Protein AF-A0A3E2H7D6-F1 (afdb_monomer_lite)

Radius of gyration: 33.27 Å; chains: 1; bounding box: 89×72×109 Å

Organism: Scytalidium lignicola (NCBI:txid5539)

Foldseek 3Di:
DDDDDDDDDDDDDDDDDDPPDDDDPDPAQADPDPPPAQFRFDFDADPQPRHGFATKAKDFFPVQQADPVRHGNCPVRDTDGDDPVRVVVSVVVHVVDPDDPPCVVDVCPVVVVVVVVVVCVVDGDIDMDGDTGDPVCVVVVCVVVVPPDDDDDDDDDDDDDDDDDDDDDDDDDDDDDDDDDDDDPPPPPDDPPDPAQAEDCVFDPCVQLVLVQKKKKWFWDPDDPQIAIWIFAIWGDPDLQWIDTHRPDTPRGDPPDTGGDLPGIPIDGPLLVVLLQVLLPPDHPVRDRSSLLNVLLNVLDDPPFNHSQNFDLDPLDDPRDSDDGRHYQQVLLSGALCPLLVVVLVVLVVVVVSVLVSDDPVVLLVVLVVPPPDAPCPPPDLVVLLVVLLPDDLVVLVVVLSNHVVSVQSCQQQALVSVLVSCVRPVVLPVSVNVVSVCLVPDPDDPVVNSVNRRDNCSVSVVVLCVLLCDDGNRHDSSSSSVSSSSSSSRSNVSSVSSVVVVVVVVVVVD

Sequence (511 aa):
MTKLSLDCHEEIYYLETSDGTVTPAALYELNLNDDSGHHVPPKTLDPETGDIVGYARWILPPTHATTEDSTLAWPEAVVLAAGPDEEAEIRRIADTAIWDPNTDSDELLLPIREIKNEILTRKPYMRLDYLAVHPQNQAQYQNKRGRDDKPPQAQDQDGARQRGADSEPDADAHHEDARDESPREDDSSRSNEDEDGSFDPDVISAGTSAWMTQLHVLSHRAGVVEGIGFISGVGKYYDSAMVKVDPGDDPDFDENAEFICYDSAFPFHWCCFELLIAVFEKSGVAELDKNLLFWTMSRAKSLFASSLDKLDYGEAGPIQEQWWTEEAGKEFVVVQPTASIGKVVEVIKNKCSKLMSAFNPTLSQAYKISRVRNDPFKGLPVELLDRICSFISLGPLVALATASVIIDSYFTDQGISFWRRYIEDNMPWNFEMLRLLDSAASDPVNQTTKMESHRMNYTKILLWIDEESTPRRWMRGPFMSMANRRRIWDVCEQLEELYWKQCARRNVIRK

Secondary structure (DSSP, 8-state):
-PPPPPP----------TT----SS--S-----SS---B-PPEEE-TTT--EEEEEEEE--HHHHB-TTSSBS-TTT-PPBPPHHHHHHHHHHHTTS-----TTS-TTHHHHHHHHHHHHHHS---EEEEEEE-HHHHHHHHHHHTTT--PPPP------------------------------------------S---TTT--HHHHGGGG-BEEEEEETTSSS-EEEE--SEEEEETTEEEE--TT-TT--TT--EEBTTTEEEE-HHHHHHHHHHH-SS-TTTS-HHHHHHHHHHTS-TT-SS-TTS--GGG----SSS----TT-GGGGS-TTTTHHHHHHHHHHHHHHHHHH--HHHHHHHHHHH-S--GGGGS-HHHHHHHHHTS-HHHHHHHHHH-HHHHHHHHHHHHHHHHHHHHHH-TT-HHHHHHHHHHHH--S-HHHHHHHTT--THHHHHHHHHHTS--TT--STHHHHHHHHHHHHHHHHHHHHHHHHHHHHHHHT-

pLDDT: mean 71.09, std 22.79, range [19.95, 96.06]

Structure (mmCIF, N/CA/C/O backbone):
data_AF-A0A3E2H7D6-F1
#
_entry.id   AF-A0A3E2H7D6-F1
#
loop_
_atom_site.group_PDB
_atom_site.id
_atom_site.type_symbol
_atom_site.label_atom_id
_atom_site.label_alt_id
_atom_site.label_comp_id
_atom_site.label_asym_id
_atom_site.label_entity_id
_atom_site.label_seq_id
_atom_site.pdbx_PDB_ins_code
_atom_site.Cartn_x
_atom_site.Cartn_y
_atom_site.Cartn_z
_atom_site.occupancy
_atom_site.B_iso_or_equiv
_atom_site.auth_seq_id
_atom_site.auth_comp_id
_atom_site.auth_asym_id
_atom_site.auth_atom_id
_atom_site.pdbx_PDB_model_num
ATOM 1 N N . MET A 1 1 ? -6.802 -24.888 28.302 1.00 27.81 1 MET A N 1
ATOM 2 C CA . MET A 1 1 ? -7.865 -24.277 27.479 1.00 27.81 1 MET A CA 1
ATOM 3 C C . MET A 1 1 ? -7.582 -24.633 26.036 1.00 27.81 1 MET A C 1
ATOM 5 O O . MET A 1 1 ? -6.579 -24.195 25.490 1.00 27.81 1 MET A O 1
ATOM 9 N N . THR A 1 2 ? -8.383 -25.537 25.490 1.00 19.95 2 THR A N 1
ATOM 10 C CA . THR A 1 2 ? -8.196 -26.147 24.170 1.00 19.95 2 THR A CA 1
ATOM 11 C C . THR A 1 2 ? -8.869 -25.254 23.126 1.00 19.95 2 THR A C 1
ATOM 13 O O . THR A 1 2 ? -10.029 -24.895 23.306 1.00 19.95 2 THR A O 1
ATOM 16 N N . LYS A 1 3 ? -8.136 -24.852 22.078 1.00 20.12 3 LYS A N 1
ATOM 17 C CA . LYS A 1 3 ? -8.669 -24.096 20.931 1.00 20.12 3 LYS A CA 1
ATOM 18 C C . LYS A 1 3 ? -9.774 -24.914 20.244 1.00 20.12 3 LYS A C 1
ATOM 20 O O . LYS A 1 3 ? -9.532 -26.062 19.883 1.00 20.12 3 LYS A O 1
ATOM 25 N N . LEU A 1 4 ? -10.948 -24.314 20.059 1.00 21.45 4 LEU A N 1
ATOM 26 C CA . LEU A 1 4 ? -12.002 -24.777 19.152 1.00 21.45 4 LEU A CA 1
ATOM 27 C C . LEU A 1 4 ? -11.767 -24.101 17.795 1.00 21.45 4 LEU A C 1
ATOM 29 O O . LEU A 1 4 ? -11.684 -22.874 17.747 1.00 21.45 4 LEU A O 1
ATOM 33 N N . SER A 1 5 ? -11.608 -24.884 16.726 1.00 20.70 5 SER A N 1
ATOM 34 C CA . SER A 1 5 ? -11.699 -24.387 15.347 1.00 20.70 5 SER A CA 1
ATOM 35 C C . SER A 1 5 ? -13.116 -24.673 14.843 1.00 20.70 5 SER A C 1
ATOM 37 O O . SER A 1 5 ? -13.678 -25.725 15.152 1.00 20.70 5 SER A O 1
ATOM 39 N N . LEU A 1 6 ? -13.713 -23.695 14.164 1.00 23.75 6 LEU A N 1
ATOM 40 C CA . LEU A 1 6 ? -15.005 -23.812 13.495 1.00 23.75 6 LEU A CA 1
ATOM 41 C C . LEU A 1 6 ? -14.734 -23.950 11.997 1.00 23.75 6 LEU A C 1
ATOM 43 O O . LEU A 1 6 ? -14.184 -23.023 11.411 1.00 23.75 6 LEU A O 1
ATOM 47 N N . ASP A 1 7 ? -15.134 -25.079 11.420 1.00 22.59 7 ASP A N 1
ATOM 48 C CA . ASP A 1 7 ? -15.333 -25.236 9.978 1.00 22.59 7 ASP A CA 1
ATOM 49 C C . ASP A 1 7 ? -16.851 -25.202 9.735 1.00 22.59 7 ASP A C 1
ATOM 51 O O . ASP A 1 7 ? -17.592 -25.971 10.353 1.00 22.59 7 ASP A O 1
ATOM 55 N N . CYS A 1 8 ? -17.320 -24.288 8.883 1.00 24.34 8 CYS A N 1
ATOM 56 C CA . CYS A 1 8 ? -18.734 -24.121 8.534 1.00 24.34 8 CYS A CA 1
ATOM 57 C C . CYS A 1 8 ? -18.930 -24.366 7.029 1.00 24.34 8 CYS A C 1
ATOM 59 O O . CYS A 1 8 ? -18.223 -23.768 6.221 1.00 24.34 8 CYS A O 1
ATOM 61 N N . HIS A 1 9 ? -19.914 -25.193 6.666 1.00 26.75 9 HIS A N 1
ATOM 62 C CA . HIS A 1 9 ? -20.446 -25.339 5.305 1.00 26.75 9 HIS A CA 1
ATOM 63 C C . HIS A 1 9 ? -21.935 -24.940 5.301 1.00 26.75 9 HIS A C 1
ATOM 65 O O . HIS A 1 9 ? -22.650 -25.266 6.250 1.00 26.75 9 HIS A O 1
ATOM 71 N N . GLU A 1 10 ? -22.382 -24.223 4.263 1.00 28.94 10 GLU A N 1
ATOM 72 C CA . GLU A 1 10 ? -23.738 -23.664 4.109 1.00 28.94 10 GLU A CA 1
ATOM 73 C C . GLU A 1 10 ? -24.569 -24.438 3.061 1.00 28.94 10 GLU A C 1
ATOM 75 O O . GLU A 1 10 ? -24.055 -24.774 1.998 1.00 28.94 10 GLU A O 1
ATOM 80 N N . GLU A 1 11 ? -25.866 -24.649 3.330 1.00 28.09 11 GLU A N 1
ATOM 81 C CA . GLU A 1 11 ? -26.902 -25.052 2.357 1.00 28.09 11 GLU A CA 1
ATOM 82 C C . GLU A 1 11 ? -28.089 -24.066 2.452 1.00 28.09 11 GLU A C 1
ATOM 84 O O . GLU A 1 11 ? -28.513 -23.719 3.556 1.00 28.09 11 GLU A O 1
ATOM 89 N N . ILE A 1 12 ? -28.641 -23.614 1.315 1.00 26.61 12 ILE A N 1
ATOM 90 C CA . ILE A 1 12 ? -29.836 -22.744 1.229 1.00 26.61 12 ILE A CA 1
ATOM 91 C C . ILE A 1 12 ? -30.754 -23.271 0.107 1.00 26.61 12 ILE A C 1
ATOM 93 O O . ILE A 1 12 ? -30.294 -23.421 -1.026 1.00 26.61 12 ILE A O 1
ATOM 97 N N . TYR A 1 13 ? -32.045 -23.488 0.400 1.00 27.47 13 TYR A N 1
ATOM 98 C CA . TYR A 1 13 ? -33.076 -23.982 -0.538 1.00 27.47 13 TYR A CA 1
ATOM 99 C C . TYR A 1 13 ? -34.116 -22.892 -0.900 1.00 27.47 13 TYR A C 1
ATOM 101 O O . TYR A 1 13 ? -34.353 -21.980 -0.105 1.00 27.47 13 TYR A O 1
ATOM 109 N N . TYR A 1 14 ? -34.759 -22.993 -2.076 1.00 26.14 14 TYR A N 1
ATOM 110 C CA . TYR A 1 14 ? -35.741 -22.023 -2.611 1.00 26.14 14 TYR A CA 1
ATOM 111 C C . TYR A 1 14 ? -37.104 -22.672 -2.939 1.00 26.14 14 TYR A C 1
ATOM 113 O O . TYR A 1 14 ? -37.152 -23.833 -3.334 1.00 26.14 14 TYR A O 1
ATOM 121 N N . LEU A 1 15 ? -38.199 -21.902 -2.836 1.00 24.23 15 LEU A N 1
ATOM 122 C CA . LEU A 1 15 ? -39.552 -22.258 -3.300 1.00 24.23 15 LEU A CA 1
ATOM 123 C C . LEU A 1 15 ? -40.078 -21.175 -4.263 1.00 24.23 15 LEU A C 1
ATOM 125 O O . LEU A 1 15 ? -40.113 -20.000 -3.896 1.00 24.23 15 LEU A O 1
ATOM 129 N N . GLU A 1 16 ? -40.531 -21.567 -5.457 1.00 24.20 16 GLU A N 1
ATOM 130 C CA . GLU A 1 16 ? -41.330 -20.728 -6.368 1.00 24.20 16 GLU A CA 1
ATOM 131 C C . GLU A 1 16 ? -42.813 -21.118 -6.284 1.00 24.20 16 GLU A C 1
ATOM 133 O O . GLU A 1 16 ? -43.157 -22.296 -6.197 1.00 24.20 16 GLU A O 1
ATOM 138 N N . THR A 1 17 ? -43.708 -20.128 -6.332 1.00 31.66 17 THR A N 1
ATOM 139 C CA . THR A 1 17 ? -45.160 -20.343 -6.468 1.00 31.66 17 THR A CA 1
ATOM 140 C C . THR A 1 17 ? -45.615 -19.962 -7.874 1.00 31.66 17 THR A C 1
ATOM 142 O O . THR A 1 17 ? -45.044 -19.079 -8.514 1.00 31.66 17 THR A O 1
ATOM 145 N N . SER A 1 18 ? -46.634 -20.658 -8.375 1.00 29.03 18 SER A N 1
ATOM 146 C CA . SER A 1 18 ? -47.024 -20.701 -9.789 1.00 29.03 18 SER A CA 1
ATOM 147 C C . SER A 1 18 ? -47.775 -19.471 -10.325 1.00 29.03 18 SER A C 1
ATOM 149 O O . SER A 1 18 ? -48.205 -19.493 -11.478 1.00 29.03 18 SER A O 1
ATOM 151 N N . ASP A 1 19 ? -47.934 -18.396 -9.548 1.00 32.09 19 ASP A N 1
ATOM 152 C CA . ASP A 1 19 ? -48.743 -17.228 -9.935 1.00 32.09 19 ASP A CA 1
ATOM 153 C C . ASP A 1 19 ? -48.068 -15.851 -9.764 1.00 32.09 19 ASP A C 1
ATOM 155 O O . ASP A 1 19 ? -48.662 -14.831 -10.116 1.00 32.09 19 ASP A O 1
ATOM 159 N N . GLY A 1 20 ? -46.801 -15.786 -9.339 1.00 34.94 20 GLY A N 1
ATOM 160 C CA . GLY A 1 20 ? -45.958 -14.593 -9.520 1.00 34.94 20 GLY A CA 1
ATOM 161 C C . GLY A 1 20 ? -46.358 -13.326 -8.742 1.00 34.94 20 GLY A C 1
ATOM 162 O O . GLY A 1 20 ? -45.868 -12.242 -9.064 1.00 34.94 20 GLY A O 1
ATOM 163 N N . THR A 1 21 ? -47.202 -13.415 -7.708 1.00 27.14 21 THR A N 1
ATOM 164 C CA . THR A 1 21 ? -47.554 -12.269 -6.841 1.00 27.14 21 THR A CA 1
ATOM 165 C C . THR A 1 21 ? -46.974 -12.380 -5.429 1.00 27.14 21 THR A C 1
ATOM 167 O O . THR A 1 21 ? -47.277 -13.311 -4.693 1.00 27.14 21 THR A O 1
ATOM 170 N N . VAL A 1 22 ? -46.198 -11.372 -5.004 1.00 26.41 22 VAL A N 1
ATOM 171 C CA . VAL A 1 22 ? -45.652 -11.258 -3.637 1.00 26.41 22 VAL A CA 1
ATOM 172 C C . VAL A 1 22 ? -46.608 -10.439 -2.765 1.00 26.41 22 VAL A C 1
ATOM 174 O O . VAL A 1 22 ? -46.842 -9.262 -3.040 1.00 26.41 22 VAL A O 1
ATOM 177 N N . THR A 1 23 ? -47.133 -11.029 -1.684 1.00 24.02 23 THR A N 1
ATOM 178 C CA . THR A 1 23 ? -47.862 -10.299 -0.626 1.00 24.02 23 THR A CA 1
ATOM 179 C C . THR A 1 23 ? -47.232 -10.516 0.762 1.00 24.02 23 THR A C 1
ATOM 181 O O . THR A 1 23 ? -46.667 -11.580 1.011 1.00 24.02 23 THR A O 1
ATOM 184 N N . PRO A 1 24 ? -47.286 -9.533 1.691 1.00 26.62 24 PRO A N 1
ATOM 185 C CA . PRO A 1 24 ? -46.338 -9.454 2.814 1.00 26.62 24 PRO A CA 1
ATOM 186 C C . PRO A 1 24 ? -46.743 -10.144 4.138 1.00 26.62 24 PRO A C 1
ATOM 188 O O . PRO A 1 24 ? -46.293 -9.692 5.186 1.00 26.62 24 PRO A O 1
ATOM 191 N N . ALA A 1 25 ? -47.586 -11.187 4.167 1.00 23.41 25 ALA A N 1
ATOM 192 C CA . ALA A 1 25 ? -48.233 -11.585 5.437 1.00 23.41 25 ALA A CA 1
ATOM 193 C C . ALA A 1 25 ? -48.315 -13.083 5.817 1.00 23.41 25 ALA A C 1
ATOM 195 O O . ALA A 1 25 ? -49.069 -13.391 6.733 1.00 23.41 25 ALA A O 1
ATOM 196 N N . ALA A 1 26 ? -47.564 -14.020 5.220 1.00 24.22 26 ALA A N 1
ATOM 197 C CA . ALA A 1 26 ? -47.735 -15.449 5.573 1.00 24.22 26 ALA A CA 1
ATOM 198 C C . ALA A 1 26 ? -46.465 -16.330 5.601 1.00 24.22 26 ALA A C 1
ATOM 200 O O . ALA A 1 26 ? -46.570 -17.545 5.494 1.00 24.22 26 ALA A O 1
ATOM 201 N N . LEU A 1 27 ? -45.263 -15.762 5.751 1.00 25.70 27 LEU A N 1
ATOM 202 C CA . LEU A 1 27 ? -44.001 -16.532 5.723 1.00 25.70 27 LEU A CA 1
ATOM 203 C C . LEU A 1 27 ? -43.414 -16.833 7.111 1.00 25.70 27 LEU A C 1
ATOM 205 O O . LEU A 1 27 ? -42.211 -16.709 7.325 1.00 25.70 27 LEU A O 1
ATOM 209 N N . TYR A 1 28 ? -44.250 -17.223 8.067 1.00 34.66 28 TYR A N 1
ATOM 210 C CA . TYR A 1 28 ? -43.770 -17.684 9.367 1.00 34.66 28 TYR A CA 1
ATOM 211 C C . TYR A 1 28 ? -44.437 -19.003 9.745 1.00 34.66 28 TYR A C 1
ATOM 213 O O . TYR A 1 28 ? -45.648 -19.130 9.624 1.00 34.66 28 TYR A O 1
ATOM 221 N N . GLU A 1 29 ? -43.601 -19.927 10.228 1.00 34.47 29 GLU A N 1
ATOM 222 C CA . GLU A 1 29 ? -43.939 -21.217 10.854 1.00 34.47 29 GLU A CA 1
ATOM 223 C C . GLU A 1 29 ? -44.246 -22.395 9.929 1.00 34.47 29 GLU A C 1
ATOM 225 O O . GLU A 1 29 ? -45.281 -23.031 10.066 1.00 34.47 29 GLU A O 1
ATOM 230 N N . LEU A 1 30 ? -43.314 -22.784 9.054 1.00 29.27 30 LEU A N 1
ATOM 231 C CA . LEU A 1 30 ? -43.386 -24.109 8.431 1.00 29.27 30 LEU A CA 1
ATOM 232 C C . LEU A 1 30 ? -42.007 -24.767 8.287 1.00 29.27 30 LEU A C 1
ATOM 234 O O . LEU A 1 30 ? -41.204 -24.417 7.431 1.00 29.27 30 LEU A O 1
ATOM 238 N N . ASN A 1 31 ? -41.775 -25.715 9.198 1.00 35.28 31 ASN A N 1
ATOM 239 C CA . ASN A 1 31 ? -41.014 -26.959 9.077 1.00 35.28 31 ASN A CA 1
ATOM 240 C C . ASN A 1 31 ? -39.747 -26.999 8.210 1.00 35.28 31 ASN A C 1
ATOM 242 O O . ASN A 1 31 ? -39.755 -27.432 7.064 1.00 35.28 31 ASN A O 1
ATOM 246 N N . LEU A 1 32 ? -38.617 -26.786 8.883 1.00 34.19 32 LEU A N 1
ATOM 247 C CA . LEU A 1 32 ? -37.383 -27.523 8.614 1.00 34.19 32 LEU A CA 1
ATOM 248 C C . LEU A 1 32 ? -37.085 -28.388 9.839 1.00 34.19 32 LEU A C 1
ATOM 250 O O . LEU A 1 32 ? -36.375 -27.954 10.745 1.00 34.19 32 LEU A O 1
ATOM 254 N N . ASN A 1 33 ? -37.685 -29.578 9.913 1.00 37.72 33 ASN A N 1
ATOM 255 C CA . ASN A 1 33 ? -37.297 -30.586 10.894 1.00 37.72 33 ASN A CA 1
ATOM 256 C C . ASN A 1 33 ? -37.725 -32.000 10.485 1.00 37.72 33 ASN A C 1
ATOM 258 O O . ASN A 1 33 ? -38.895 -32.351 10.564 1.00 37.72 33 ASN A O 1
ATOM 262 N N . ASP A 1 34 ? -36.727 -32.817 10.151 1.00 37.91 34 ASP A N 1
ATOM 263 C CA . ASP A 1 34 ? -36.736 -34.268 10.396 1.00 37.91 34 ASP A CA 1
ATOM 264 C C . ASP A 1 34 ? -36.310 -34.574 11.861 1.00 37.91 34 ASP A C 1
ATOM 266 O O . ASP A 1 34 ? -36.396 -35.699 12.342 1.00 37.91 34 ASP A O 1
ATOM 270 N N . ASP A 1 35 ? -35.885 -33.551 12.620 1.00 40.94 35 ASP A N 1
ATOM 271 C CA . ASP A 1 35 ? -35.612 -33.632 14.058 1.00 40.94 35 ASP A CA 1
ATOM 272 C C . ASP A 1 35 ? -36.861 -33.158 14.830 1.00 40.94 35 ASP A C 1
ATOM 274 O O . ASP A 1 35 ? -37.131 -31.966 14.910 1.00 40.94 35 ASP A O 1
ATOM 278 N N . SER A 1 36 ? -37.621 -34.099 15.393 1.00 34.72 36 SER A N 1
ATOM 279 C CA . SER A 1 36 ? -38.924 -34.013 16.109 1.00 34.72 36 SER A CA 1
ATOM 280 C C . SER A 1 36 ? -39.214 -32.900 17.161 1.00 34.72 36 SER A C 1
ATOM 282 O O . SER A 1 36 ? -40.167 -33.025 17.930 1.00 34.72 36 SER A O 1
ATOM 284 N N . GLY A 1 37 ? -38.459 -31.803 17.232 1.00 42.06 37 GLY A N 1
ATOM 285 C CA . GLY A 1 37 ? -38.734 -30.663 18.113 1.00 42.06 37 GLY A CA 1
ATOM 286 C C . GLY A 1 37 ? -39.454 -29.515 17.397 1.00 42.06 37 GLY A C 1
ATOM 287 O O . GLY A 1 37 ? -38.842 -28.805 16.598 1.00 42.06 37 GLY A O 1
ATOM 288 N N . HIS A 1 38 ? -40.732 -29.291 17.709 1.00 48.06 38 HIS A N 1
ATOM 289 C CA . HIS A 1 38 ? -41.497 -28.117 17.270 1.00 48.06 38 HIS A CA 1
ATOM 290 C C . HIS A 1 38 ? -41.090 -26.895 18.116 1.00 48.06 38 HIS A C 1
ATOM 292 O O . HIS A 1 38 ? -41.589 -26.676 19.222 1.00 48.06 38 HIS A O 1
ATOM 298 N N . HIS A 1 39 ? -40.122 -26.130 17.615 1.00 53.34 39 HIS A N 1
ATOM 299 C CA . HIS A 1 39 ? -39.502 -24.996 18.305 1.00 53.34 39 HIS A CA 1
ATOM 300 C C . HIS A 1 39 ? -39.583 -23.735 17.433 1.00 53.34 39 HIS A C 1
ATOM 302 O O . HIS A 1 39 ? -39.198 -23.788 16.266 1.00 53.34 39 HIS A O 1
ATOM 308 N N . VAL A 1 40 ? -40.021 -22.600 17.997 1.00 49.56 40 VAL A N 1
ATOM 309 C CA . VAL A 1 40 ? -40.087 -21.292 17.309 1.00 49.56 40 VAL A CA 1
ATOM 310 C C . VAL A 1 40 ? -38.689 -20.662 17.193 1.00 49.56 40 VAL A C 1
ATOM 312 O O . VAL A 1 40 ? -38.145 -20.185 18.190 1.00 49.56 40 VAL A O 1
ATOM 315 N N . PRO A 1 41 ? -38.054 -20.628 16.012 1.00 57.53 41 PRO A N 1
ATOM 316 C CA . PRO A 1 41 ? -36.650 -20.254 15.926 1.00 57.53 41 PRO A CA 1
ATOM 317 C C . PRO A 1 41 ? -36.390 -18.783 16.307 1.00 57.53 41 PRO A C 1
ATOM 319 O O . PRO A 1 41 ? -37.196 -17.903 15.988 1.00 57.53 41 PRO A O 1
ATOM 322 N N . PRO A 1 42 ? -35.249 -18.483 16.957 1.00 62.97 42 PRO A N 1
ATOM 323 C CA . PRO A 1 42 ? -34.888 -17.120 17.297 1.00 62.97 42 PRO A CA 1
ATOM 324 C C . PRO A 1 42 ? -34.594 -16.299 16.037 1.00 62.97 42 PRO A C 1
ATOM 326 O O . PRO A 1 42 ? -34.020 -16.779 15.057 1.00 62.97 42 PRO A O 1
ATOM 329 N N . LYS A 1 43 ? -34.980 -15.023 16.087 1.00 75.25 43 LYS A N 1
ATOM 330 C CA . LYS A 1 43 ? -34.679 -14.043 15.042 1.00 75.25 43 LYS A CA 1
ATOM 331 C C . LYS A 1 43 ? -33.209 -13.658 15.129 1.00 75.25 43 LYS A C 1
ATOM 333 O O . LYS A 1 43 ? -32.745 -13.227 16.184 1.00 75.25 43 LYS A O 1
ATOM 338 N N . THR A 1 44 ? -32.493 -13.773 14.022 1.00 71.00 44 THR A N 1
ATOM 339 C CA . THR A 1 44 ? -31.145 -13.226 13.891 1.00 71.00 44 THR A CA 1
ATOM 340 C C . THR A 1 44 ? -31.273 -11.759 13.507 1.00 71.00 44 THR A C 1
ATOM 342 O O . THR A 1 44 ? -31.962 -11.432 12.540 1.00 71.00 44 THR A O 1
ATOM 345 N N . LEU A 1 45 ? -30.641 -10.879 14.282 1.00 66.94 45 LEU A N 1
ATOM 346 C CA . LEU A 1 45 ? -30.668 -9.437 14.056 1.00 66.94 45 LEU A CA 1
ATOM 347 C C . LEU A 1 45 ? -29.319 -8.963 13.517 1.00 66.94 45 LEU A C 1
ATOM 349 O O . LEU A 1 45 ? -28.273 -9.434 13.966 1.00 66.94 45 LEU A O 1
ATOM 353 N N . ASP A 1 46 ? -29.355 -8.011 12.593 1.00 60.91 46 ASP A N 1
ATOM 354 C CA . ASP A 1 46 ? -28.196 -7.220 12.211 1.00 60.91 46 ASP A CA 1
ATOM 355 C C . ASP A 1 46 ? -27.721 -6.424 13.445 1.00 60.91 46 ASP A C 1
ATOM 357 O O . ASP A 1 46 ? -28.516 -5.694 14.047 1.00 60.91 46 ASP A O 1
ATOM 361 N N . PRO A 1 47 ? -26.455 -6.554 13.874 1.00 47.16 47 PRO A N 1
ATOM 362 C CA . PRO A 1 47 ? -25.959 -5.854 15.055 1.00 47.16 47 PRO A CA 1
ATOM 363 C C . PRO A 1 47 ? -25.805 -4.335 14.854 1.00 47.16 47 PRO A C 1
ATOM 365 O O . PRO A 1 47 ? -25.712 -3.608 15.845 1.00 47.16 47 PRO A O 1
ATOM 368 N N . GLU A 1 48 ? -25.753 -3.847 13.611 1.00 52.25 48 GLU A N 1
ATOM 369 C CA . GLU A 1 48 ? -25.656 -2.427 13.264 1.00 52.25 48 GLU A CA 1
ATOM 370 C C . GLU A 1 48 ? -27.033 -1.766 13.135 1.00 52.25 48 GLU A C 1
ATOM 372 O O . GLU A 1 48 ? -27.207 -0.641 13.608 1.00 52.25 48 GLU A O 1
ATOM 377 N N . THR A 1 49 ? -28.008 -2.441 12.515 1.00 64.25 49 THR 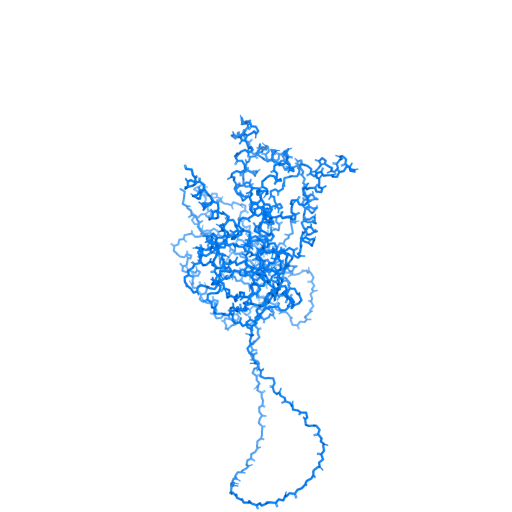A N 1
ATOM 378 C CA . THR A 1 49 ? -29.332 -1.847 12.238 1.00 64.25 49 THR A CA 1
ATOM 379 C C . THR A 1 49 ? -30.437 -2.323 13.179 1.00 64.25 49 THR A C 1
ATOM 381 O O . THR A 1 49 ? -31.427 -1.619 13.372 1.00 64.25 49 THR A O 1
ATOM 384 N N . GLY A 1 50 ? -30.269 -3.491 13.805 1.00 68.56 50 GLY A N 1
ATOM 385 C CA . GLY A 1 50 ? -31.318 -4.171 14.565 1.00 68.56 50 GLY A CA 1
ATOM 386 C C . GLY A 1 50 ? -32.373 -4.849 13.686 1.00 68.56 50 GLY A C 1
ATOM 387 O O . GLY A 1 50 ? -33.350 -5.374 14.223 1.00 68.56 50 GLY A O 1
ATOM 388 N N . ASP A 1 51 ? -32.195 -4.849 12.361 1.00 67.88 51 ASP A N 1
ATOM 389 C CA . ASP A 1 51 ? -33.130 -5.474 11.427 1.00 67.88 51 ASP A CA 1
ATOM 390 C C . ASP A 1 51 ? -33.010 -6.995 11.459 1.00 67.88 51 ASP A C 1
ATOM 392 O O . ASP A 1 51 ? -31.948 -7.557 11.716 1.00 67.88 51 ASP A O 1
ATOM 396 N N . ILE A 1 52 ? -34.107 -7.690 11.167 1.00 73.62 52 ILE A N 1
ATOM 397 C CA . ILE A 1 52 ? -34.100 -9.151 11.092 1.00 73.62 52 ILE A CA 1
ATOM 398 C C . ILE A 1 52 ? -33.375 -9.561 9.810 1.00 73.62 52 ILE A C 1
ATOM 400 O O . ILE A 1 52 ? -33.859 -9.307 8.708 1.00 73.62 52 ILE A O 1
ATOM 404 N N . VAL A 1 53 ? -32.228 -10.226 9.951 1.00 78.56 53 VAL A N 1
ATOM 405 C CA . VAL A 1 53 ? -31.442 -10.722 8.810 1.00 78.56 53 VAL A CA 1
ATOM 406 C C . VAL A 1 53 ? -31.852 -12.125 8.385 1.00 78.56 53 VAL A C 1
ATOM 408 O O . VAL A 1 53 ? -31.754 -12.468 7.206 1.00 78.56 53 VAL A O 1
ATOM 411 N N . GLY A 1 54 ? -32.385 -12.907 9.319 1.00 82.38 54 GLY A N 1
ATOM 412 C CA . GLY A 1 54 ? -32.818 -14.277 9.093 1.00 82.38 54 GLY A CA 1
ATOM 413 C C . GLY A 1 54 ? -33.221 -14.969 10.389 1.00 82.38 54 GLY A C 1
ATOM 414 O O . GLY A 1 54 ? -33.464 -14.322 11.411 1.00 82.38 54 GLY A O 1
ATOM 415 N N . TYR A 1 55 ? -33.281 -16.293 10.337 1.00 77.06 55 TYR A N 1
ATOM 416 C CA . TYR A 1 55 ? -33.586 -17.152 11.476 1.00 77.06 55 TYR A CA 1
ATOM 417 C C . TYR A 1 55 ? -32.515 -18.216 11.562 1.00 77.06 55 TYR A C 1
ATOM 419 O O . TYR A 1 55 ? -32.276 -18.945 10.598 1.00 77.06 55 TYR A O 1
ATOM 427 N N . ALA A 1 56 ? -31.895 -18.317 12.726 1.00 77.19 56 ALA A N 1
ATOM 428 C CA . ALA A 1 56 ? -30.927 -19.351 13.017 1.00 77.19 56 ALA A CA 1
ATOM 429 C C . ALA A 1 56 ? -31.131 -19.844 14.444 1.00 77.19 56 ALA A C 1
ATOM 431 O O . ALA A 1 56 ? -31.511 -19.074 15.329 1.00 77.19 56 ALA A O 1
ATOM 432 N N . ARG A 1 57 ? -30.866 -21.126 14.683 1.00 76.19 57 ARG A N 1
ATOM 433 C CA . ARG A 1 57 ? -30.962 -21.724 16.018 1.00 76.19 57 ARG A CA 1
ATOM 434 C C . ARG A 1 57 ? -29.697 -22.489 16.371 1.00 76.19 57 ARG A C 1
ATOM 436 O O . ARG A 1 57 ? -29.114 -23.170 15.530 1.00 76.19 57 ARG A O 1
ATOM 443 N N . TRP A 1 58 ? -29.320 -22.411 17.640 1.00 74.50 58 TRP A N 1
ATOM 444 C CA . TRP A 1 58 ? -28.274 -23.248 18.211 1.00 74.50 58 TRP A CA 1
ATOM 445 C C . TRP A 1 58 ? -28.890 -24.534 18.753 1.00 74.50 58 TRP A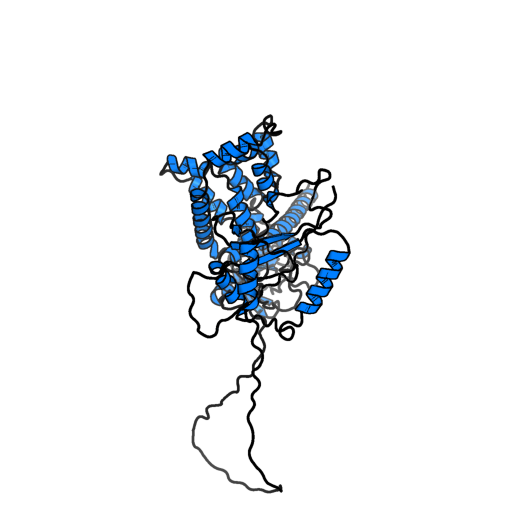 C 1
ATOM 447 O O . TRP A 1 58 ? -29.886 -24.499 19.472 1.00 74.50 58 TRP A O 1
ATOM 457 N N . ILE A 1 59 ? -28.283 -25.669 18.432 1.00 73.81 59 ILE A N 1
ATOM 458 C CA . ILE A 1 59 ? -28.642 -26.975 18.974 1.00 73.81 59 ILE A CA 1
ATOM 459 C C . ILE A 1 59 ? -27.458 -27.471 19.786 1.00 73.81 59 ILE A C 1
ATOM 461 O O . ILE A 1 59 ? -26.361 -27.712 19.274 1.00 73.81 59 ILE A O 1
ATOM 465 N N . LEU A 1 60 ? -27.695 -27.587 21.088 1.00 72.31 60 LEU A N 1
ATOM 466 C CA . LEU A 1 60 ? -26.734 -28.117 22.038 1.00 72.31 60 LEU A CA 1
ATOM 467 C C . LEU A 1 60 ? -26.809 -29.648 22.042 1.00 72.31 60 LEU A C 1
ATOM 469 O O . LEU A 1 60 ? -27.907 -30.207 21.996 1.00 72.31 60 LEU A O 1
ATOM 473 N N . PRO A 1 61 ? -25.666 -30.346 22.143 1.00 79.00 61 PRO A N 1
ATOM 474 C CA . PRO A 1 61 ? -25.685 -31.786 22.321 1.00 79.00 61 PRO A CA 1
ATOM 475 C C . PRO A 1 61 ? -26.335 -32.114 23.679 1.00 79.00 61 PRO A C 1
ATOM 477 O O . PRO A 1 61 ? -26.121 -31.368 24.640 1.00 79.00 61 PRO A O 1
ATOM 480 N N . PRO A 1 62 ? -27.075 -33.233 23.818 1.00 75.38 62 PRO A N 1
ATOM 481 C CA . PRO A 1 62 ? -27.802 -33.562 25.052 1.00 75.38 62 PRO A CA 1
ATOM 482 C C . PRO A 1 62 ? -26.927 -33.548 26.311 1.00 75.38 62 PRO A C 1
ATOM 484 O O . PRO A 1 62 ? -27.370 -33.141 27.379 1.00 75.38 62 PRO A O 1
ATOM 487 N N . THR A 1 63 ? -25.653 -33.919 26.170 1.00 74.94 63 THR A N 1
ATOM 488 C CA . THR A 1 63 ? -24.649 -33.909 27.245 1.00 74.94 63 THR A CA 1
ATOM 489 C C . THR A 1 63 ? -24.295 -32.515 27.770 1.00 74.94 63 THR A C 1
ATOM 491 O O . THR A 1 63 ? -23.690 -32.419 28.831 1.00 74.94 63 THR A O 1
ATOM 494 N N . HIS A 1 64 ? -24.639 -31.452 27.040 1.00 73.62 64 HIS A N 1
ATOM 495 C CA . HIS A 1 64 ? -24.333 -30.057 27.374 1.00 73.62 64 HIS A CA 1
ATOM 496 C C . HIS A 1 64 ? -25.591 -29.179 27.444 1.00 73.62 64 HIS A C 1
ATOM 498 O O . HIS A 1 64 ? -25.479 -27.974 27.644 1.00 73.62 64 HIS A O 1
ATOM 504 N N . ALA A 1 65 ? -26.785 -29.753 27.263 1.00 70.31 65 ALA A N 1
ATOM 505 C CA . ALA A 1 65 ? -28.042 -29.011 27.336 1.00 70.31 65 ALA A CA 1
ATOM 506 C C . ALA A 1 65 ? -28.409 -28.638 28.786 1.00 70.31 65 ALA A C 1
ATOM 508 O O . ALA A 1 65 ? -29.021 -27.596 29.029 1.00 70.31 65 ALA A O 1
ATOM 509 N N . THR A 1 66 ? -27.988 -29.455 29.754 1.00 76.19 66 THR A N 1
ATOM 510 C CA . THR A 1 66 ? -28.235 -29.261 31.188 1.00 76.19 66 THR A CA 1
ATOM 511 C C . THR A 1 66 ? -26.930 -29.255 31.980 1.00 76.19 66 THR A C 1
ATOM 513 O O . THR A 1 66 ? -26.024 -30.035 31.698 1.00 76.19 66 THR A O 1
ATOM 516 N N . THR A 1 67 ? -26.840 -28.393 32.989 1.00 73.50 67 THR A N 1
ATOM 517 C CA . THR A 1 67 ? -25.762 -28.380 33.985 1.00 73.50 67 THR A CA 1
ATOM 518 C C . THR A 1 67 ? -25.912 -29.543 34.975 1.00 73.50 67 THR A C 1
ATOM 520 O O . THR A 1 67 ? -26.942 -30.221 34.998 1.00 73.50 67 THR A O 1
ATOM 523 N N . GLU A 1 68 ? -24.904 -29.766 35.825 1.00 74.94 68 GLU A N 1
ATOM 524 C CA . GLU A 1 68 ? -24.940 -30.790 36.887 1.00 74.94 68 GLU A CA 1
ATOM 525 C C . GLU A 1 68 ? -26.140 -30.619 37.842 1.00 74.94 68 GLU A C 1
ATOM 527 O O . GLU A 1 68 ? -26.670 -31.604 38.354 1.00 74.94 68 GLU A O 1
ATOM 532 N N . ASP A 1 69 ? -26.647 -29.390 37.987 1.00 77.19 69 ASP A N 1
ATOM 533 C CA . ASP A 1 69 ? -27.817 -29.052 38.804 1.00 77.19 69 ASP A CA 1
ATOM 534 C C . ASP A 1 69 ? -29.158 -29.233 38.059 1.00 77.19 69 ASP A C 1
ATOM 536 O O . ASP A 1 69 ? -30.200 -28.766 38.520 1.00 77.19 69 ASP A O 1
ATOM 540 N N . SER A 1 70 ? -29.158 -29.889 36.890 1.00 72.44 70 SER A N 1
ATOM 541 C CA . SER A 1 70 ? -30.336 -30.082 36.020 1.00 72.44 70 SER A CA 1
ATOM 542 C C . SER A 1 70 ? -30.992 -28.781 35.530 1.00 72.44 70 SER A C 1
ATOM 544 O O . SER A 1 70 ? -32.143 -28.785 35.093 1.00 72.44 70 SER A O 1
ATOM 546 N N . THR A 1 71 ? -30.270 -27.658 35.573 1.00 74.44 71 THR A N 1
ATOM 547 C CA . THR A 1 71 ? -30.705 -26.386 34.976 1.00 74.44 71 THR A CA 1
ATOM 548 C C . THR A 1 71 ? -30.174 -26.267 33.551 1.00 74.44 71 THR A C 1
ATOM 550 O O . THR A 1 71 ? -29.152 -26.864 33.219 1.00 74.44 71 THR A O 1
ATOM 553 N N . LEU A 1 72 ? -30.860 -25.526 32.678 1.00 71.12 72 LEU A N 1
ATOM 554 C CA . LEU A 1 72 ? -30.405 -25.336 31.297 1.00 71.12 72 LEU A CA 1
ATOM 555 C C . LEU A 1 72 ? -29.035 -24.647 31.291 1.00 71.12 72 LEU A C 1
ATOM 557 O O . LEU A 1 72 ? -28.865 -23.610 31.927 1.00 71.12 72 LEU A O 1
ATOM 561 N N . ALA A 1 73 ? -28.065 -25.215 30.573 1.00 70.38 73 ALA A N 1
ATOM 562 C CA . ALA A 1 73 ? -26.708 -24.664 30.510 1.00 70.38 73 ALA A CA 1
ATOM 563 C C . ALA A 1 73 ? -26.642 -23.334 29.744 1.00 70.38 73 ALA A C 1
ATOM 565 O O . ALA A 1 73 ? -25.728 -22.542 29.964 1.00 70.38 73 ALA A O 1
ATOM 566 N N . TRP A 1 74 ? -27.616 -23.089 28.864 1.00 71.31 74 TRP A N 1
ATOM 567 C CA . TRP A 1 74 ? -27.725 -21.855 28.096 1.00 71.31 74 TRP A CA 1
ATOM 568 C C . TRP A 1 74 ? -29.195 -21.457 27.896 1.00 71.31 74 TRP A C 1
ATOM 570 O O . TRP A 1 74 ? -29.750 -21.641 26.812 1.00 71.31 74 TRP A O 1
ATOM 580 N N . PRO A 1 75 ? -29.867 -20.957 28.945 1.00 64.75 75 PRO A N 1
ATOM 581 C CA . PRO A 1 75 ? -31.304 -20.697 28.912 1.00 64.75 75 PRO A CA 1
ATOM 582 C C . PRO A 1 75 ? -31.702 -19.660 27.851 1.00 64.75 75 PRO A C 1
ATOM 584 O O . PRO A 1 75 ? -32.802 -19.740 27.321 1.00 64.75 75 PRO A O 1
ATOM 587 N N . GLU A 1 76 ? -30.808 -18.737 27.486 1.00 64.00 76 GLU A N 1
ATOM 588 C CA . GLU A 1 76 ? -31.039 -17.735 26.438 1.00 64.00 76 GLU A CA 1
ATOM 589 C C . GLU A 1 76 ? -31.012 -18.314 25.015 1.00 64.00 76 GLU A C 1
ATOM 591 O O . GLU A 1 76 ? -31.578 -17.714 24.104 1.00 64.00 76 GLU A O 1
ATOM 596 N N . ALA A 1 77 ? -30.354 -19.460 24.808 1.00 57.66 77 ALA A N 1
ATOM 597 C CA . ALA A 1 77 ? -30.280 -20.139 23.512 1.00 57.66 77 ALA A CA 1
ATOM 598 C C . ALA A 1 77 ? -31.362 -21.218 23.339 1.00 57.66 77 ALA A C 1
ATOM 600 O O . ALA A 1 77 ? -31.528 -21.753 22.241 1.00 57.66 77 ALA A O 1
ATOM 601 N N . VAL A 1 78 ? -32.096 -21.550 24.407 1.00 58.44 78 VAL A N 1
ATOM 602 C CA . VAL A 1 78 ? -33.141 -22.574 24.384 1.00 58.44 78 VAL A CA 1
ATOM 603 C C . VAL A 1 78 ? -34.451 -21.954 23.923 1.00 58.44 78 VAL A C 1
ATOM 605 O O . VAL A 1 78 ? -35.046 -21.105 24.584 1.00 58.44 78 VAL A O 1
ATOM 608 N N . VAL A 1 79 ? -34.908 -22.417 22.768 1.00 59.59 79 VAL A N 1
ATOM 609 C CA . VAL A 1 79 ? -36.198 -22.045 22.204 1.00 59.59 79 VAL A CA 1
ATOM 610 C C . VAL A 1 79 ? -37.323 -22.703 23.001 1.00 59.59 79 VAL A C 1
ATOM 612 O O . VAL A 1 79 ? -37.320 -23.921 23.197 1.00 59.59 79 VAL A O 1
ATOM 615 N N . LEU A 1 80 ? -38.306 -21.907 23.430 1.00 52.06 80 LEU A N 1
ATOM 616 C CA . LEU A 1 80 ? -39.513 -22.418 24.080 1.00 52.06 80 LEU A CA 1
ATOM 617 C C . LEU A 1 80 ? -40.229 -23.401 23.143 1.00 52.06 80 LEU A C 1
ATOM 619 O O . LEU A 1 80 ? -40.424 -23.120 21.961 1.00 52.06 80 LEU A O 1
ATOM 623 N N . ALA A 1 81 ? -40.581 -24.574 23.669 1.00 55.94 81 ALA A N 1
ATOM 624 C CA . ALA A 1 81 ? -41.429 -25.514 22.947 1.00 55.94 81 ALA A CA 1
ATOM 625 C C . ALA A 1 81 ? -42.798 -24.870 22.691 1.00 55.94 81 ALA A C 1
ATOM 627 O O . ALA A 1 81 ? -43.323 -24.185 23.576 1.00 55.94 81 ALA A O 1
ATOM 628 N N . ALA A 1 82 ? -43.351 -25.092 21.497 1.00 63.66 82 ALA A N 1
ATOM 629 C CA . ALA A 1 82 ? -44.704 -24.655 21.169 1.00 63.66 82 ALA A CA 1
ATOM 630 C C . ALA A 1 82 ? -45.713 -25.254 22.165 1.00 63.66 82 ALA A C 1
ATOM 632 O O . ALA A 1 82 ? -45.539 -26.376 22.655 1.00 63.66 82 ALA A O 1
ATOM 633 N N . GLY A 1 83 ? -46.767 -24.503 22.489 1.00 66.56 83 GLY A N 1
ATOM 634 C CA . GLY A 1 83 ? -47.862 -25.038 23.302 1.00 66.56 83 GLY A CA 1
ATOM 635 C C . GLY A 1 83 ? -48.572 -26.196 22.580 1.00 66.56 83 GLY A C 1
ATOM 636 O O . GLY A 1 83 ? -48.528 -26.258 21.359 1.00 66.56 83 GLY A O 1
ATOM 637 N N . PRO A 1 84 ? -49.277 -27.102 23.278 1.00 67.25 84 PRO A N 1
ATOM 638 C CA . PRO A 1 84 ? -49.928 -28.252 22.638 1.00 67.25 84 PRO A CA 1
ATOM 639 C C . PRO A 1 84 ? -50.965 -27.863 21.567 1.00 67.25 84 PRO A C 1
ATOM 641 O O . PRO A 1 84 ? -51.111 -28.573 20.575 1.00 67.25 84 PRO A O 1
ATOM 644 N N . ASP A 1 85 ? -51.647 -26.726 21.735 1.00 65.81 85 ASP A N 1
ATOM 645 C CA . ASP A 1 85 ? -52.597 -26.198 20.744 1.00 65.81 85 ASP A CA 1
ATOM 646 C C . ASP A 1 85 ? -51.880 -25.591 19.522 1.00 65.81 85 ASP A C 1
ATOM 648 O O . ASP A 1 85 ? -52.336 -25.732 18.389 1.00 65.81 85 ASP A O 1
ATOM 652 N N . GLU A 1 86 ? -50.731 -24.954 19.749 1.00 64.12 86 GLU A N 1
ATOM 653 C CA . GLU A 1 86 ? -49.870 -24.371 18.714 1.00 64.12 86 GLU A CA 1
ATOM 654 C C . GLU A 1 86 ? -49.160 -25.474 17.919 1.00 64.12 86 GLU A C 1
ATOM 656 O O . GLU A 1 86 ? -49.148 -25.448 16.697 1.00 64.12 86 GLU A O 1
ATOM 661 N N . GLU A 1 87 ? -48.674 -26.519 18.590 1.00 59.69 87 GLU A N 1
ATOM 662 C CA . GLU A 1 87 ? -48.100 -27.706 17.959 1.00 59.69 87 GLU A CA 1
ATOM 663 C C . GLU A 1 87 ? -49.134 -28.452 17.100 1.00 59.69 87 GLU A C 1
ATOM 665 O O . GLU A 1 87 ? -48.810 -28.918 16.006 1.00 59.69 87 GLU A O 1
ATOM 670 N N . ALA A 1 88 ? -50.387 -28.544 17.557 1.00 68.31 88 ALA A N 1
ATOM 671 C CA . ALA A 1 88 ? -51.467 -29.144 16.777 1.00 68.31 88 ALA A CA 1
ATOM 672 C C . ALA A 1 88 ? -51.789 -28.330 15.512 1.00 68.31 88 ALA A C 1
ATOM 674 O O . ALA A 1 88 ? -52.013 -28.917 14.452 1.00 68.31 88 ALA A O 1
ATOM 675 N N . GLU A 1 89 ? -51.774 -26.999 15.605 1.00 64.06 89 GLU A N 1
ATOM 676 C CA . GLU A 1 89 ? -51.989 -26.123 14.452 1.00 64.06 89 GLU A CA 1
ATOM 677 C C . GLU A 1 89 ? -50.800 -26.156 13.483 1.00 64.06 89 GLU A C 1
ATOM 679 O O . GLU A 1 89 ? -51.007 -26.320 12.282 1.00 64.06 89 GLU A O 1
ATOM 684 N N . ILE A 1 90 ? -49.561 -26.126 13.987 1.00 62.16 90 ILE A N 1
ATOM 685 C CA . ILE A 1 90 ? -48.343 -26.275 13.175 1.00 62.16 90 ILE A CA 1
ATOM 686 C C . ILE A 1 90 ? -48.377 -27.600 12.405 1.00 62.16 90 ILE A C 1
ATOM 688 O O . ILE A 1 90 ? -48.128 -27.614 11.199 1.00 62.16 90 ILE A O 1
ATOM 692 N N . ARG A 1 91 ? -48.746 -28.714 13.057 1.00 63.94 91 ARG A N 1
ATOM 693 C CA . ARG A 1 91 ? -48.902 -30.013 12.378 1.00 63.94 91 ARG A CA 1
ATOM 694 C C . ARG A 1 91 ? -49.998 -29.987 11.319 1.00 63.94 91 ARG A C 1
ATOM 696 O O . ARG A 1 91 ? -49.783 -30.481 10.219 1.00 63.94 91 ARG A O 1
ATOM 703 N N . ARG A 1 92 ? -51.147 -29.372 11.611 1.00 74.31 92 ARG A N 1
ATOM 704 C CA . ARG A 1 92 ? -52.249 -29.250 10.645 1.00 74.31 92 ARG A CA 1
ATOM 705 C C . ARG A 1 92 ? -51.814 -28.495 9.389 1.00 74.31 92 ARG A C 1
ATOM 707 O O . ARG A 1 92 ? -52.190 -28.889 8.289 1.00 74.31 92 ARG A O 1
ATOM 714 N N . ILE A 1 93 ? -51.052 -27.413 9.546 1.00 62.44 93 ILE A N 1
ATOM 715 C CA . ILE A 1 93 ? -50.537 -26.623 8.422 1.00 62.44 93 ILE A CA 1
ATOM 716 C C . ILE A 1 93 ? -49.466 -27.429 7.670 1.00 62.44 93 ILE A C 1
ATOM 718 O O . ILE A 1 93 ? -49.513 -27.494 6.440 1.00 62.44 93 ILE A O 1
ATOM 722 N N . ALA A 1 94 ? -48.559 -28.099 8.384 1.00 57.66 94 ALA A N 1
ATOM 723 C CA . ALA A 1 94 ? -47.519 -28.942 7.799 1.00 57.66 94 ALA A CA 1
ATOM 724 C C . ALA A 1 94 ? -48.080 -30.063 6.918 1.00 57.66 94 ALA A C 1
ATOM 726 O O . ALA A 1 94 ? -47.618 -30.238 5.795 1.00 57.66 94 ALA A O 1
ATOM 727 N N . ASP A 1 95 ? -49.123 -30.753 7.381 1.00 62.41 95 ASP A N 1
ATOM 728 C CA . ASP A 1 95 ? -49.782 -31.829 6.633 1.00 62.41 95 ASP A CA 1
ATOM 729 C C . ASP A 1 95 ? -50.470 -31.325 5.348 1.00 62.41 95 ASP A C 1
ATOM 731 O O . ASP A 1 95 ? -50.767 -32.111 4.447 1.00 62.41 95 ASP A O 1
ATOM 735 N N . THR A 1 96 ? -50.738 -30.016 5.246 1.00 63.31 96 THR A N 1
ATOM 736 C CA . THR A 1 96 ? -51.309 -29.387 4.041 1.00 63.31 96 THR A CA 1
ATOM 737 C C . THR A 1 96 ? -50.268 -28.796 3.094 1.00 63.31 96 THR A C 1
ATOM 739 O O . THR A 1 96 ? -50.615 -28.424 1.971 1.00 63.31 96 THR A O 1
ATOM 742 N N . ALA A 1 97 ? -49.006 -28.705 3.516 1.00 58.03 97 ALA A N 1
ATOM 743 C CA . ALA A 1 97 ? -47.934 -28.211 2.671 1.00 58.03 97 ALA A CA 1
ATOM 744 C C . ALA A 1 97 ? -47.551 -29.289 1.645 1.00 58.03 97 ALA A C 1
ATOM 746 O O . ALA A 1 97 ? -47.155 -30.397 2.003 1.00 58.03 97 ALA A O 1
ATOM 747 N N . ILE A 1 98 ? -47.651 -28.961 0.354 1.00 48.69 98 ILE A N 1
ATOM 748 C CA . ILE A 1 98 ? -47.109 -29.800 -0.721 1.00 48.69 98 ILE A CA 1
ATOM 749 C C . ILE A 1 98 ? -45.590 -29.599 -0.710 1.00 48.69 98 ILE A C 1
ATOM 751 O O . ILE A 1 98 ? -45.059 -28.728 -1.394 1.00 48.69 98 ILE A O 1
ATOM 755 N N . TRP A 1 99 ? -44.911 -30.359 0.145 1.00 47.06 99 TRP A N 1
ATOM 756 C CA . TRP A 1 99 ? -43.458 -30.435 0.207 1.00 47.06 99 TRP A CA 1
ATOM 757 C C . TRP A 1 99 ? -43.018 -31.712 -0.505 1.00 47.06 99 TRP A C 1
ATOM 759 O O . TRP A 1 99 ? -43.189 -32.810 0.022 1.00 47.06 99 TRP A O 1
ATOM 769 N N . ASP A 1 100 ? -42.485 -31.561 -1.715 1.00 46.84 100 ASP A N 1
ATOM 770 C CA . ASP A 1 100 ? -41.831 -32.636 -2.460 1.00 46.84 100 ASP A CA 1
ATOM 771 C C . ASP A 1 100 ? -40.327 -32.334 -2.485 1.00 46.84 100 ASP A C 1
ATOM 773 O O . ASP A 1 100 ? -39.863 -31.582 -3.349 1.00 46.84 100 ASP A O 1
ATOM 777 N N . PRO A 1 101 ? -39.553 -32.800 -1.485 1.00 49.09 101 PRO A N 1
ATOM 778 C CA . PRO A 1 101 ? -38.112 -32.667 -1.518 1.00 49.09 101 PRO A CA 1
ATOM 779 C C . PRO A 1 101 ? -37.627 -33.619 -2.602 1.00 49.09 101 PRO A C 1
ATOM 781 O O . PRO A 1 101 ? -37.404 -34.800 -2.344 1.00 49.09 101 PRO A O 1
ATOM 784 N N . ASN A 1 102 ? -37.514 -33.110 -3.825 1.00 47.06 102 ASN A N 1
ATOM 785 C CA . ASN A 1 102 ? -37.020 -33.888 -4.940 1.00 47.06 102 ASN A CA 1
ATOM 786 C C . ASN A 1 102 ? -35.551 -34.245 -4.672 1.00 47.06 102 ASN A C 1
ATOM 788 O O . ASN A 1 102 ? -34.641 -33.472 -4.978 1.00 47.06 102 ASN A O 1
ATOM 792 N N . THR A 1 103 ? -35.322 -35.415 -4.075 1.00 50.94 103 THR A N 1
ATOM 793 C CA . THR A 1 103 ? -33.989 -35.959 -3.796 1.00 50.94 103 THR A CA 1
ATOM 794 C C . THR A 1 103 ? -33.171 -36.167 -5.064 1.00 50.94 103 THR A C 1
ATOM 796 O O . THR A 1 103 ? -31.955 -36.284 -4.970 1.00 50.94 103 THR A O 1
ATOM 799 N N . ASP A 1 104 ? -33.814 -36.158 -6.235 1.00 53.53 104 ASP A N 1
ATOM 800 C CA . ASP A 1 104 ? -33.148 -36.288 -7.530 1.00 53.53 104 ASP A CA 1
ATOM 801 C C . ASP A 1 104 ? -32.622 -34.938 -8.054 1.00 53.53 104 ASP A C 1
ATOM 803 O O . ASP A 1 104 ? -31.857 -34.911 -9.014 1.00 53.53 104 ASP A O 1
ATOM 807 N N . SER A 1 105 ? -33.023 -33.808 -7.452 1.00 52.38 105 SER A N 1
ATOM 808 C CA . SER A 1 105 ? -32.598 -32.464 -7.883 1.00 52.38 105 SER A CA 1
ATOM 809 C C . SER A 1 105 ? -31.321 -31.956 -7.211 1.00 52.38 105 SER A C 1
ATOM 811 O O . SER A 1 105 ? -30.741 -30.982 -7.686 1.00 52.38 105 SER A O 1
ATOM 813 N N . ASP A 1 106 ? -30.867 -32.615 -6.142 1.00 61.09 106 ASP A N 1
ATOM 814 C CA . ASP A 1 106 ? -29.657 -32.237 -5.414 1.00 61.09 106 ASP A CA 1
ATOM 815 C C . ASP A 1 106 ? -28.841 -33.483 -5.042 1.00 61.09 106 ASP A C 1
ATOM 817 O O . ASP A 1 106 ? -28.976 -34.058 -3.958 1.00 61.09 106 ASP A O 1
ATOM 821 N N . GLU A 1 107 ? -27.982 -33.915 -5.972 1.00 66.50 107 GLU A N 1
ATOM 822 C CA . GLU A 1 107 ? -27.091 -35.073 -5.807 1.00 66.50 107 GLU A CA 1
ATOM 823 C C . GLU A 1 107 ? -26.138 -34.931 -4.601 1.00 66.50 107 GLU A C 1
ATOM 825 O O . GLU A 1 107 ? -25.585 -35.928 -4.129 1.00 66.50 107 GLU A O 1
ATOM 830 N N . LEU A 1 108 ? -25.955 -33.713 -4.069 1.00 66.00 108 LEU A N 1
ATOM 831 C CA . LEU A 1 108 ? -25.085 -33.431 -2.925 1.00 66.00 108 LEU A CA 1
ATOM 832 C C . LEU A 1 108 ? -25.793 -33.602 -1.575 1.00 66.00 108 LEU A C 1
ATOM 834 O O . LEU A 1 108 ? -25.126 -33.822 -0.562 1.00 66.00 108 LEU A O 1
ATOM 838 N N . LEU A 1 109 ? -27.126 -33.594 -1.548 1.00 62.44 109 LEU A N 1
ATOM 839 C CA . LEU A 1 109 ? -27.918 -33.603 -0.316 1.00 62.44 109 LEU A CA 1
ATOM 840 C C . LEU A 1 109 ? -27.724 -34.888 0.506 1.00 62.44 109 LEU A C 1
ATOM 842 O O . LEU A 1 109 ? -27.600 -34.842 1.735 1.00 62.44 109 LEU A O 1
ATOM 846 N N . LEU A 1 110 ? -27.667 -36.050 -0.150 1.00 73.06 110 LEU A N 1
ATOM 847 C CA . LEU A 1 110 ? -27.418 -37.329 0.525 1.00 73.06 110 LEU A CA 1
ATOM 848 C C . LEU A 1 110 ? -25.970 -37.432 1.052 1.00 73.06 110 LEU A C 1
ATOM 850 O O . LEU A 1 110 ? -25.816 -37.665 2.256 1.00 73.06 110 LEU A O 1
ATOM 854 N N . PRO A 1 111 ? -24.918 -37.172 0.242 1.00 76.06 111 PRO A N 1
ATOM 855 C CA . PRO A 1 111 ? -23.540 -37.108 0.731 1.00 76.06 111 PRO A CA 1
ATOM 856 C C . PRO A 1 111 ? -23.335 -36.139 1.902 1.00 76.06 111 PRO A C 1
ATOM 858 O O . PRO A 1 111 ? -22.656 -36.475 2.874 1.00 76.06 111 PRO A O 1
ATOM 861 N N . ILE A 1 112 ? -23.943 -34.948 1.858 1.00 73.81 112 ILE A N 1
ATOM 862 C CA . ILE A 1 112 ? -23.799 -33.949 2.926 1.00 73.81 112 ILE A CA 1
ATOM 863 C C . ILE A 1 112 ? -24.463 -34.435 4.217 1.00 73.81 112 ILE A C 1
ATOM 865 O O . ILE A 1 112 ? -23.879 -34.301 5.298 1.00 73.81 112 ILE A O 1
ATOM 869 N N . ARG A 1 113 ? -25.641 -35.067 4.137 1.00 73.81 113 ARG A N 1
ATOM 870 C CA . ARG A 1 113 ? -26.291 -35.684 5.307 1.00 73.81 113 ARG A CA 1
ATOM 871 C C . ARG A 1 113 ? -25.449 -36.807 5.908 1.00 73.81 113 ARG A C 1
ATOM 873 O O . ARG A 1 113 ? -25.356 -36.896 7.134 1.00 73.81 113 ARG A O 1
ATOM 880 N N . GLU A 1 114 ? -24.825 -37.638 5.081 1.00 81.12 114 GLU A N 1
ATOM 881 C CA . GLU A 1 114 ? -23.948 -38.719 5.541 1.00 81.12 114 GLU A CA 1
ATOM 882 C C . GLU A 1 114 ? -22.713 -38.173 6.268 1.00 81.12 114 GLU A C 1
ATOM 884 O O . GLU A 1 114 ? -22.456 -38.565 7.409 1.00 81.12 114 GLU A O 1
ATOM 889 N N . ILE A 1 115 ? -22.018 -37.195 5.675 1.00 79.81 115 ILE A N 1
ATOM 890 C CA . ILE A 1 115 ? -20.857 -36.530 6.288 1.00 79.81 115 ILE A CA 1
ATOM 891 C C . ILE A 1 115 ? -21.262 -35.820 7.584 1.00 79.81 115 ILE A C 1
ATOM 893 O O . ILE A 1 115 ? -20.576 -35.932 8.602 1.00 79.81 115 ILE A O 1
ATOM 897 N N . LYS A 1 116 ? -22.404 -35.123 7.591 1.00 78.88 116 LYS A N 1
ATOM 898 C CA . LYS A 1 116 ? -22.948 -34.463 8.786 1.00 78.88 116 LYS A CA 1
ATOM 899 C C . LYS A 1 116 ? -23.173 -35.467 9.915 1.00 78.88 116 LYS A C 1
ATOM 901 O O . LYS A 1 116 ? -22.741 -35.222 11.042 1.00 78.88 116 LYS A O 1
ATOM 906 N N . ASN A 1 117 ? -23.818 -36.597 9.632 1.00 79.62 117 ASN A N 1
ATOM 907 C CA . ASN A 1 117 ? -24.071 -37.640 10.626 1.00 79.62 117 ASN A CA 1
ATOM 908 C C . ASN A 1 117 ? -22.766 -38.286 11.118 1.00 79.62 117 ASN A C 1
ATOM 910 O O . ASN A 1 117 ? -22.609 -38.544 12.315 1.00 79.62 117 ASN A O 1
ATOM 914 N N . GLU A 1 118 ? -21.795 -38.490 10.228 1.00 84.81 118 GLU A N 1
ATOM 915 C CA . GLU A 1 118 ? -20.467 -38.978 10.596 1.00 84.81 118 GLU A CA 1
ATOM 916 C C . GLU A 1 118 ? -19.741 -38.000 11.536 1.00 84.81 118 GLU A C 1
ATOM 918 O O . GLU A 1 118 ? -19.183 -38.407 12.556 1.00 84.81 118 GLU A O 1
ATOM 923 N N . ILE A 1 119 ? -19.779 -36.697 11.251 1.00 81.12 119 ILE A N 1
ATOM 924 C CA . ILE A 1 119 ? -19.175 -35.677 12.116 1.00 81.12 119 ILE A CA 1
ATOM 925 C C . ILE A 1 119 ? -19.875 -35.668 13.478 1.00 81.12 119 ILE A C 1
ATOM 927 O O . ILE A 1 119 ? -19.205 -35.777 14.504 1.00 81.12 119 ILE A O 1
ATOM 931 N N . LEU A 1 120 ? -21.211 -35.615 13.507 1.00 77.19 120 LEU A N 1
ATOM 932 C CA . LEU A 1 120 ? -21.988 -35.524 14.749 1.00 77.19 120 LEU A CA 1
ATOM 933 C C . LEU A 1 120 ? -21.859 -36.763 15.653 1.00 77.19 120 LEU A C 1
ATOM 935 O O . LEU A 1 120 ? -22.026 -36.647 16.866 1.00 77.19 120 LEU A O 1
ATOM 939 N N . THR A 1 121 ? -21.522 -37.934 15.106 1.00 82.06 121 THR A N 1
ATOM 940 C CA . THR A 1 121 ? -21.303 -39.159 15.900 1.00 82.06 121 THR A CA 1
ATOM 941 C C . THR A 1 121 ? -19.917 -39.238 16.540 1.00 82.06 121 THR A C 1
ATOM 943 O O . THR A 1 121 ? -19.750 -39.923 17.550 1.00 82.06 121 THR A O 1
ATOM 946 N N . ARG A 1 122 ? -18.912 -38.521 16.016 1.00 84.19 122 ARG A N 1
ATOM 947 C CA . ARG A 1 122 ? -17.533 -38.579 16.536 1.00 84.19 122 ARG A CA 1
ATOM 948 C C . ARG A 1 122 ? -17.394 -37.942 17.919 1.00 84.19 122 ARG A C 1
ATOM 950 O O . ARG A 1 122 ? -16.643 -38.458 18.749 1.00 84.19 122 ARG A O 1
ATOM 957 N N . LYS A 1 123 ? -18.053 -36.803 18.158 1.00 82.62 123 LYS A N 1
ATOM 958 C CA . LYS A 1 123 ? -17.981 -36.019 19.407 1.00 82.62 123 LYS A CA 1
ATOM 959 C C . LYS A 1 123 ? -19.268 -35.207 19.611 1.00 82.62 123 LYS A C 1
ATOM 961 O O . LYS A 1 123 ? -19.967 -34.941 18.643 1.00 82.62 123 LYS A O 1
ATOM 966 N N . PRO A 1 124 ? -19.586 -34.772 20.842 1.00 78.62 124 PRO A N 1
ATOM 967 C CA . PRO A 1 124 ? -20.667 -33.817 21.059 1.00 78.62 124 PRO A CA 1
ATOM 968 C C . PRO A 1 124 ? -20.284 -32.454 20.464 1.00 78.62 124 PRO A C 1
ATOM 970 O O . PRO A 1 124 ? -19.400 -31.774 20.984 1.00 78.62 124 PRO A O 1
ATOM 973 N N . TYR A 1 125 ? -20.951 -32.067 19.377 1.00 78.06 125 TYR A N 1
ATOM 974 C CA . TYR A 1 125 ? -20.809 -30.755 18.745 1.00 78.06 125 TYR A CA 1
ATOM 975 C C . TYR A 1 125 ? -22.008 -29.872 19.069 1.00 78.06 125 TYR A C 1
ATOM 977 O O . TYR A 1 125 ? -23.132 -30.352 19.207 1.00 78.06 125 TYR A O 1
ATOM 985 N N . MET A 1 126 ? -21.759 -28.569 19.155 1.00 77.81 126 MET A N 1
ATOM 986 C CA . MET A 1 126 ? -22.805 -27.559 19.086 1.00 77.81 126 MET A CA 1
ATOM 987 C C . MET A 1 126 ? -23.080 -27.265 17.611 1.00 77.81 126 MET A C 1
ATOM 989 O O . MET A 1 126 ? -22.140 -27.040 16.851 1.00 77.81 126 MET A O 1
ATOM 993 N N . ARG A 1 127 ? -24.350 -27.295 17.209 1.00 77.50 127 ARG A N 1
ATOM 994 C CA . ARG A 1 127 ? -24.783 -27.119 15.817 1.00 77.50 127 ARG A CA 1
ATOM 995 C C . ARG A 1 127 ? -25.485 -25.772 15.665 1.00 77.50 127 ARG A C 1
ATOM 997 O O . ARG A 1 127 ? -26.304 -25.423 16.509 1.00 77.50 127 ARG A O 1
ATOM 1004 N N . LEU A 1 128 ? -25.168 -25.031 14.609 1.00 79.38 128 LEU A N 1
ATOM 1005 C CA . LEU A 1 128 ? -25.913 -23.843 14.196 1.00 79.38 128 LEU A CA 1
ATOM 1006 C C . LEU A 1 128 ? -26.711 -24.203 12.944 1.00 79.38 128 LEU A C 1
ATOM 1008 O O . LEU A 1 128 ? -26.115 -24.492 11.912 1.00 79.38 128 LEU A O 1
ATOM 1012 N N . ASP A 1 129 ? -28.037 -24.196 13.042 1.00 74.56 129 ASP A N 1
ATOM 1013 C CA . ASP A 1 129 ? -28.915 -24.361 11.882 1.00 74.56 129 ASP A CA 1
ATOM 1014 C C . ASP A 1 129 ? -29.318 -22.970 11.383 1.00 74.56 129 ASP A C 1
ATOM 1016 O O . ASP A 1 129 ? -29.995 -22.234 12.108 1.00 74.56 129 ASP A O 1
ATOM 1020 N N . TYR A 1 130 ? -28.926 -22.617 10.158 1.00 72.06 130 TYR A N 1
ATOM 1021 C CA . TYR A 1 130 ? -29.464 -21.459 9.441 1.00 72.06 130 TYR A CA 1
ATOM 1022 C C . TYR A 1 130 ? -30.756 -21.892 8.741 1.00 72.06 130 TYR A C 1
ATOM 1024 O O . TYR A 1 130 ? -30.734 -22.793 7.911 1.00 72.06 130 TYR A O 1
ATOM 1032 N N . LEU A 1 131 ? -31.895 -21.314 9.122 1.00 71.62 131 LEU A N 1
ATOM 1033 C CA . LEU A 1 131 ? -33.214 -21.808 8.708 1.00 71.62 131 LEU A CA 1
ATOM 1034 C C . LEU A 1 131 ? -33.777 -21.029 7.524 1.00 71.62 131 LEU A C 1
ATOM 1036 O O . LEU A 1 131 ? -34.357 -21.617 6.621 1.00 71.62 131 LEU A O 1
ATOM 1040 N N . ALA A 1 132 ? -33.622 -19.706 7.531 1.00 70.44 132 ALA A N 1
ATOM 1041 C CA . ALA A 1 132 ? -34.022 -18.866 6.411 1.00 70.44 132 ALA A CA 1
ATOM 1042 C C . ALA A 1 132 ? -33.357 -17.492 6.486 1.00 70.44 132 ALA A C 1
ATOM 1044 O O . ALA A 1 132 ? -33.107 -16.955 7.567 1.00 70.44 132 ALA A O 1
ATOM 1045 N N . VAL A 1 133 ? -33.131 -16.902 5.317 1.00 72.94 133 VAL A N 1
ATOM 1046 C CA . VAL A 1 133 ? -32.726 -15.502 5.156 1.00 72.94 133 VAL A CA 1
ATOM 1047 C C . VAL A 1 133 ? -33.984 -14.648 5.008 1.00 72.94 133 VAL A C 1
ATOM 1049 O O . VAL A 1 133 ? -34.925 -15.045 4.318 1.00 72.94 133 VAL A O 1
ATOM 1052 N N . HIS A 1 134 ? -34.018 -13.478 5.647 1.00 72.19 134 HIS A N 1
ATOM 1053 C CA . HIS A 1 134 ? -35.164 -12.571 5.571 1.00 72.19 134 HIS A CA 1
ATOM 1054 C C . HIS A 1 134 ? -35.449 -12.158 4.108 1.00 72.19 134 HIS A C 1
ATOM 1056 O O . HIS A 1 134 ? -34.494 -11.858 3.390 1.00 72.19 134 HIS A O 1
ATOM 1062 N N . PRO A 1 135 ? -36.716 -12.077 3.642 1.00 68.62 135 PRO A N 1
ATOM 1063 C CA . PRO A 1 135 ? -37.046 -11.810 2.232 1.00 68.62 135 PRO A CA 1
ATOM 1064 C C . PRO A 1 135 ? -36.388 -10.561 1.631 1.00 68.62 135 PRO A C 1
ATOM 1066 O O . PRO A 1 135 ? -35.986 -10.560 0.472 1.00 68.62 135 PRO A O 1
ATOM 1069 N N . GLN A 1 136 ? -36.195 -9.509 2.430 1.00 65.56 136 GLN A N 1
ATOM 1070 C CA . GLN A 1 136 ? -35.514 -8.280 1.990 1.00 65.56 136 GLN A CA 1
ATOM 1071 C C . GLN A 1 136 ? -34.024 -8.490 1.668 1.00 65.56 136 GLN A C 1
ATOM 1073 O O . GLN A 1 136 ? -33.445 -7.722 0.905 1.00 65.56 136 GLN A O 1
ATOM 1078 N N . ASN A 1 137 ? -33.425 -9.555 2.202 1.00 63.72 137 ASN A N 1
ATOM 1079 C CA . ASN A 1 137 ? -32.028 -9.927 1.994 1.00 63.72 137 ASN A CA 1
ATOM 1080 C C . ASN A 1 137 ? -31.869 -11.058 0.959 1.00 63.72 137 ASN A C 1
ATOM 1082 O O . ASN A 1 137 ? -30.754 -11.336 0.522 1.00 63.72 137 ASN A O 1
ATOM 1086 N N . GLN A 1 138 ? -32.965 -11.684 0.509 1.00 57.16 138 GLN A N 1
ATOM 1087 C CA . GLN A 1 138 ? -32.931 -12.780 -0.471 1.00 57.16 138 GLN A CA 1
ATOM 1088 C C . GLN A 1 138 ? -32.531 -12.306 -1.883 1.00 57.16 138 GLN A C 1
ATOM 1090 O O . GLN A 1 138 ? -31.800 -13.007 -2.583 1.00 57.16 138 GLN A O 1
ATOM 1095 N N . ALA A 1 139 ? -32.917 -11.088 -2.285 1.00 53.59 139 ALA A N 1
ATOM 1096 C CA . ALA A 1 139 ? -32.587 -10.532 -3.605 1.00 53.59 139 ALA A CA 1
ATOM 1097 C C . ALA A 1 139 ? -31.077 -10.287 -3.814 1.00 53.59 139 ALA A C 1
ATOM 1099 O O . ALA A 1 139 ? -30.586 -10.326 -4.942 1.00 53.59 139 ALA A O 1
ATOM 1100 N N . GLN A 1 140 ? -30.315 -10.076 -2.733 1.00 52.41 140 GLN A N 1
ATOM 1101 C CA . GLN A 1 140 ? -28.855 -9.926 -2.810 1.00 52.41 140 GLN A CA 1
ATOM 1102 C C . GLN A 1 140 ? -28.143 -11.253 -3.114 1.00 52.41 140 GLN A C 1
ATOM 1104 O O . GLN A 1 140 ? -27.066 -11.243 -3.708 1.00 52.41 140 GLN A O 1
ATOM 1109 N N . TYR A 1 141 ? -28.754 -12.386 -2.751 1.00 42.59 141 TYR A N 1
ATOM 1110 C CA . TYR A 1 141 ? -28.231 -13.723 -3.036 1.00 42.59 141 TYR A CA 1
ATOM 1111 C C . TYR A 1 141 ? -28.602 -14.211 -4.443 1.00 42.59 141 TYR A C 1
ATOM 1113 O O . TYR A 1 141 ? -27.760 -14.784 -5.128 1.00 42.59 141 TYR A O 1
ATOM 1121 N N . GLN A 1 142 ? -29.823 -13.944 -4.919 1.00 39.75 142 GLN A N 1
ATOM 1122 C CA . GLN A 1 142 ? -30.257 -14.391 -6.254 1.00 39.75 142 GLN A CA 1
ATOM 1123 C C . GLN A 1 142 ? -29.487 -13.709 -7.398 1.00 39.75 142 GLN A C 1
ATOM 1125 O O . GLN A 1 142 ? -29.132 -14.368 -8.374 1.00 39.75 142 GLN A O 1
ATOM 1130 N N . ASN A 1 143 ? -29.108 -12.435 -7.244 1.00 43.41 143 ASN A N 1
ATOM 1131 C CA . ASN A 1 143 ? -28.263 -11.737 -8.224 1.00 43.41 143 ASN A CA 1
ATOM 1132 C C . ASN A 1 143 ? -26.828 -12.291 -8.316 1.00 43.41 143 ASN A C 1
ATOM 1134 O O . ASN A 1 143 ? -26.141 -12.007 -9.292 1.00 43.41 143 ASN A O 1
ATOM 1138 N N . LYS A 1 144 ? -26.372 -13.077 -7.328 1.00 40.47 144 LYS A N 1
ATOM 1139 C CA . LYS A 1 144 ? -25.078 -13.777 -7.375 1.00 40.47 144 LYS A CA 1
ATOM 1140 C C . LYS A 1 144 ? -25.153 -15.158 -8.031 1.00 40.47 144 LYS A C 1
ATOM 1142 O O . LYS A 1 144 ? -24.123 -15.631 -8.482 1.00 40.47 144 LYS A O 1
ATOM 1147 N N . ARG A 1 145 ? -26.329 -15.800 -8.082 1.00 32.81 145 ARG A N 1
ATOM 1148 C CA . ARG A 1 145 ? -26.492 -17.188 -8.566 1.00 32.81 145 ARG A CA 1
ATOM 1149 C C . ARG A 1 145 ? -27.102 -17.290 -9.970 1.00 32.81 145 ARG A C 1
ATOM 1151 O O . ARG A 1 145 ? -26.910 -18.288 -10.648 1.00 32.81 145 ARG A O 1
ATOM 1158 N N . GLY A 1 146 ? -27.789 -16.248 -10.446 1.00 31.98 146 GLY A N 1
ATOM 1159 C CA . GLY A 1 146 ? -28.453 -16.233 -11.759 1.00 31.98 146 GLY A CA 1
ATOM 1160 C C . GLY A 1 146 ? -27.542 -16.226 -12.998 1.00 31.98 146 GLY A C 1
ATOM 1161 O O . GLY A 1 146 ? -28.068 -16.088 -14.101 1.00 31.98 146 GLY A O 1
ATOM 1162 N N . ARG A 1 147 ? -26.212 -16.341 -12.850 1.00 34.75 147 ARG A N 1
ATOM 1163 C CA . ARG A 1 147 ? -25.276 -16.458 -13.984 1.00 34.75 147 ARG A CA 1
ATOM 1164 C C . ARG A 1 147 ? -24.759 -17.883 -14.222 1.00 34.75 147 ARG A C 1
ATOM 1166 O O . ARG A 1 147 ? -24.378 -18.154 -15.354 1.00 34.75 147 ARG A O 1
ATOM 1173 N N . ASP A 1 148 ? -24.845 -18.783 -13.237 1.00 41.25 148 ASP A N 1
ATOM 1174 C CA . ASP A 1 148 ? -24.016 -20.001 -13.255 1.00 41.25 148 ASP A CA 1
ATOM 1175 C C . ASP A 1 148 ? -24.767 -21.321 -13.493 1.00 41.25 148 ASP A C 1
ATOM 1177 O O . ASP A 1 148 ? -24.115 -22.322 -13.756 1.00 41.25 148 ASP A O 1
ATOM 1181 N N . ASP A 1 149 ? -26.105 -21.359 -13.512 1.00 37.94 149 ASP A N 1
ATOM 1182 C CA . ASP A 1 149 ? -26.832 -22.619 -13.744 1.00 37.94 149 ASP A CA 1
ATOM 1183 C C . ASP A 1 149 ? -27.993 -22.458 -14.734 1.00 37.94 149 ASP A C 1
ATOM 1185 O O . ASP A 1 149 ? -29.100 -22.035 -14.388 1.00 37.94 149 ASP A O 1
ATOM 1189 N N . LYS A 1 150 ? -27.768 -22.861 -15.991 1.00 28.25 150 LYS A N 1
ATOM 1190 C CA 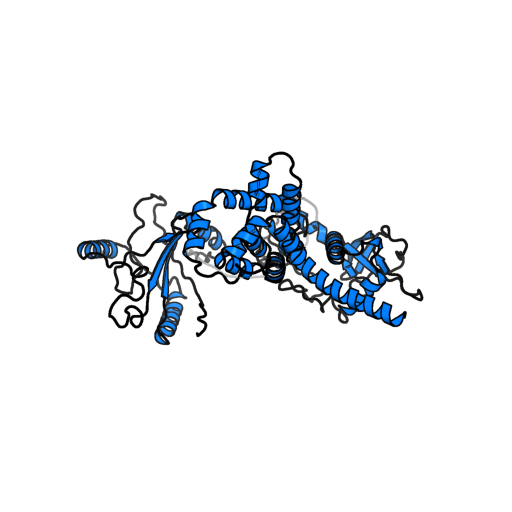. LYS A 1 150 ? -28.855 -23.206 -16.916 1.00 28.25 150 LYS A CA 1
ATOM 1191 C C . LYS A 1 150 ? -28.560 -24.556 -17.585 1.00 28.25 150 LYS A C 1
ATOM 1193 O O . LYS A 1 150 ? -27.688 -24.616 -18.450 1.00 28.25 150 LYS A O 1
ATOM 1198 N N . PRO A 1 151 ? -29.278 -25.639 -17.235 1.00 30.27 151 PRO A N 1
ATOM 1199 C CA . PRO A 1 151 ? -29.123 -26.924 -17.908 1.00 30.27 151 PRO A CA 1
ATOM 1200 C C . PRO A 1 151 ? -29.706 -26.878 -19.333 1.00 30.27 151 PRO A C 1
ATOM 1202 O O . PRO A 1 151 ? -30.655 -26.125 -19.589 1.00 30.27 151 PRO A O 1
ATOM 1205 N N . PRO A 1 152 ? -29.185 -27.691 -20.271 1.00 30.66 152 PRO A N 1
ATOM 1206 C CA . PRO A 1 152 ? -29.655 -27.714 -21.649 1.00 30.66 152 PRO A CA 1
ATOM 1207 C C . PRO A 1 152 ? -31.075 -28.287 -21.731 1.00 30.66 152 PRO A C 1
ATOM 1209 O O . PRO A 1 152 ? -31.345 -29.405 -21.295 1.00 30.66 152 PRO A O 1
ATOM 1212 N N . GLN A 1 153 ? -31.994 -27.516 -22.317 1.00 28.88 153 GLN A N 1
ATOM 1213 C CA . GLN A 1 153 ? -33.344 -27.983 -22.621 1.00 28.88 153 GLN A CA 1
ATOM 1214 C C . GLN A 1 153 ? -33.297 -29.076 -23.694 1.00 28.88 153 GLN A C 1
ATOM 1216 O O . GLN A 1 153 ? -32.872 -28.840 -24.826 1.00 28.88 153 GLN A O 1
ATOM 1221 N N . ALA A 1 154 ? -33.784 -30.260 -23.327 1.00 29.72 154 ALA A N 1
ATOM 1222 C CA . ALA A 1 154 ? -34.112 -31.342 -24.239 1.00 29.72 154 ALA A CA 1
ATOM 1223 C C . ALA A 1 154 ? -35.221 -30.900 -25.210 1.00 29.72 154 ALA A C 1
ATOM 1225 O O . ALA A 1 154 ? -36.286 -30.444 -24.790 1.00 29.72 154 ALA A O 1
ATOM 1226 N N . GLN A 1 155 ? -34.965 -31.042 -26.510 1.00 28.81 155 GLN A N 1
ATOM 1227 C CA . GLN A 1 155 ? -35.980 -30.942 -27.553 1.00 28.81 155 GLN A CA 1
ATOM 1228 C C . GLN A 1 155 ? -36.469 -32.349 -27.896 1.00 28.81 155 GLN A C 1
ATOM 1230 O O . GLN A 1 155 ? -35.739 -33.122 -28.510 1.00 28.81 155 GLN A O 1
ATOM 1235 N N . ASP A 1 156 ? -37.716 -32.642 -27.541 1.00 29.62 156 ASP A N 1
ATOM 1236 C CA . ASP A 1 156 ? -38.514 -33.670 -28.203 1.00 29.62 156 ASP A CA 1
ATOM 1237 C C . ASP A 1 156 ? -39.525 -32.978 -29.120 1.00 29.62 156 ASP A C 1
ATOM 1239 O O . ASP A 1 156 ? -40.308 -32.144 -28.657 1.00 29.62 156 ASP A O 1
ATOM 1243 N N . GLN A 1 157 ? -39.517 -33.343 -30.406 1.00 29.09 157 GLN A N 1
ATOM 1244 C CA . GLN A 1 157 ? -40.714 -33.817 -31.115 1.00 29.09 157 GLN A CA 1
ATOM 1245 C C . GLN A 1 157 ? -40.402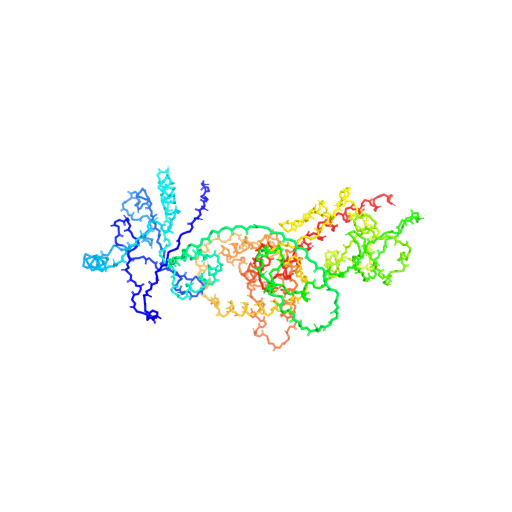 -34.262 -32.557 1.00 29.09 157 GLN A C 1
ATOM 1247 O O . GLN A 1 157 ? -40.135 -33.464 -33.451 1.00 29.09 157 GLN A O 1
ATOM 1252 N N . ASP A 1 158 ? -40.460 -35.582 -32.740 1.00 27.17 158 ASP A N 1
ATOM 1253 C CA . ASP A 1 158 ? -41.203 -36.316 -33.774 1.00 27.17 158 ASP A CA 1
ATOM 1254 C C . ASP A 1 158 ? -41.328 -35.746 -35.206 1.00 27.17 158 ASP A C 1
ATOM 1256 O O . ASP A 1 158 ? -42.189 -34.935 -35.531 1.00 27.17 158 ASP A O 1
ATOM 1260 N N . GLY A 1 159 ? -40.574 -36.370 -36.120 1.00 25.72 159 GLY A N 1
ATOM 1261 C CA . GLY A 1 159 ? -41.129 -37.366 -37.049 1.00 25.72 159 GLY A CA 1
ATOM 1262 C C . GLY A 1 159 ? -41.990 -36.911 -38.241 1.00 25.72 159 GLY A C 1
ATOM 1263 O O . GLY A 1 159 ? -43.176 -36.648 -38.090 1.00 25.72 159 GLY A O 1
ATOM 1264 N N . ALA A 1 160 ? -41.460 -37.080 -39.465 1.00 27.02 160 ALA A N 1
ATOM 1265 C CA . ALA A 1 160 ? -42.125 -37.837 -40.544 1.00 27.02 160 ALA A CA 1
ATOM 1266 C C . ALA A 1 160 ? -41.278 -37.971 -41.834 1.00 27.02 160 ALA A C 1
ATOM 1268 O O . ALA A 1 160 ? -41.059 -36.987 -42.524 1.00 27.02 160 ALA A O 1
ATOM 1269 N N . ARG A 1 161 ? -41.014 -39.242 -42.212 1.00 27.55 161 ARG A N 1
ATOM 1270 C CA . ARG A 1 161 ? -41.038 -39.844 -43.578 1.00 27.55 161 ARG A CA 1
ATOM 1271 C C . ARG A 1 161 ? -40.058 -39.317 -44.651 1.00 27.55 161 ARG A C 1
ATOM 1273 O O . ARG A 1 161 ? -39.882 -38.130 -44.808 1.00 27.55 161 ARG A O 1
ATOM 1280 N N . GLN A 1 162 ? -39.551 -40.085 -45.617 1.00 26.66 162 GLN A N 1
ATOM 1281 C CA . GLN A 1 162 ? -39.232 -41.499 -45.877 1.00 26.66 162 GLN A CA 1
ATOM 1282 C C . GLN A 1 162 ? -38.750 -41.518 -47.353 1.00 26.66 162 GLN A C 1
ATOM 1284 O O . GLN A 1 162 ? -39.433 -40.910 -48.174 1.00 26.66 162 GLN A O 1
ATOM 1289 N N . ARG A 1 163 ? -37.736 -42.343 -47.690 1.00 26.25 163 ARG A N 1
ATOM 1290 C CA . ARG A 1 163 ? -37.319 -42.787 -49.058 1.00 26.25 163 ARG A CA 1
ATOM 1291 C C . ARG A 1 163 ? -36.570 -41.732 -49.887 1.00 26.25 163 ARG A C 1
ATOM 1293 O O . ARG A 1 163 ? -36.957 -40.580 -49.891 1.00 26.25 163 ARG A O 1
ATOM 1300 N N . GLY A 1 164 ? -35.539 -42.038 -50.664 1.00 25.83 164 GLY A N 1
ATOM 1301 C CA . GLY A 1 164 ? -34.847 -43.269 -51.054 1.00 25.83 164 GLY A CA 1
ATOM 1302 C C . GLY A 1 164 ? -33.631 -42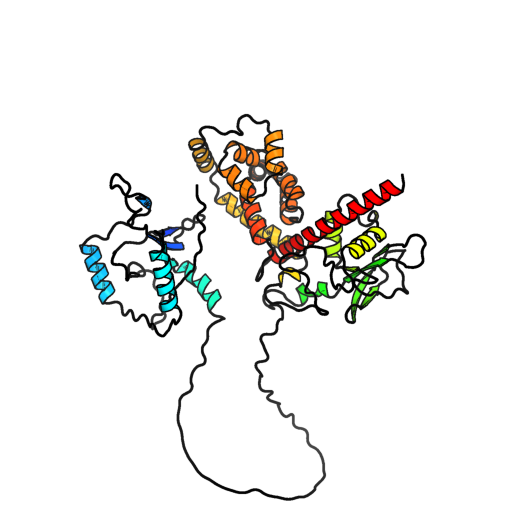.827 -51.892 1.00 25.83 164 GLY A C 1
ATOM 1303 O O . GLY A 1 164 ? -33.675 -41.762 -52.492 1.00 25.83 164 GLY A O 1
ATOM 1304 N N . ALA A 1 165 ? -32.500 -43.512 -51.752 1.00 26.73 165 ALA A N 1
ATOM 1305 C CA . ALA A 1 165 ? -31.931 -44.350 -52.811 1.00 26.73 165 ALA A CA 1
ATOM 1306 C C . ALA A 1 165 ? -31.217 -43.577 -53.950 1.00 26.73 165 ALA A C 1
ATOM 1308 O O . ALA A 1 165 ? -31.847 -42.946 -54.791 1.00 26.73 165 ALA A O 1
ATOM 1309 N N . ASP A 1 166 ? -29.896 -43.778 -53.954 1.00 27.23 166 ASP A N 1
ATOM 1310 C CA . ASP A 1 166 ? -29.042 -44.056 -55.114 1.00 27.23 166 ASP A CA 1
ATOM 1311 C C . ASP A 1 166 ? -28.306 -42.921 -55.861 1.00 27.23 166 ASP A C 1
ATOM 1313 O O . ASP A 1 166 ? -28.883 -41.980 -56.399 1.00 27.23 166 ASP A O 1
ATOM 1317 N N . SER A 1 167 ? -27.010 -43.218 -56.050 1.00 30.55 167 SER A N 1
ATOM 1318 C CA . SER A 1 167 ? -26.133 -42.950 -57.210 1.00 30.55 167 SER A CA 1
ATOM 1319 C C . SER A 1 167 ? -25.453 -41.578 -57.394 1.00 30.55 167 SER A C 1
ATOM 1321 O O . SER A 1 167 ? -26.049 -40.618 -57.867 1.00 30.55 167 SER A O 1
ATOM 1323 N N . GLU A 1 168 ? -24.130 -41.569 -57.165 1.00 28.95 168 GLU A N 1
ATOM 1324 C CA . GLU A 1 168 ? -23.124 -40.920 -58.043 1.00 28.95 168 GLU A CA 1
ATOM 1325 C C . GLU A 1 168 ? -23.161 -41.559 -59.469 1.00 28.95 168 GLU A C 1
ATOM 1327 O O . GLU A 1 168 ? -23.840 -42.585 -59.606 1.00 28.95 168 GLU A O 1
ATOM 1332 N N . PRO A 1 169 ? -22.414 -41.118 -60.520 1.00 45.00 169 PRO A N 1
ATOM 1333 C CA . PRO A 1 169 ? -21.358 -40.090 -60.586 1.00 45.00 169 PRO A CA 1
ATOM 1334 C C . PRO A 1 169 ? -21.350 -39.204 -61.875 1.00 45.00 169 PRO A C 1
ATOM 1336 O O . PRO A 1 169 ? -22.183 -39.339 -62.767 1.00 45.00 169 PRO A O 1
ATOM 1339 N N . ASP A 1 170 ? -20.308 -38.367 -61.957 1.00 28.59 170 ASP A N 1
ATOM 1340 C CA . ASP A 1 170 ? -19.524 -37.981 -63.149 1.00 28.59 170 ASP A CA 1
ATOM 1341 C C . ASP A 1 170 ? -19.920 -36.834 -64.115 1.00 28.59 170 ASP A C 1
ATOM 1343 O O . ASP A 1 170 ? -20.980 -36.798 -64.734 1.00 28.59 170 ASP A O 1
ATOM 1347 N N . ALA A 1 171 ? -18.869 -36.027 -64.347 1.00 29.62 171 ALA A N 1
ATOM 1348 C CA . ALA A 1 171 ? -18.369 -35.462 -65.609 1.00 29.62 171 ALA A CA 1
ATOM 1349 C C . ALA A 1 171 ? -18.754 -34.028 -66.045 1.00 29.62 171 ALA A C 1
ATOM 1351 O O . ALA A 1 171 ? -19.867 -33.737 -66.469 1.00 29.62 171 ALA A O 1
ATOM 1352 N N . ASP A 1 172 ? -17.706 -33.190 -66.030 1.00 28.33 172 ASP A N 1
ATOM 1353 C CA . ASP A 1 172 ? -17.200 -32.330 -67.112 1.00 28.33 172 ASP A CA 1
ATOM 1354 C C . ASP A 1 172 ? -18.150 -31.380 -67.867 1.00 28.33 172 ASP A C 1
ATOM 1356 O O . ASP A 1 172 ? -18.970 -31.797 -68.679 1.00 28.33 172 ASP A O 1
ATOM 1360 N N . ALA A 1 173 ? -17.882 -30.069 -67.768 1.00 31.14 173 ALA A N 1
ATOM 1361 C CA . ALA A 1 173 ? -17.205 -29.300 -68.830 1.00 31.14 173 ALA A CA 1
ATOM 1362 C C . ALA A 1 173 ? -17.437 -27.775 -68.713 1.00 31.14 173 ALA A C 1
ATOM 1364 O O . ALA A 1 173 ? -18.557 -27.291 -68.599 1.00 31.14 173 ALA A O 1
ATOM 1365 N N . HIS A 1 174 ? -16.320 -27.048 -68.801 1.00 31.94 174 HIS A N 1
ATOM 1366 C CA . HIS A 1 174 ? -16.085 -25.676 -69.278 1.00 31.94 174 HIS A CA 1
ATOM 1367 C C . HIS A 1 174 ? -17.272 -24.745 -69.620 1.00 31.94 174 HIS A C 1
ATOM 1369 O O . HIS A 1 174 ? -17.987 -24.990 -70.588 1.00 31.94 174 HIS A O 1
ATOM 1375 N N . HIS A 1 175 ? -17.295 -23.551 -69.005 1.00 34.22 175 HIS A N 1
ATOM 1376 C CA . HIS A 1 175 ? -17.362 -22.291 -69.764 1.00 34.22 175 HIS A CA 1
ATOM 1377 C C . HIS A 1 175 ? -16.935 -21.068 -68.927 1.00 34.22 175 HIS A C 1
ATOM 1379 O O . HIS A 1 175 ? -17.432 -20.842 -67.827 1.00 34.22 175 HIS A O 1
ATOM 1385 N N . GLU A 1 176 ? -16.016 -20.278 -69.483 1.00 32.09 176 GLU A N 1
ATOM 1386 C CA . GLU A 1 176 ? -15.692 -18.905 -69.077 1.00 32.09 176 GLU A CA 1
ATOM 1387 C C . GLU A 1 176 ? -16.856 -17.968 -69.457 1.00 32.09 176 GLU A C 1
ATOM 1389 O O . GLU A 1 176 ? -17.399 -18.111 -70.555 1.00 32.09 176 GLU A O 1
ATOM 1394 N N . ASP A 1 177 ? -17.282 -17.067 -68.559 1.00 30.36 177 ASP A N 1
ATOM 1395 C CA . ASP A 1 177 ? -17.110 -15.603 -68.680 1.00 30.36 177 ASP A CA 1
ATOM 1396 C C . ASP A 1 177 ? -18.079 -14.779 -67.797 1.00 30.36 177 ASP A C 1
ATOM 1398 O O . ASP A 1 177 ? -19.284 -14.998 -67.759 1.00 30.36 177 ASP A O 1
ATOM 1402 N N . ALA A 1 178 ? -17.488 -13.748 -67.184 1.00 29.91 178 ALA A N 1
ATOM 1403 C CA . ALA A 1 178 ? -18.027 -12.420 -66.868 1.00 29.91 178 ALA A CA 1
ATOM 1404 C C . ALA A 1 178 ? -19.232 -12.213 -65.908 1.00 29.91 178 ALA A C 1
ATOM 1406 O O . ALA A 1 178 ? -20.390 -12.358 -66.273 1.00 29.91 178 ALA A O 1
ATOM 1407 N N . ARG A 1 179 ? -18.886 -11.598 -64.760 1.00 33.06 179 ARG A N 1
ATOM 1408 C CA . ARG A 1 179 ? -19.523 -10.425 -64.110 1.00 33.06 179 ARG A CA 1
ATOM 1409 C C . ARG A 1 179 ? -21.020 -10.508 -63.763 1.00 33.06 179 ARG A C 1
ATOM 1411 O O . ARG A 1 179 ? -21.847 -10.279 -64.631 1.00 33.06 179 ARG A O 1
ATOM 1418 N N . ASP A 1 180 ? -21.334 -10.579 -62.467 1.00 29.03 180 ASP A N 1
ATOM 1419 C CA . ASP A 1 180 ? -22.102 -9.505 -61.811 1.00 29.03 180 ASP A CA 1
ATOM 1420 C C . ASP A 1 180 ? -21.990 -9.581 -60.279 1.00 29.03 180 ASP A C 1
ATOM 1422 O O . ASP A 1 180 ? -21.891 -10.661 -59.695 1.00 29.03 180 ASP A O 1
ATOM 1426 N N . GLU A 1 181 ? -21.963 -8.415 -59.645 1.00 35.06 181 GLU A N 1
ATOM 1427 C CA . GLU A 1 181 ? -21.825 -8.210 -58.206 1.00 35.06 181 GLU A CA 1
ATOM 1428 C C . GLU A 1 181 ? -23.144 -8.504 -57.475 1.00 35.06 181 GLU A C 1
ATOM 1430 O O . GLU A 1 181 ? -24.212 -8.025 -57.852 1.00 35.06 181 GLU A O 1
ATOM 1435 N N . SER A 1 182 ? -23.087 -9.254 -56.374 1.00 31.48 182 SER A N 1
ATOM 1436 C CA . SER A 1 182 ? -24.130 -9.273 -55.337 1.00 31.48 182 SER A CA 1
ATOM 1437 C C . SER A 1 182 ? -23.492 -9.709 -54.012 1.00 31.48 182 SER A C 1
ATOM 1439 O O . SER A 1 182 ? -22.850 -10.764 -53.995 1.00 31.48 182 SER A O 1
ATOM 1441 N N . PRO A 1 183 ? -23.619 -8.951 -52.906 1.00 33.28 183 PRO A N 1
ATOM 1442 C CA . PRO A 1 183 ? -22.972 -9.304 -51.648 1.00 33.28 183 PRO A CA 1
ATOM 1443 C C . PRO A 1 183 ? -23.690 -10.507 -51.039 1.00 33.28 183 PRO A C 1
ATOM 1445 O O . PRO A 1 183 ? -24.887 -10.444 -50.761 1.00 33.28 183 PRO A O 1
ATOM 1448 N N . ARG A 1 184 ? -22.965 -11.609 -50.839 1.00 31.73 184 ARG A N 1
ATOM 1449 C CA . ARG A 1 184 ? -23.431 -12.698 -49.984 1.00 31.73 184 ARG A CA 1
ATOM 1450 C C . ARG A 1 184 ? -23.163 -12.285 -48.545 1.00 31.73 184 ARG A C 1
ATOM 1452 O O . ARG A 1 184 ? -22.011 -12.122 -48.156 1.00 31.73 184 ARG A O 1
ATOM 1459 N N . GLU A 1 185 ? -24.245 -12.066 -47.812 1.00 33.50 185 GLU A N 1
ATOM 1460 C CA . GLU A 1 185 ? -24.267 -12.057 -46.355 1.00 33.50 185 GLU A CA 1
ATOM 1461 C C . GLU A 1 185 ? -23.731 -13.418 -45.892 1.00 33.50 185 GLU A C 1
ATOM 1463 O O . GLU A 1 185 ? -24.404 -14.439 -46.035 1.00 33.50 185 GLU A O 1
ATOM 1468 N N . ASP A 1 186 ? -22.469 -13.441 -45.463 1.00 30.14 186 ASP A N 1
ATOM 1469 C CA . ASP A 1 186 ? -21.862 -14.617 -44.853 1.00 30.14 186 ASP A CA 1
ATOM 1470 C C . ASP A 1 186 ? -22.300 -14.655 -43.390 1.00 30.14 186 ASP A C 1
ATOM 1472 O O . ASP A 1 186 ? -21.809 -13.919 -42.531 1.00 30.14 186 ASP A O 1
ATOM 1476 N N . ASP A 1 187 ? -23.323 -15.472 -43.174 1.00 34.59 187 ASP A N 1
ATOM 1477 C CA . ASP A 1 187 ? -23.808 -15.976 -41.902 1.00 34.59 187 ASP A CA 1
ATOM 1478 C C . ASP A 1 187 ? -22.690 -16.808 -41.255 1.00 34.59 187 ASP A C 1
ATOM 1480 O O . ASP A 1 187 ? -22.675 -18.039 -41.309 1.00 34.59 187 ASP A O 1
ATOM 1484 N N . SER A 1 188 ? -21.696 -16.122 -40.679 1.00 31.50 188 SER A N 1
ATOM 1485 C CA . SER A 1 188 ? -20.683 -16.772 -39.860 1.00 31.50 188 SER A CA 1
ATOM 1486 C C . SER A 1 188 ? -21.351 -17.185 -38.550 1.00 31.50 188 SER A C 1
ATOM 1488 O O . SER A 1 188 ? -21.467 -16.408 -37.596 1.00 31.50 188 SER A O 1
ATOM 1490 N N . SER A 1 189 ? -21.829 -18.424 -38.548 1.00 34.47 189 SER A N 1
ATOM 1491 C CA . SER A 1 189 ? -22.080 -19.256 -37.381 1.00 34.47 189 SER A CA 1
ATOM 1492 C C . SER A 1 189 ? -21.223 -18.825 -36.190 1.00 34.47 189 SER A C 1
ATOM 1494 O O . SER A 1 189 ? -20.005 -19.001 -36.204 1.00 34.47 189 SER A O 1
ATOM 1496 N N . ARG A 1 190 ? -21.878 -18.264 -35.168 1.00 36.53 190 ARG A N 1
ATOM 1497 C CA . ARG A 1 190 ? -21.318 -18.021 -33.837 1.00 36.53 190 ARG A CA 1
ATOM 1498 C C . ARG A 1 190 ? -20.832 -19.352 -33.264 1.00 36.53 190 ARG A C 1
ATOM 1500 O O . ARG A 1 190 ? -21.610 -20.088 -32.657 1.00 36.53 190 ARG A O 1
ATOM 1507 N N . SER A 1 191 ? -19.563 -19.671 -33.493 1.00 31.69 191 SER A N 1
ATOM 1508 C CA . SER A 1 191 ? -18.812 -20.563 -32.626 1.00 31.69 191 SER A CA 1
ATOM 1509 C C . SER A 1 191 ? -18.808 -19.922 -31.242 1.00 31.69 191 SER A C 1
ATOM 1511 O O . SER A 1 191 ? -18.431 -18.763 -31.079 1.00 31.69 191 SER A O 1
ATOM 1513 N N . ASN A 1 192 ? -19.300 -20.664 -30.252 1.00 38.75 192 ASN A N 1
ATOM 1514 C CA . ASN A 1 192 ? -18.994 -20.413 -28.852 1.00 38.75 192 ASN A CA 1
ATOM 1515 C C . ASN A 1 192 ? -17.487 -20.646 -28.689 1.00 38.75 192 ASN A C 1
ATOM 1517 O O . ASN A 1 192 ? -17.059 -21.764 -28.416 1.00 38.75 192 ASN A O 1
ATOM 1521 N N . GLU A 1 193 ? -16.703 -19.618 -28.981 1.00 40.00 193 GLU A N 1
ATOM 1522 C CA . GLU A 1 193 ? -15.300 -19.517 -28.606 1.00 40.00 193 GLU A CA 1
ATOM 1523 C C . GLU A 1 193 ? -15.292 -19.092 -27.141 1.00 40.00 193 GLU A C 1
ATOM 1525 O O . GLU A 1 193 ? -15.730 -17.991 -26.824 1.00 40.00 193 GLU A O 1
ATOM 1530 N N . ASP A 1 194 ? -14.958 -20.061 -26.288 1.00 39.22 194 ASP A N 1
ATOM 1531 C CA . ASP A 1 194 ? -14.202 -19.953 -25.042 1.00 39.22 194 ASP A CA 1
ATOM 1532 C C . ASP A 1 194 ? -14.454 -18.701 -24.180 1.00 39.22 194 ASP A C 1
ATOM 1534 O O . ASP A 1 194 ? -14.220 -17.576 -24.611 1.00 39.22 194 ASP A O 1
ATOM 1538 N N . GLU A 1 195 ? -14.852 -18.895 -22.912 1.00 47.22 195 GLU A N 1
ATOM 1539 C CA . GLU A 1 195 ? -14.633 -17.886 -21.864 1.00 47.22 195 GLU A CA 1
ATOM 1540 C C . GLU A 1 195 ? -13.161 -17.465 -21.923 1.00 47.22 195 GLU A C 1
ATOM 1542 O O . GLU A 1 195 ? -12.272 -18.187 -21.462 1.00 47.22 195 GLU A O 1
ATOM 1547 N N . ASP A 1 196 ? -12.892 -16.342 -22.586 1.00 53.56 196 ASP A N 1
ATOM 1548 C CA . ASP A 1 196 ? -11.540 -15.855 -22.727 1.00 53.56 196 ASP A CA 1
ATOM 1549 C C . ASP A 1 196 ? -11.030 -15.504 -21.325 1.00 53.56 196 ASP A C 1
ATOM 1551 O O . ASP A 1 196 ? -11.761 -15.057 -20.441 1.00 53.56 196 ASP A O 1
ATOM 1555 N N . GLY A 1 197 ? -9.755 -15.758 -21.066 1.00 57.34 197 GLY A N 1
ATOM 1556 C CA . GLY A 1 197 ? -9.134 -15.349 -19.811 1.00 57.34 197 GLY A CA 1
ATOM 1557 C C . GLY A 1 197 ? -9.016 -13.826 -19.670 1.00 57.34 197 GLY A C 1
ATOM 1558 O O . GLY A 1 197 ? -8.132 -13.386 -18.947 1.00 57.34 197 GLY A O 1
ATOM 1559 N N . SER A 1 198 ? -9.802 -13.009 -20.380 1.00 75.62 198 SER A N 1
ATOM 1560 C CA . SER A 1 198 ? -9.685 -11.554 -20.316 1.00 75.62 198 SER A CA 1
ATOM 1561 C C . SER A 1 198 ? -10.276 -10.989 -19.025 1.00 75.62 198 SER A C 1
ATOM 1563 O O . SER A 1 198 ? -11.006 -11.645 -18.275 1.00 75.62 198 SER A O 1
ATOM 1565 N N . PHE A 1 199 ? -9.909 -9.748 -18.718 1.00 83.38 199 PHE A N 1
ATOM 1566 C CA . PHE A 1 199 ? -10.499 -9.039 -17.586 1.00 83.38 199 PHE A CA 1
ATOM 1567 C C . PHE A 1 199 ? -11.995 -8.774 -17.789 1.00 83.38 199 PHE A C 1
ATOM 1569 O O . PHE A 1 199 ? -12.415 -8.383 -18.876 1.00 83.38 199 PHE A O 1
ATOM 1576 N N . ASP A 1 200 ? -12.787 -8.864 -16.711 1.00 85.06 200 ASP A N 1
ATOM 1577 C CA . ASP A 1 200 ? -14.218 -8.536 -16.769 1.00 85.06 200 ASP A CA 1
ATOM 1578 C C . ASP A 1 200 ? -14.414 -7.057 -17.194 1.00 85.06 200 ASP A C 1
ATOM 1580 O O . ASP A 1 200 ? -14.048 -6.145 -16.431 1.00 85.06 200 ASP A O 1
ATOM 1584 N N . PRO A 1 201 ? -15.010 -6.779 -18.375 1.00 83.56 201 PRO A N 1
ATOM 1585 C CA . PRO A 1 201 ? -15.192 -5.419 -18.879 1.00 83.56 201 PRO A CA 1
ATOM 1586 C C . PRO A 1 201 ? -16.161 -4.587 -18.024 1.00 83.56 201 PRO A C 1
ATOM 1588 O O . PRO A 1 201 ? -16.115 -3.354 -18.076 1.00 83.56 201 PRO A O 1
ATOM 1591 N N . ASP A 1 202 ? -17.003 -5.232 -17.204 1.00 84.38 202 ASP A N 1
ATOM 1592 C CA . ASP A 1 202 ? -17.870 -4.561 -16.230 1.00 84.38 202 ASP A CA 1
ATOM 1593 C C . ASP A 1 202 ? -17.084 -4.083 -14.991 1.00 84.38 202 ASP A C 1
ATOM 1595 O O . ASP A 1 202 ? -17.557 -3.228 -14.233 1.00 84.38 202 ASP A O 1
ATOM 1599 N N . VAL A 1 203 ? -15.884 -4.626 -14.760 1.00 85.31 203 VAL A N 1
ATOM 1600 C CA . VAL A 1 203 ? -15.005 -4.274 -13.633 1.00 85.31 203 VAL A CA 1
ATOM 1601 C C . VAL A 1 203 ? -13.930 -3.285 -14.063 1.00 85.31 203 VAL A C 1
ATOM 1603 O O . VAL A 1 203 ? -13.717 -2.279 -13.375 1.00 85.31 203 VAL A O 1
ATOM 1606 N N . ILE A 1 204 ? -13.265 -3.542 -15.192 1.00 83.75 204 ILE A N 1
ATOM 1607 C CA . ILE A 1 204 ? -12.230 -2.667 -15.736 1.00 83.75 204 ILE A CA 1
ATOM 1608 C C . ILE A 1 204 ? -12.438 -2.421 -17.229 1.00 83.75 204 ILE A C 1
ATOM 1610 O O . ILE A 1 204 ? -12.523 -3.325 -18.046 1.00 83.75 204 ILE A O 1
ATOM 1614 N N . SER A 1 205 ? -12.471 -1.144 -17.601 1.00 82.19 205 SER A N 1
ATOM 1615 C CA . SER A 1 205 ? -12.527 -0.743 -19.006 1.00 82.19 205 SER A CA 1
ATOM 1616 C C . SER A 1 205 ? -11.126 -0.662 -19.617 1.00 82.19 205 SER A C 1
ATOM 1618 O O . SER A 1 205 ? -10.157 -0.329 -18.926 1.00 82.19 205 SER A O 1
ATOM 1620 N N . ALA A 1 206 ? -11.031 -0.815 -20.939 1.00 74.38 206 ALA A N 1
ATOM 1621 C CA . ALA A 1 206 ? -9.785 -0.593 -21.677 1.00 74.38 206 ALA A CA 1
ATOM 1622 C C . ALA A 1 206 ? -9.177 0.805 -21.425 1.00 74.38 206 ALA A C 1
ATOM 1624 O O . ALA A 1 206 ? -7.961 0.970 -21.372 1.00 74.38 206 ALA A O 1
ATOM 1625 N N . GLY A 1 207 ? -10.012 1.829 -21.205 1.00 76.00 207 GLY A N 1
ATOM 1626 C CA . GLY A 1 207 ? -9.538 3.176 -20.873 1.00 76.00 207 GLY A CA 1
ATOM 1627 C C . GLY A 1 207 ? -8.870 3.263 -19.497 1.00 76.00 207 GLY A C 1
ATOM 1628 O O . GLY A 1 207 ? -7.912 4.009 -19.319 1.00 76.00 207 GLY A O 1
ATOM 1629 N N . THR A 1 208 ? -9.342 2.480 -18.526 1.00 78.44 208 THR A N 1
ATOM 1630 C CA . THR A 1 208 ? -8.787 2.446 -17.163 1.00 78.44 208 THR A CA 1
ATOM 1631 C C . THR A 1 208 ? -7.515 1.610 -17.040 1.00 78.44 208 THR A C 1
ATOM 1633 O O . THR A 1 208 ? -6.728 1.875 -16.135 1.00 78.44 208 THR A O 1
ATOM 1636 N N . SER A 1 209 ? -7.278 0.657 -17.947 1.00 83.19 209 SER A N 1
ATOM 1637 C CA . SER A 1 209 ? -6.033 -0.123 -18.024 1.00 83.19 209 SER A CA 1
ATOM 1638 C C . SER A 1 209 ? -5.007 0.453 -19.010 1.00 83.19 209 SER A C 1
ATOM 1640 O O . SER A 1 209 ? -3.852 0.039 -18.986 1.00 83.19 209 SER A O 1
ATOM 1642 N N . ALA A 1 210 ? -5.368 1.457 -19.821 1.00 84.62 210 ALA A N 1
ATOM 1643 C CA . ALA A 1 210 ? -4.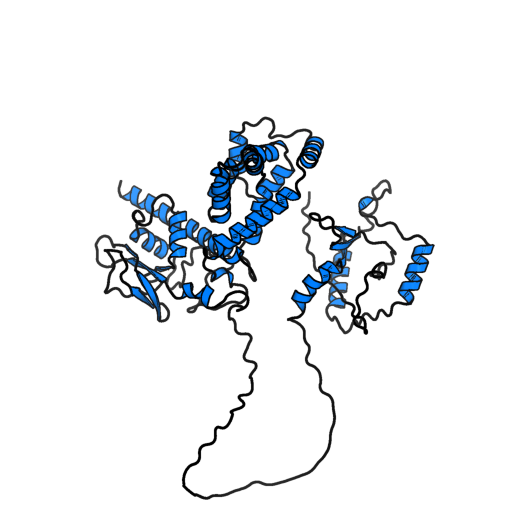501 2.034 -20.857 1.00 84.62 210 ALA A CA 1
ATOM 1644 C C . ALA A 1 210 ? -3.129 2.517 -20.348 1.00 84.62 210 ALA A C 1
ATOM 1646 O O . ALA A 1 210 ? -2.149 2.483 -21.093 1.00 84.62 210 ALA A O 1
ATOM 1647 N N . TRP A 1 211 ? -3.035 2.930 -19.080 1.00 89.81 211 TRP A N 1
ATOM 1648 C CA . TRP A 1 211 ? -1.774 3.345 -18.454 1.00 89.81 211 TRP A CA 1
ATOM 1649 C C . TRP A 1 211 ? -0.707 2.236 -18.445 1.00 89.81 211 TRP A C 1
ATOM 1651 O O . TRP A 1 211 ? 0.475 2.555 -18.495 1.00 89.81 211 TRP A O 1
ATOM 1661 N N . MET A 1 212 ? -1.112 0.960 -18.470 1.00 88.25 212 MET A N 1
ATOM 1662 C CA . MET A 1 212 ? -0.214 -0.204 -18.518 1.00 88.25 212 MET A CA 1
ATOM 1663 C C . MET A 1 212 ? 0.588 -0.299 -19.826 1.00 88.25 212 MET A C 1
ATOM 1665 O O . MET A 1 212 ? 1.561 -1.041 -19.917 1.00 88.25 212 MET A O 1
ATOM 1669 N N . THR A 1 213 ? 0.174 0.431 -20.866 1.00 87.75 213 THR A N 1
ATOM 1670 C CA . THR A 1 213 ? 0.851 0.425 -22.175 1.00 87.75 213 THR A CA 1
ATOM 1671 C C . THR A 1 213 ? 2.058 1.361 -22.234 1.00 87.75 213 THR A C 1
ATOM 1673 O O . THR A 1 213 ? 2.863 1.270 -23.164 1.00 87.75 213 THR A O 1
ATOM 1676 N N . GLN A 1 214 ? 2.183 2.265 -21.259 1.00 92.19 214 GLN A N 1
ATOM 1677 C CA . GLN A 1 214 ? 3.252 3.251 -21.173 1.00 92.19 214 GLN A CA 1
ATOM 1678 C C . GLN A 1 214 ? 4.163 2.930 -19.997 1.00 92.19 214 GLN A C 1
ATOM 1680 O O . GLN A 1 214 ? 3.693 2.694 -18.893 1.00 92.19 214 GLN A O 1
ATOM 1685 N N . LEU A 1 215 ? 5.472 2.983 -20.206 1.00 94.69 215 LEU A N 1
ATOM 1686 C CA . LEU A 1 215 ? 6.452 2.714 -19.158 1.00 94.69 215 LEU A CA 1
ATOM 1687 C C . LEU A 1 215 ? 7.642 3.656 -19.248 1.00 94.69 215 LEU A C 1
ATOM 1689 O O . LEU A 1 215 ? 7.870 4.308 -20.261 1.00 94.69 215 LEU A O 1
ATOM 1693 N N . HIS A 1 216 ? 8.427 3.669 -18.186 1.00 96.06 216 HIS A N 1
ATOM 1694 C CA . HIS A 1 216 ? 9.773 4.218 -18.138 1.00 96.06 216 HIS A CA 1
ATOM 1695 C C . HIS A 1 216 ? 10.745 3.090 -17.803 1.00 96.06 216 HIS A C 1
ATOM 1697 O O . HIS A 1 216 ? 10.336 2.031 -17.313 1.00 96.06 216 HIS A O 1
ATOM 1703 N N . VAL A 1 217 ? 12.036 3.317 -18.030 1.00 96.00 217 VAL A N 1
ATOM 1704 C CA . VAL A 1 217 ? 13.075 2.393 -17.582 1.00 96.00 217 VAL A CA 1
ATOM 1705 C C . VAL A 1 217 ? 14.087 3.050 -16.669 1.00 96.00 217 VAL A C 1
ATOM 1707 O O . VAL A 1 217 ? 14.504 4.184 -16.890 1.00 96.00 217 VAL A O 1
ATOM 1710 N N . LEU A 1 218 ? 14.521 2.289 -15.667 1.00 95.62 218 LEU A N 1
ATOM 1711 C CA . LEU A 1 218 ? 15.746 2.537 -14.920 1.00 95.62 218 LEU A CA 1
ATOM 1712 C C . LEU A 1 218 ? 16.849 1.692 -15.551 1.00 95.62 218 LEU A C 1
ATOM 1714 O O . LEU A 1 218 ? 16.743 0.466 -15.588 1.00 95.62 218 LEU A O 1
ATOM 1718 N N . SER A 1 219 ? 17.914 2.325 -16.023 1.00 94.06 219 SER A N 1
ATOM 1719 C CA . SER A 1 219 ? 19.036 1.633 -16.656 1.00 94.06 219 SER A CA 1
ATOM 1720 C C . SER A 1 219 ? 20.367 2.197 -16.166 1.00 94.06 219 SER A C 1
ATOM 1722 O O . SER A 1 219 ? 20.415 3.109 -15.336 1.00 94.06 219 SER A O 1
ATOM 1724 N N . HIS A 1 220 ? 21.458 1.611 -16.643 1.00 90.38 220 HIS A N 1
ATOM 1725 C CA . HIS A 1 220 ? 22.810 2.049 -16.350 1.00 90.38 220 HIS A CA 1
ATOM 1726 C C . HIS A 1 220 ? 23.623 2.150 -17.638 1.00 90.38 220 HIS A C 1
ATOM 1728 O O . HIS A 1 220 ? 23.542 1.292 -18.516 1.00 90.38 220 HIS A O 1
ATOM 1734 N N . ARG A 1 221 ? 24.469 3.176 -17.737 1.00 84.00 221 ARG A N 1
ATOM 1735 C CA . ARG A 1 221 ? 25.417 3.310 -18.843 1.00 84.00 221 ARG A CA 1
ATOM 1736 C C . ARG A 1 221 ? 26.630 2.413 -18.595 1.00 84.00 221 ARG A C 1
ATOM 1738 O O . ARG A 1 221 ? 27.348 2.573 -17.600 1.00 84.00 221 ARG A O 1
ATOM 1745 N N . ALA A 1 222 ? 26.872 1.467 -19.498 1.00 68.88 222 ALA A N 1
ATOM 1746 C CA . ALA A 1 222 ? 28.066 0.627 -19.481 1.00 68.88 222 ALA A CA 1
ATOM 1747 C C . ALA A 1 222 ? 29.300 1.404 -19.990 1.00 68.88 222 ALA A C 1
ATOM 1749 O O . ALA A 1 222 ? 29.192 2.266 -20.856 1.00 68.88 222 ALA A O 1
ATOM 1750 N N . GLY A 1 223 ? 30.492 1.104 -19.457 1.00 64.31 223 GLY A N 1
ATOM 1751 C CA . GLY A 1 223 ? 31.766 1.655 -19.957 1.00 64.31 223 GLY A CA 1
ATOM 1752 C C . GLY A 1 223 ? 32.334 2.874 -19.215 1.00 64.31 223 GLY A C 1
ATOM 1753 O O . GLY A 1 223 ? 33.433 3.316 -19.544 1.00 64.31 223 GLY A O 1
ATOM 1754 N N . VAL A 1 224 ? 31.655 3.382 -18.182 1.00 63.12 224 VAL A N 1
ATOM 1755 C CA . VAL A 1 224 ? 32.195 4.398 -17.256 1.00 63.12 224 VAL A CA 1
ATOM 1756 C C . VAL A 1 224 ? 32.714 3.709 -15.983 1.00 63.12 224 VAL A C 1
ATOM 1758 O O . VAL A 1 224 ? 32.108 2.749 -15.511 1.00 63.12 224 VAL A O 1
ATOM 1761 N N . VAL A 1 225 ? 33.855 4.167 -15.442 1.00 56.38 225 VAL A N 1
ATOM 1762 C CA . VAL A 1 225 ? 34.599 3.528 -14.323 1.00 56.38 225 VAL A CA 1
ATOM 1763 C C . VAL A 1 225 ? 33.741 3.341 -13.062 1.00 56.38 225 VAL A C 1
ATOM 1765 O O . VAL A 1 225 ? 33.871 2.338 -12.364 1.00 56.38 225 VAL A O 1
ATOM 1768 N N . GLU A 1 226 ? 32.817 4.264 -12.812 1.00 63.06 226 GLU A N 1
ATOM 1769 C CA . GLU A 1 226 ? 31.664 4.065 -11.939 1.00 63.06 226 GLU A CA 1
ATOM 1770 C C . GLU A 1 226 ? 30.435 4.236 -12.840 1.00 63.06 226 GLU A C 1
ATOM 1772 O O . GLU A 1 226 ? 30.165 5.345 -13.290 1.00 63.06 226 GLU A O 1
ATOM 1777 N N . GLY A 1 227 ? 29.753 3.142 -13.203 1.00 67.44 227 GLY A N 1
ATOM 1778 C CA . GLY A 1 227 ? 28.575 3.206 -14.080 1.00 67.44 227 GLY A CA 1
ATOM 1779 C C . GLY A 1 227 ? 27.566 4.249 -13.588 1.00 67.44 227 GLY A C 1
ATOM 1780 O O . GLY A 1 227 ? 27.398 4.415 -12.379 1.00 67.44 227 GLY A O 1
ATOM 1781 N N . ILE A 1 228 ? 26.926 4.966 -14.510 1.00 84.88 228 ILE A N 1
ATOM 1782 C CA . ILE A 1 228 ? 25.973 6.034 -14.182 1.00 84.88 228 ILE A CA 1
ATOM 1783 C C . ILE A 1 228 ? 24.565 5.515 -14.466 1.00 84.88 228 ILE A C 1
ATOM 1785 O O . ILE A 1 228 ? 24.299 5.022 -15.562 1.00 84.88 228 ILE A O 1
ATOM 1789 N N . GLY A 1 229 ? 23.698 5.557 -13.455 1.00 90.44 229 GLY A N 1
ATOM 1790 C CA . GLY A 1 229 ? 22.305 5.134 -13.571 1.00 90.44 229 GLY A CA 1
ATOM 1791 C C . GLY A 1 229 ? 21.432 6.290 -14.036 1.00 90.44 229 GLY A C 1
ATOM 1792 O O . GLY A 1 229 ? 21.624 7.410 -13.569 1.00 90.44 229 GLY A O 1
ATOM 1793 N N . PHE A 1 230 ? 20.466 6.012 -14.903 1.00 92.44 230 PHE A N 1
ATOM 1794 C CA . PHE A 1 230 ? 19.568 7.017 -15.470 1.00 92.44 230 PHE A CA 1
ATOM 1795 C C . PHE A 1 230 ? 18.139 6.483 -15.597 1.00 92.44 230 PHE A C 1
ATOM 1797 O O . PHE A 1 230 ? 17.907 5.270 -15.596 1.00 92.44 230 PHE A O 1
ATOM 1804 N N . ILE A 1 231 ? 17.183 7.403 -15.704 1.00 94.12 231 ILE A N 1
ATOM 1805 C CA . ILE A 1 231 ? 15.767 7.128 -15.952 1.00 94.12 231 ILE A CA 1
ATOM 1806 C C . ILE A 1 231 ? 15.385 7.674 -17.328 1.00 94.12 231 ILE A C 1
ATOM 1808 O O . ILE A 1 231 ? 15.715 8.809 -17.654 1.00 94.12 231 ILE A O 1
ATOM 1812 N N . SER A 1 232 ? 14.680 6.883 -18.133 1.00 95.19 232 SER A N 1
ATOM 1813 C CA . SER A 1 232 ? 14.202 7.322 -19.447 1.00 95.19 232 SER A CA 1
ATOM 1814 C C . SER A 1 232 ? 12.962 8.221 -19.381 1.00 95.19 232 SER A C 1
ATOM 1816 O O . SER A 1 232 ? 12.222 8.254 -18.391 1.00 95.19 232 SER A O 1
ATOM 1818 N N . GLY A 1 233 ? 12.649 8.855 -20.510 1.00 95.56 233 GLY A N 1
ATOM 1819 C CA . GLY A 1 233 ? 11.307 9.345 -20.811 1.00 95.56 233 GLY A CA 1
ATOM 1820 C C . GLY A 1 233 ? 10.297 8.210 -21.010 1.00 95.56 233 GLY A C 1
ATOM 1821 O O . GLY A 1 233 ? 10.585 7.034 -20.761 1.00 95.56 233 GLY A O 1
ATOM 1822 N N . VAL A 1 234 ? 9.093 8.581 -21.444 1.00 96.00 234 VAL A N 1
ATOM 1823 C CA . VAL A 1 234 ? 7.999 7.633 -21.691 1.00 96.00 234 VAL A CA 1
ATOM 1824 C C . VAL A 1 234 ? 8.371 6.710 -22.849 1.00 96.00 234 VAL A C 1
ATOM 1826 O O . VAL A 1 234 ? 8.986 7.118 -23.831 1.00 96.00 234 VAL A O 1
ATOM 1829 N N . GLY A 1 235 ? 7.980 5.451 -22.747 1.00 94.81 235 GLY A N 1
ATOM 1830 C CA . GLY A 1 235 ? 8.166 4.457 -23.781 1.00 94.81 235 GLY A CA 1
ATOM 1831 C C . GLY A 1 235 ? 7.106 3.377 -23.748 1.00 94.81 235 GLY A C 1
ATOM 1832 O O . GLY A 1 235 ? 6.117 3.454 -23.020 1.00 94.81 235 GLY A O 1
ATOM 1833 N N . LYS A 1 236 ? 7.325 2.366 -24.581 1.00 93.38 236 LYS A N 1
ATOM 1834 C CA . LYS A 1 236 ? 6.436 1.217 -24.736 1.00 93.38 236 LYS A CA 1
ATOM 1835 C C . LYS A 1 236 ? 7.222 -0.022 -25.134 1.00 93.38 236 LYS A C 1
ATOM 1837 O O . LYS A 1 236 ? 8.284 0.078 -25.758 1.00 93.38 236 LYS A O 1
ATOM 1842 N N . TYR A 1 237 ? 6.658 -1.182 -24.821 1.00 89.56 237 TYR A N 1
ATOM 1843 C CA . TYR A 1 237 ? 7.096 -2.437 -25.416 1.00 89.56 237 TYR A CA 1
ATOM 1844 C C . TYR A 1 237 ? 6.899 -2.387 -26.932 1.00 89.56 237 TYR A C 1
ATOM 1846 O O . TYR A 1 237 ? 5.887 -1.881 -27.426 1.00 89.56 237 TYR A O 1
ATOM 1854 N N . TYR A 1 238 ? 7.883 -2.886 -27.671 1.00 86.50 238 TYR A N 1
ATOM 1855 C CA . TYR A 1 238 ? 7.754 -3.109 -29.115 1.00 86.50 238 TYR A CA 1
ATOM 1856 C C . TYR A 1 238 ? 8.055 -4.555 -29.519 1.00 86.50 238 TYR A C 1
ATOM 1858 O O . TYR A 1 238 ? 7.701 -4.948 -30.627 1.00 86.50 238 TYR A O 1
ATOM 1866 N N . ASP A 1 239 ? 8.667 -5.330 -28.622 1.00 81.62 239 ASP A N 1
ATOM 1867 C CA . ASP A 1 239 ? 8.847 -6.780 -28.698 1.00 81.62 239 ASP A CA 1
ATOM 1868 C C . ASP A 1 239 ? 8.889 -7.339 -27.257 1.00 81.62 239 ASP A C 1
ATOM 1870 O O . ASP A 1 239 ? 9.010 -6.570 -26.302 1.00 81.62 239 ASP A O 1
ATOM 1874 N N . SER A 1 240 ? 8.803 -8.661 -27.104 1.00 77.88 240 SER A N 1
ATOM 1875 C CA . SER A 1 240 ? 8.700 -9.460 -25.869 1.00 77.88 240 SER A CA 1
ATOM 1876 C C . SER A 1 240 ? 9.239 -8.779 -24.599 1.00 77.88 240 SER A C 1
ATOM 1878 O O . SER A 1 240 ? 8.482 -8.496 -23.678 1.00 77.88 240 SER A O 1
ATOM 1880 N N . ALA A 1 241 ? 10.543 -8.486 -24.550 1.00 85.56 241 ALA A N 1
ATOM 1881 C CA . ALA A 1 241 ? 11.195 -7.807 -23.425 1.00 85.56 241 ALA A CA 1
ATOM 1882 C C . ALA A 1 241 ? 11.864 -6.489 -23.838 1.00 85.56 241 ALA A C 1
ATOM 1884 O O . ALA A 1 241 ? 12.567 -5.876 -23.038 1.00 85.56 241 ALA A O 1
ATOM 1885 N N . MET A 1 242 ? 11.692 -6.063 -25.089 1.00 90.50 242 MET A N 1
ATOM 1886 C CA . MET A 1 242 ? 12.392 -4.908 -25.635 1.00 90.50 242 MET A CA 1
ATOM 1887 C C . MET A 1 242 ? 11.498 -3.681 -25.588 1.00 90.50 242 MET A C 1
ATOM 1889 O O . MET A 1 242 ? 10.325 -3.711 -25.976 1.00 90.50 242 MET A O 1
ATOM 1893 N N . VAL A 1 243 ? 12.079 -2.576 -25.138 1.00 92.62 243 VAL A N 1
ATOM 1894 C CA . VAL A 1 243 ? 11.353 -1.320 -24.969 1.00 92.62 243 VAL A CA 1
ATOM 1895 C C . VAL A 1 243 ? 12.007 -0.202 -25.749 1.00 92.62 243 VAL A C 1
ATOM 1897 O O . VAL A 1 243 ? 13.229 -0.091 -25.837 1.00 92.62 243 VAL A O 1
ATOM 1900 N N . LYS A 1 244 ? 11.157 0.636 -26.335 1.00 93.81 244 LYS A N 1
ATOM 1901 C CA . LYS A 1 244 ? 11.570 1.867 -26.991 1.00 93.81 244 LYS A CA 1
ATOM 1902 C C . LYS A 1 244 ? 11.080 3.015 -26.135 1.00 93.81 244 LYS A C 1
ATOM 1904 O O . LYS A 1 244 ? 9.878 3.128 -25.896 1.00 93.81 244 LYS A O 1
ATOM 1909 N N . VAL A 1 245 ? 12.020 3.829 -25.681 1.00 94.94 245 VAL A N 1
ATOM 1910 C CA . VAL A 1 245 ? 11.789 4.929 -24.746 1.00 94.94 245 VAL A CA 1
ATOM 1911 C C . VAL A 1 245 ? 12.289 6.232 -25.346 1.00 94.94 245 VAL A C 1
ATOM 1913 O O . VAL A 1 245 ? 13.254 6.241 -26.113 1.00 94.94 245 VAL A O 1
ATOM 1916 N N . ASP A 1 246 ? 11.627 7.322 -24.989 1.00 94.50 246 ASP A N 1
ATOM 1917 C CA . ASP A 1 246 ? 12.117 8.663 -25.267 1.00 94.50 246 ASP A CA 1
ATOM 1918 C C . ASP A 1 246 ? 13.258 9.028 -24.291 1.00 94.50 246 ASP A C 1
ATOM 1920 O O . ASP A 1 246 ? 13.328 8.468 -23.192 1.00 94.50 246 ASP A O 1
ATOM 1924 N N . PRO A 1 247 ? 14.143 9.983 -24.635 1.00 88.75 247 PRO A N 1
ATOM 1925 C CA . PRO A 1 247 ? 15.266 10.373 -23.776 1.00 88.75 247 PRO A CA 1
ATOM 1926 C C . PRO A 1 247 ? 14.873 10.904 -22.393 1.00 88.75 247 PRO A C 1
ATOM 1928 O O . PRO A 1 247 ? 15.567 10.656 -21.410 1.00 88.75 247 PRO A O 1
ATOM 1931 N N . GLY A 1 248 ? 13.728 11.584 -22.291 1.00 89.06 248 GLY A N 1
ATOM 1932 C CA . GLY A 1 248 ? 13.309 12.245 -21.052 1.00 89.06 248 GLY A CA 1
ATOM 1933 C C . GLY A 1 248 ? 14.234 13.401 -20.657 1.00 89.06 248 GLY A C 1
ATOM 1934 O O . GLY A 1 248 ? 14.904 13.985 -21.507 1.00 89.06 248 GLY A O 1
ATOM 1935 N N . ASP A 1 249 ? 14.251 13.725 -19.361 1.00 88.75 249 ASP A N 1
ATOM 1936 C CA . ASP A 1 249 ? 14.990 14.872 -18.801 1.00 88.75 249 ASP A CA 1
ATOM 1937 C C . ASP A 1 249 ? 16.318 14.479 -18.121 1.00 88.75 249 ASP A C 1
ATOM 1939 O O . ASP A 1 249 ? 17.005 15.328 -17.548 1.00 88.75 249 ASP A O 1
ATOM 1943 N N . ASP A 1 250 ? 16.679 13.193 -18.126 1.00 87.75 250 ASP A N 1
ATOM 1944 C CA . ASP A 1 250 ? 17.880 12.703 -17.451 1.00 87.75 250 ASP A CA 1
ATOM 1945 C C . ASP A 1 250 ? 19.136 12.981 -18.300 1.00 87.75 250 ASP A C 1
ATOM 1947 O O . ASP A 1 250 ? 19.255 12.443 -19.404 1.00 87.75 250 ASP A O 1
ATOM 1951 N N . PRO A 1 251 ? 20.098 13.796 -17.822 1.00 87.44 251 PRO A N 1
ATOM 1952 C CA . PRO A 1 251 ? 21.281 14.156 -18.607 1.00 87.44 251 PRO A CA 1
ATOM 1953 C C . PRO A 1 251 ? 22.190 12.958 -18.912 1.00 87.44 251 PRO A C 1
ATOM 1955 O O . PRO A 1 251 ? 23.014 13.026 -19.827 1.00 87.44 251 PRO A O 1
ATOM 1958 N N . ASP A 1 252 ? 22.053 11.869 -18.154 1.00 88.31 252 ASP A N 1
ATOM 1959 C CA . ASP A 1 252 ? 22.860 10.665 -18.306 1.00 88.31 252 ASP A CA 1
ATOM 1960 C C . ASP A 1 252 ? 22.221 9.622 -19.237 1.00 88.31 252 ASP A C 1
ATOM 1962 O O . ASP A 1 252 ? 22.808 8.555 -19.445 1.00 88.31 252 ASP A O 1
ATOM 1966 N N . PHE A 1 253 ? 21.068 9.933 -19.846 1.00 89.88 253 PHE A N 1
ATOM 1967 C CA . PHE A 1 253 ? 20.386 9.057 -20.798 1.00 89.88 253 PHE A CA 1
ATOM 1968 C C . PHE A 1 253 ? 21.295 8.651 -21.965 1.00 89.88 253 PHE A C 1
ATOM 1970 O O . PHE A 1 253 ? 21.979 9.476 -22.576 1.00 89.88 253 PHE A O 1
ATOM 1977 N N . ASP A 1 254 ? 21.324 7.358 -22.282 1.00 88.00 254 ASP A N 1
ATOM 1978 C CA . ASP A 1 254 ? 22.080 6.812 -23.407 1.00 88.00 254 ASP A CA 1
ATOM 1979 C C . ASP A 1 254 ? 21.171 6.551 -24.612 1.00 88.00 254 ASP A C 1
ATOM 1981 O O . ASP A 1 254 ? 20.457 5.553 -24.666 1.00 88.00 254 ASP A O 1
ATOM 1985 N N . GLU A 1 255 ? 21.231 7.445 -25.601 1.00 87.06 255 GLU A N 1
ATOM 1986 C CA . GLU A 1 255 ? 20.449 7.353 -26.841 1.00 87.06 255 GLU A CA 1
ATOM 1987 C C . GLU A 1 255 ? 20.792 6.131 -27.702 1.00 87.06 255 GLU A C 1
ATOM 1989 O O . GLU A 1 255 ? 19.991 5.740 -28.550 1.00 87.06 255 GLU A O 1
ATOM 1994 N N . ASN A 1 256 ? 21.968 5.528 -27.503 1.00 86.62 256 ASN A N 1
ATOM 1995 C CA . ASN A 1 256 ? 22.406 4.361 -28.266 1.00 86.62 256 ASN A CA 1
ATOM 1996 C C . ASN A 1 256 ? 22.193 3.046 -27.506 1.00 86.62 256 ASN A C 1
ATOM 1998 O O . ASN A 1 256 ? 22.528 1.985 -28.036 1.00 86.62 256 ASN A O 1
ATOM 2002 N N . ALA A 1 257 ? 21.687 3.100 -26.271 1.00 86.44 257 ALA A N 1
ATOM 2003 C CA . ALA A 1 257 ? 21.470 1.907 -25.473 1.00 86.44 257 ALA A CA 1
ATOM 2004 C C . ALA A 1 257 ? 20.285 1.092 -25.998 1.00 86.44 257 ALA A C 1
ATOM 2006 O O . ALA A 1 257 ? 19.222 1.613 -26.338 1.00 86.44 257 ALA A O 1
ATOM 2007 N N . GLU A 1 258 ? 20.471 -0.223 -26.011 1.00 89.62 258 GLU A N 1
ATOM 2008 C CA . GLU A 1 258 ? 19.397 -1.177 -26.232 1.00 89.62 258 GLU A CA 1
ATOM 2009 C C . GLU A 1 258 ? 18.817 -1.604 -24.881 1.00 89.62 258 GLU A C 1
ATOM 2011 O O . GLU A 1 258 ? 19.522 -2.099 -23.992 1.00 89.62 258 GLU A O 1
ATOM 2016 N N . PHE A 1 259 ? 17.514 -1.385 -24.713 1.00 92.50 259 PHE A N 1
ATOM 2017 C CA . PHE A 1 259 ? 16.823 -1.635 -23.456 1.00 92.50 259 PHE A CA 1
ATOM 2018 C C . PHE A 1 259 ? 16.091 -2.972 -23.502 1.00 92.50 259 PHE A C 1
ATOM 2020 O O . PHE A 1 259 ? 15.071 -3.119 -24.181 1.00 92.50 259 PHE A O 1
ATOM 2027 N N . ILE A 1 260 ? 16.610 -3.929 -22.735 1.00 91.81 260 ILE A N 1
ATOM 2028 C CA . ILE A 1 260 ? 16.024 -5.250 -22.531 1.00 91.81 260 ILE A CA 1
ATOM 2029 C C . ILE A 1 260 ? 15.567 -5.326 -21.074 1.00 91.81 260 ILE A C 1
ATOM 2031 O O . ILE A 1 260 ? 16.375 -5.252 -20.141 1.00 91.81 260 ILE A O 1
ATOM 2035 N N . CYS A 1 261 ? 14.256 -5.442 -20.874 1.00 91.38 261 CYS A N 1
ATOM 2036 C CA . CYS A 1 261 ? 13.633 -5.464 -19.562 1.00 91.38 261 CYS A CA 1
ATOM 2037 C C . CYS A 1 261 ? 14.166 -6.607 -18.699 1.00 91.38 261 CYS A C 1
ATOM 2039 O O . CYS A 1 261 ? 14.312 -7.748 -19.130 1.00 91.38 261 CYS A O 1
ATOM 2041 N N . TYR A 1 262 ? 14.429 -6.262 -17.446 1.00 89.88 262 TYR A N 1
ATOM 2042 C CA . TYR A 1 262 ? 15.069 -7.065 -16.423 1.00 89.88 262 TYR A CA 1
ATOM 2043 C C . TYR A 1 262 ? 16.507 -7.514 -16.743 1.00 89.88 262 TYR A C 1
ATOM 2045 O O . TYR A 1 262 ? 17.100 -8.183 -15.903 1.00 89.88 262 TYR A O 1
ATOM 2053 N N . ASP A 1 263 ? 17.094 -7.180 -17.891 1.00 89.38 263 ASP A N 1
ATOM 2054 C CA . ASP A 1 263 ? 18.505 -7.458 -18.197 1.00 89.38 263 ASP A CA 1
ATOM 2055 C C . ASP A 1 263 ? 19.342 -6.173 -18.114 1.00 89.38 263 ASP A C 1
ATOM 2057 O O . ASP A 1 263 ? 19.980 -5.910 -17.094 1.00 89.38 263 ASP A O 1
ATOM 2061 N N . SER A 1 264 ? 19.254 -5.309 -19.129 1.00 90.50 264 SER A N 1
ATOM 2062 C CA . SER A 1 264 ? 19.920 -3.999 -19.148 1.00 90.50 264 SER A CA 1
ATOM 2063 C C . SER A 1 264 ? 19.070 -2.868 -18.552 1.00 90.50 264 SER A C 1
ATOM 2065 O O . SER A 1 264 ? 19.573 -1.765 -18.323 1.00 90.50 264 SER A O 1
ATOM 2067 N N . ALA A 1 265 ? 17.781 -3.109 -18.293 1.00 93.69 265 ALA A N 1
ATOM 2068 C CA . ALA A 1 265 ? 16.824 -2.079 -17.896 1.00 93.69 265 ALA A CA 1
ATOM 2069 C C . ALA A 1 265 ? 15.715 -2.634 -16.991 1.00 93.69 265 ALA A C 1
ATOM 2071 O O . ALA A 1 265 ? 15.200 -3.712 -17.249 1.00 93.69 265 ALA A O 1
ATOM 2072 N N . PHE A 1 266 ? 15.272 -1.895 -15.975 1.00 95.38 266 PHE A N 1
ATOM 2073 C CA . PHE A 1 266 ? 14.096 -2.254 -15.174 1.00 95.38 266 PHE A CA 1
ATOM 2074 C C . PHE A 1 266 ? 12.894 -1.397 -15.577 1.00 95.38 266 PHE A C 1
ATOM 2076 O O . PHE A 1 266 ? 12.966 -0.175 -15.416 1.00 95.38 266 PHE A O 1
ATOM 2083 N N . PRO A 1 267 ? 11.806 -1.999 -16.091 1.00 94.44 267 PRO A N 1
ATOM 2084 C CA . PRO A 1 267 ? 10.607 -1.259 -16.455 1.00 94.44 267 PRO A CA 1
ATOM 2085 C C . PRO A 1 267 ? 9.813 -0.853 -15.214 1.00 94.44 267 PRO A C 1
ATOM 2087 O O . PRO A 1 267 ? 9.736 -1.595 -14.231 1.00 94.44 267 PRO A O 1
ATOM 2090 N N . PHE A 1 268 ? 9.180 0.312 -15.274 1.00 94.75 268 PHE A N 1
ATOM 2091 C CA . PHE A 1 268 ? 8.232 0.759 -14.264 1.00 94.75 268 PHE A CA 1
ATOM 2092 C C . PHE A 1 268 ? 7.226 1.753 -14.845 1.00 94.75 268 PHE A C 1
ATOM 2094 O O . PHE A 1 268 ? 7.493 2.445 -15.824 1.00 94.75 268 PHE A O 1
ATOM 2101 N N . HIS A 1 269 ? 6.073 1.873 -14.197 1.00 94.56 269 HIS A N 1
ATOM 2102 C CA . HIS A 1 269 ? 5.124 2.950 -14.468 1.00 94.56 269 HIS A CA 1
ATOM 2103 C C . HIS A 1 269 ? 5.422 4.145 -13.566 1.00 94.56 269 HIS A C 1
ATOM 2105 O O . HIS A 1 269 ? 5.753 3.961 -12.391 1.00 94.56 269 HIS A O 1
ATOM 2111 N N . TRP A 1 270 ? 5.241 5.367 -14.072 1.00 93.38 270 TRP A N 1
ATOM 2112 C CA . TRP A 1 270 ? 5.590 6.578 -13.323 1.00 93.38 270 TRP A CA 1
ATOM 2113 C C . TRP A 1 270 ? 4.896 6.659 -11.957 1.00 93.38 270 TRP A C 1
ATOM 2115 O O . TRP A 1 270 ? 5.550 6.873 -10.942 1.00 93.38 270 TRP A O 1
ATOM 2125 N N . CYS A 1 271 ? 3.594 6.364 -11.891 1.00 93.00 271 CYS A N 1
ATOM 2126 C CA . CYS A 1 271 ? 2.865 6.372 -10.621 1.00 93.00 271 CYS A CA 1
ATOM 2127 C C . CYS A 1 271 ? 3.359 5.308 -9.625 1.00 93.00 271 CYS A C 1
ATOM 2129 O O . CYS A 1 271 ? 3.247 5.507 -8.423 1.00 93.00 271 CYS A O 1
ATOM 2131 N N . CYS A 1 272 ? 3.910 4.180 -10.087 1.00 94.69 272 CYS A N 1
ATOM 2132 C CA . CYS A 1 272 ? 4.532 3.188 -9.203 1.00 94.69 272 CYS A CA 1
ATOM 2133 C C . CYS A 1 272 ? 5.886 3.685 -8.680 1.00 94.69 272 CYS A C 1
ATOM 2135 O O . CYS A 1 272 ? 6.244 3.415 -7.538 1.00 94.69 272 CYS A O 1
ATOM 2137 N N . PHE A 1 273 ? 6.624 4.434 -9.501 1.00 92.94 273 PHE A N 1
ATOM 2138 C CA . PHE A 1 273 ? 7.879 5.056 -9.093 1.00 92.94 273 PHE A CA 1
ATOM 2139 C C . PHE A 1 273 ? 7.660 6.178 -8.076 1.00 92.94 273 PHE A C 1
ATOM 2141 O O . PHE A 1 273 ? 8.410 6.273 -7.114 1.00 92.94 273 PHE A O 1
ATOM 2148 N N . GLU A 1 274 ? 6.593 6.966 -8.206 1.00 91.69 274 GLU A N 1
ATOM 2149 C CA . GLU A 1 274 ? 6.206 7.948 -7.183 1.00 91.69 274 GLU A CA 1
ATOM 2150 C C . GLU A 1 274 ? 5.945 7.288 -5.822 1.00 91.69 274 GLU A C 1
ATOM 2152 O O . GLU A 1 274 ? 6.378 7.817 -4.800 1.00 91.69 274 GLU A O 1
ATOM 2157 N N . LEU A 1 275 ? 5.313 6.107 -5.802 1.00 93.69 275 LEU A N 1
ATOM 2158 C CA . LEU A 1 275 ? 5.147 5.325 -4.571 1.00 93.69 275 LEU A CA 1
ATOM 2159 C C . LEU A 1 275 ? 6.492 4.843 -4.020 1.00 93.69 275 LEU A C 1
ATOM 2161 O O . LEU A 1 275 ? 6.723 4.966 -2.824 1.00 93.69 275 LEU A O 1
ATOM 2165 N N . LEU A 1 276 ? 7.399 4.355 -4.873 1.00 93.75 276 LEU A N 1
ATOM 2166 C CA . LEU A 1 276 ? 8.748 3.963 -4.451 1.00 93.75 276 LEU A CA 1
ATOM 2167 C C . LEU A 1 276 ? 9.493 5.131 -3.790 1.00 93.75 276 LEU A C 1
ATOM 2169 O O . LEU A 1 276 ? 10.119 4.959 -2.750 1.00 93.75 276 LEU A O 1
ATOM 2173 N N . ILE A 1 277 ? 9.408 6.325 -4.374 1.00 90.69 277 ILE A N 1
ATOM 2174 C CA . ILE A 1 277 ? 10.030 7.532 -3.823 1.00 90.69 277 ILE A CA 1
ATOM 2175 C C . ILE A 1 277 ? 9.374 7.937 -2.502 1.00 90.69 277 ILE A C 1
ATOM 2177 O O . ILE A 1 277 ? 10.086 8.319 -1.575 1.00 90.69 277 ILE A O 1
ATOM 2181 N N . ALA A 1 278 ? 8.048 7.822 -2.400 1.00 89.75 278 ALA A N 1
ATOM 2182 C CA . ALA A 1 278 ? 7.327 8.060 -1.155 1.00 89.75 278 ALA A CA 1
ATOM 2183 C C . ALA A 1 278 ? 7.759 7.082 -0.052 1.00 89.75 278 ALA A C 1
ATOM 2185 O O . ALA A 1 278 ? 7.951 7.504 1.074 1.00 89.75 278 ALA A O 1
ATOM 2186 N N . VAL A 1 279 ? 8.018 5.808 -0.365 1.00 91.19 279 VAL A N 1
ATOM 2187 C CA . VAL A 1 279 ? 8.594 4.866 0.614 1.00 91.19 279 VAL A CA 1
ATOM 2188 C C . VAL A 1 279 ? 10.007 5.282 1.026 1.00 91.19 279 VAL A C 1
ATOM 2190 O O . VAL A 1 279 ? 10.386 5.182 2.187 1.00 91.19 279 VAL A O 1
ATOM 2193 N N . PHE A 1 280 ? 10.805 5.772 0.078 1.00 85.56 280 PHE A N 1
ATOM 2194 C CA . PHE A 1 280 ? 12.200 6.118 0.336 1.00 85.56 280 PHE A CA 1
ATOM 2195 C C . PHE A 1 280 ? 12.363 7.395 1.175 1.00 85.56 280 PHE A C 1
ATOM 2197 O O . PHE A 1 280 ? 13.485 7.595 1.639 1.00 85.56 280 PHE A O 1
ATOM 2204 N N . GLU A 1 281 ? 11.291 8.206 1.323 1.00 68.94 281 GLU A N 1
ATOM 2205 C CA . GLU A 1 281 ? 10.967 9.472 2.048 1.00 68.94 281 GLU A CA 1
ATOM 2206 C C . GLU A 1 281 ? 12.040 10.308 2.786 1.00 68.94 281 GLU A C 1
ATOM 2208 O O . GLU A 1 281 ? 11.744 11.295 3.457 1.00 68.94 281 GLU A O 1
ATOM 2213 N N . LYS A 1 282 ? 13.321 10.017 2.615 1.00 54.47 282 LYS A N 1
ATOM 2214 C CA . LYS A 1 282 ? 14.462 10.799 3.092 1.00 54.47 282 LYS A CA 1
ATOM 2215 C C . LYS A 1 282 ? 15.110 11.611 1.978 1.00 54.47 282 LYS A C 1
ATOM 2217 O O . LYS A 1 282 ? 15.948 12.450 2.285 1.00 54.47 282 LYS A O 1
ATOM 2222 N N . SER A 1 283 ? 14.713 11.378 0.726 1.00 48.72 283 SER A N 1
ATOM 2223 C CA . SER A 1 283 ? 15.374 11.903 -0.463 1.00 48.72 283 SER A CA 1
ATOM 2224 C C . SER A 1 283 ? 14.418 11.867 -1.655 1.00 48.72 283 SER A C 1
ATOM 2226 O O . SER A 1 283 ? 14.003 10.793 -2.079 1.00 48.72 283 SER A O 1
ATOM 2228 N N . GLY A 1 284 ? 14.047 13.027 -2.207 1.00 57.88 284 GLY A N 1
ATOM 2229 C CA . GLY A 1 284 ? 13.289 13.080 -3.465 1.00 57.88 284 GLY A CA 1
ATOM 2230 C C . GLY A 1 284 ? 14.054 12.430 -4.632 1.00 57.88 284 GLY A C 1
ATOM 2231 O O . GLY A 1 284 ? 15.221 12.067 -4.495 1.00 57.88 284 GLY A O 1
ATOM 2232 N N . VAL A 1 285 ? 13.438 12.339 -5.818 1.00 63.78 285 VAL A N 1
ATOM 2233 C CA . VAL A 1 285 ? 14.031 11.689 -7.017 1.00 63.78 285 VAL A CA 1
ATOM 2234 C C . VAL A 1 285 ? 15.458 12.168 -7.329 1.00 63.78 285 VAL A C 1
ATOM 2236 O O . VAL A 1 285 ? 16.287 11.384 -7.780 1.00 63.78 285 VAL A O 1
ATOM 2239 N N . ALA A 1 286 ? 15.757 13.446 -7.075 1.00 65.56 286 ALA A N 1
ATOM 2240 C CA . ALA A 1 286 ? 17.069 14.046 -7.329 1.00 65.56 286 ALA A CA 1
ATOM 2241 C C . ALA A 1 286 ? 18.188 13.536 -6.399 1.00 65.56 286 ALA A C 1
ATOM 2243 O O . ALA A 1 286 ? 19.359 13.607 -6.759 1.00 65.56 286 ALA A O 1
ATOM 2244 N N . GLU A 1 287 ? 17.843 13.041 -5.213 1.00 72.25 287 GLU A N 1
ATOM 2245 C CA . GLU A 1 287 ? 18.793 12.549 -4.209 1.00 72.25 287 GLU A CA 1
ATOM 2246 C C . GLU A 1 287 ? 18.945 11.017 -4.235 1.00 72.25 287 GLU A C 1
ATOM 2248 O O . GLU A 1 287 ? 19.830 10.459 -3.583 1.00 72.25 287 GLU A O 1
ATOM 2253 N N . LEU A 1 288 ? 18.104 10.327 -5.007 1.00 84.50 288 LEU A N 1
ATOM 2254 C CA . LEU A 1 288 ? 18.174 8.887 -5.202 1.00 84.50 288 LEU A CA 1
ATOM 2255 C C . LEU A 1 288 ? 19.412 8.512 -6.038 1.00 84.50 288 LEU A C 1
ATOM 2257 O O . LEU A 1 288 ? 19.558 8.944 -7.183 1.00 84.50 288 LEU A O 1
ATOM 2261 N N . ASP A 1 289 ? 20.276 7.637 -5.512 1.00 88.56 289 ASP A N 1
ATOM 2262 C CA . ASP A 1 289 ? 21.369 7.038 -6.289 1.00 88.56 289 ASP A CA 1
ATOM 2263 C C . ASP A 1 289 ? 20.774 5.994 -7.249 1.00 88.56 289 ASP A C 1
ATOM 2265 O O . ASP A 1 289 ? 20.619 4.814 -6.922 1.00 88.56 289 ASP A O 1
ATOM 2269 N N . LYS A 1 290 ? 20.421 6.452 -8.456 1.00 90.81 290 LYS A N 1
ATOM 2270 C CA . LYS A 1 290 ? 19.832 5.638 -9.533 1.00 90.81 290 LYS A CA 1
ATOM 2271 C C . LYS A 1 290 ? 20.694 4.426 -9.878 1.00 90.81 290 LYS A C 1
ATOM 2273 O O . LYS A 1 290 ? 20.168 3.342 -10.116 1.00 90.81 290 LYS A O 1
ATOM 2278 N N . ASN A 1 291 ? 22.019 4.584 -9.869 1.00 91.12 291 ASN A N 1
ATOM 2279 C CA . ASN A 1 291 ? 22.944 3.487 -10.141 1.00 91.12 291 ASN A CA 1
ATOM 2280 C C . ASN A 1 291 ? 22.859 2.430 -9.034 1.00 91.12 291 ASN A C 1
ATOM 2282 O O . ASN A 1 291 ? 22.758 1.235 -9.307 1.00 91.12 291 ASN A O 1
ATOM 2286 N N . LEU A 1 292 ? 22.855 2.853 -7.769 1.00 91.38 292 LEU A N 1
ATOM 2287 C CA . LEU A 1 292 ? 22.674 1.934 -6.652 1.00 91.38 292 LEU A CA 1
ATOM 2288 C C . LEU A 1 292 ? 21.307 1.247 -6.682 1.00 91.38 292 LEU A C 1
ATOM 2290 O O . LEU A 1 292 ? 21.240 0.047 -6.404 1.00 91.38 292 LEU A O 1
ATOM 2294 N N . LEU A 1 293 ? 20.240 1.963 -7.044 1.00 93.31 293 LEU A N 1
ATOM 2295 C CA . LEU A 1 293 ? 18.915 1.370 -7.202 1.00 93.31 293 LEU A CA 1
ATOM 2296 C C . LEU A 1 293 ? 18.923 0.303 -8.305 1.00 93.31 293 LEU A C 1
ATOM 2298 O O . LEU A 1 293 ? 18.486 -0.818 -8.052 1.00 93.31 293 LEU A O 1
ATOM 2302 N N . PHE A 1 294 ? 19.512 0.596 -9.469 1.00 93.94 294 PHE A N 1
ATOM 2303 C CA . PHE A 1 294 ? 19.644 -0.358 -10.575 1.00 93.94 294 PHE A CA 1
ATOM 2304 C C . PHE A 1 294 ? 20.342 -1.648 -10.125 1.00 93.94 294 PHE A C 1
ATOM 2306 O O . PHE A 1 294 ? 19.841 -2.757 -10.331 1.00 93.94 294 PHE A O 1
ATOM 2313 N N . TRP A 1 295 ? 21.478 -1.527 -9.433 1.00 92.50 295 TRP A N 1
ATOM 2314 C CA . TRP A 1 295 ? 22.204 -2.693 -8.923 1.00 92.50 295 TRP A CA 1
ATOM 2315 C C . TRP A 1 295 ? 21.486 -3.399 -7.771 1.00 92.50 295 TRP A C 1
ATOM 2317 O O . TRP A 1 295 ? 21.686 -4.597 -7.561 1.00 92.50 295 TRP A O 1
ATOM 2327 N N . THR A 1 296 ? 20.654 -2.684 -7.016 1.00 94.06 296 THR A N 1
ATOM 2328 C CA . THR A 1 296 ? 19.799 -3.280 -5.986 1.00 94.06 296 THR A CA 1
ATOM 2329 C C . THR A 1 296 ? 18.718 -4.141 -6.622 1.00 94.06 296 THR A C 1
ATOM 2331 O O . THR A 1 296 ? 18.603 -5.310 -6.258 1.00 94.06 296 THR A O 1
ATOM 2334 N N . MET A 1 297 ? 18.018 -3.621 -7.631 1.00 95.00 297 MET A N 1
ATOM 2335 C CA . MET A 1 297 ? 17.032 -4.375 -8.409 1.00 95.00 297 MET A CA 1
ATOM 2336 C C . MET A 1 297 ? 17.683 -5.567 -9.127 1.00 95.00 297 MET A C 1
ATOM 2338 O O . MET A 1 297 ? 17.180 -6.683 -9.043 1.00 95.00 297 MET A O 1
ATOM 2342 N N . SER A 1 298 ? 18.880 -5.388 -9.694 1.00 92.62 298 SER A N 1
ATOM 2343 C CA . SER A 1 298 ? 19.662 -6.481 -10.303 1.00 92.62 298 SER A CA 1
ATOM 2344 C C . SER A 1 298 ? 19.961 -7.618 -9.326 1.00 92.62 298 SER A C 1
ATOM 2346 O O . SER A 1 298 ? 19.941 -8.788 -9.696 1.00 92.62 298 SER A O 1
ATOM 2348 N N . ARG A 1 299 ? 20.218 -7.300 -8.051 1.00 92.81 299 ARG A N 1
ATOM 2349 C CA . ARG A 1 299 ? 20.434 -8.310 -7.003 1.00 92.81 299 ARG A CA 1
ATOM 2350 C C . ARG A 1 299 ? 19.140 -8.951 -6.518 1.00 92.81 299 ARG A C 1
ATOM 2352 O O . ARG A 1 299 ? 19.195 -10.096 -6.068 1.00 92.81 299 ARG A O 1
ATOM 2359 N N . ALA A 1 300 ? 18.016 -8.246 -6.609 1.00 92.81 300 ALA A N 1
ATOM 2360 C CA . ALA A 1 300 ? 16.681 -8.746 -6.284 1.00 92.81 300 ALA A CA 1
ATOM 2361 C C . ALA A 1 300 ? 16.082 -9.645 -7.385 1.00 92.81 300 ALA A C 1
ATOM 2363 O O . ALA A 1 300 ? 15.003 -10.196 -7.197 1.00 92.81 300 ALA A O 1
ATOM 2364 N N . LYS A 1 301 ? 16.799 -9.825 -8.499 1.00 91.75 301 LYS A N 1
ATOM 2365 C CA . LYS A 1 301 ? 16.440 -10.698 -9.616 1.00 91.75 301 LYS A CA 1
ATOM 2366 C C . LYS A 1 301 ? 17.364 -11.934 -9.708 1.00 91.75 301 LYS A C 1
ATOM 2368 O O . LYS A 1 301 ? 18.554 -11.871 -9.371 1.00 91.75 301 LYS A O 1
ATOM 2373 N N . SER A 1 302 ? 16.831 -13.069 -10.156 1.00 88.50 302 SER A N 1
ATOM 2374 C CA . SER A 1 302 ? 17.571 -14.254 -10.623 1.00 88.50 302 SER A CA 1
ATOM 2375 C C . SER A 1 302 ? 17.878 -14.205 -12.127 1.00 88.50 302 SER A C 1
ATOM 2377 O O . SER A 1 302 ? 17.323 -13.404 -12.877 1.00 88.50 302 SER A O 1
ATOM 2379 N N . LEU A 1 303 ? 18.775 -15.070 -12.609 1.00 82.06 303 LEU A N 1
ATOM 2380 C CA . LEU A 1 303 ? 19.070 -15.164 -14.045 1.00 82.06 303 LEU A CA 1
ATOM 2381 C C . LEU A 1 303 ? 17.784 -15.453 -14.839 1.00 82.06 303 LEU A C 1
ATOM 2383 O O . LEU A 1 303 ? 17.015 -16.325 -14.453 1.00 82.06 303 LEU A O 1
ATOM 2387 N N . PHE A 1 304 ? 17.572 -14.719 -15.935 1.00 79.19 304 PHE A N 1
ATOM 2388 C CA . PHE A 1 304 ? 16.408 -14.846 -16.828 1.00 79.19 304 PHE A CA 1
ATOM 2389 C C . PHE A 1 304 ? 15.024 -14.541 -16.219 1.00 79.19 304 PHE A C 1
ATOM 2391 O O . PHE A 1 304 ? 14.020 -14.813 -16.865 1.00 79.19 304 PHE A O 1
ATOM 2398 N N . ALA A 1 305 ? 14.934 -13.929 -15.032 1.00 83.75 305 ALA A N 1
ATOM 2399 C CA . ALA A 1 305 ? 13.629 -13.568 -14.464 1.00 83.75 305 ALA A CA 1
ATOM 2400 C C . ALA A 1 305 ? 12.925 -12.431 -15.237 1.00 83.75 305 ALA A C 1
ATOM 2402 O O . ALA A 1 305 ? 13.578 -11.484 -15.688 1.00 83.75 305 ALA A O 1
ATOM 2403 N N . SER A 1 306 ? 11.596 -12.489 -15.311 1.00 84.19 306 SER A N 1
ATOM 2404 C CA . SER A 1 306 ? 10.701 -11.437 -15.829 1.00 84.19 306 SER A CA 1
ATOM 2405 C C . SER A 1 306 ? 10.151 -10.517 -14.725 1.00 84.19 306 SER A C 1
ATOM 2407 O O . SER A 1 306 ? 9.276 -9.692 -14.969 1.00 84.19 306 SER A O 1
ATOM 2409 N N . SER A 1 307 ? 10.660 -10.653 -13.499 1.00 88.06 307 SER A N 1
ATOM 2410 C CA . SER A 1 307 ? 10.295 -9.854 -12.328 1.00 88.06 307 SER A CA 1
ATOM 2411 C C . SER A 1 307 ? 11.470 -9.761 -11.344 1.00 88.06 307 SER A C 1
ATOM 2413 O O . SER A 1 307 ? 12.526 -10.371 -11.547 1.00 88.06 307 SER A O 1
ATOM 2415 N N . LEU A 1 308 ? 11.297 -9.008 -10.253 1.00 91.56 308 LEU A N 1
ATOM 2416 C CA . LEU A 1 308 ? 12.202 -9.071 -9.100 1.00 91.56 308 LEU A CA 1
ATOM 2417 C C . LEU A 1 308 ? 11.799 -10.252 -8.209 1.00 91.56 308 LEU A C 1
ATOM 2419 O O . LEU A 1 308 ? 11.223 -10.074 -7.144 1.00 91.56 308 LEU A O 1
ATOM 2423 N N . ASP A 1 309 ? 12.061 -11.466 -8.680 1.00 88.38 309 ASP A N 1
ATOM 2424 C CA . ASP A 1 309 ? 11.599 -12.743 -8.113 1.00 88.38 309 ASP A CA 1
ATOM 2425 C C . ASP A 1 309 ? 12.049 -13.045 -6.670 1.00 88.38 309 ASP A C 1
ATOM 2427 O O . ASP A 1 309 ? 11.579 -14.010 -6.073 1.00 88.38 309 ASP A O 1
ATOM 2431 N N . LYS A 1 310 ? 12.936 -12.230 -6.087 1.00 91.31 310 LYS A N 1
ATOM 2432 C CA . LYS A 1 310 ? 13.309 -12.304 -4.661 1.00 91.31 310 LYS A CA 1
ATOM 2433 C C . LYS A 1 310 ? 12.480 -11.385 -3.763 1.00 91.31 310 LYS A C 1
ATOM 2435 O O . LYS A 1 310 ? 12.721 -11.371 -2.558 1.00 91.31 310 LYS A O 1
ATOM 2440 N N . LEU A 1 311 ? 11.573 -10.597 -4.336 1.00 92.00 311 LEU A N 1
ATOM 2441 C CA . LEU A 1 311 ? 10.594 -9.798 -3.607 1.00 92.00 311 LEU A CA 1
ATOM 2442 C C . LEU A 1 311 ? 9.263 -10.548 -3.549 1.00 92.00 311 LEU A C 1
ATOM 2444 O O . LEU A 1 311 ? 8.882 -11.237 -4.497 1.00 92.00 311 LEU A O 1
ATOM 2448 N N . ASP A 1 312 ? 8.550 -10.388 -2.442 1.00 90.81 312 ASP A N 1
ATOM 2449 C CA . ASP A 1 312 ? 7.213 -10.933 -2.267 1.00 90.81 312 ASP A CA 1
ATOM 2450 C C . ASP A 1 312 ? 6.167 -9.954 -2.815 1.00 90.81 312 ASP A C 1
ATOM 2452 O O . ASP A 1 312 ? 6.012 -8.845 -2.302 1.00 90.81 312 ASP A O 1
ATOM 2456 N N . TYR A 1 313 ? 5.460 -10.369 -3.867 1.00 86.44 313 TYR A N 1
ATOM 2457 C CA . TYR A 1 313 ? 4.368 -9.614 -4.493 1.00 86.44 313 TYR A CA 1
ATOM 2458 C C . TYR A 1 313 ? 2.975 -10.025 -3.965 1.00 86.44 313 TYR A C 1
ATOM 2460 O O . TYR A 1 313 ? 1.963 -9.516 -4.460 1.00 86.44 313 TYR A O 1
ATOM 2468 N N . GLY A 1 314 ? 2.908 -10.938 -2.988 1.00 83.62 314 GLY A N 1
ATOM 2469 C CA . GLY A 1 314 ? 1.676 -11.478 -2.415 1.00 83.62 314 GLY A CA 1
ATOM 2470 C C . GLY A 1 314 ? 0.959 -12.492 -3.316 1.00 83.62 314 GLY A C 1
ATOM 2471 O O . GLY A 1 314 ? 1.546 -13.088 -4.216 1.00 83.62 314 GLY A O 1
ATOM 2472 N N . GLU A 1 315 ? -0.348 -12.683 -3.093 1.00 72.12 315 GLU A N 1
ATOM 2473 C CA . GLU A 1 315 ? -1.194 -13.632 -3.852 1.00 72.12 315 GLU A CA 1
ATOM 2474 C C . GLU A 1 315 ? -1.287 -13.287 -5.353 1.00 72.12 315 GLU A C 1
ATOM 2476 O O . GLU A 1 315 ? -1.453 -14.155 -6.209 1.00 72.12 315 GLU A O 1
ATOM 2481 N N . ALA A 1 316 ? -1.103 -12.010 -5.691 1.00 66.00 316 ALA A N 1
ATOM 2482 C CA . ALA A 1 316 ? -0.965 -11.526 -7.061 1.00 66.00 316 ALA A CA 1
ATOM 2483 C C . ALA A 1 316 ? 0.445 -11.764 -7.639 1.00 66.00 316 ALA A C 1
ATOM 2485 O O . ALA A 1 316 ? 0.868 -11.006 -8.509 1.00 66.00 316 ALA A O 1
ATOM 2486 N N . GLY A 1 317 ? 1.172 -12.758 -7.109 1.00 62.22 317 GLY A N 1
ATOM 2487 C CA . GLY A 1 317 ? 2.574 -13.064 -7.383 1.00 62.22 317 GLY A CA 1
ATOM 2488 C C . GLY A 1 317 ? 2.954 -12.998 -8.864 1.00 62.22 317 GLY A C 1
ATOM 2489 O O . GLY A 1 317 ? 2.092 -13.144 -9.733 1.00 62.22 317 GLY A O 1
ATOM 2490 N N . PRO A 1 318 ? 4.243 -12.767 -9.176 1.00 60.66 318 PRO A N 1
ATOM 2491 C CA . PRO A 1 318 ? 4.670 -12.578 -10.552 1.00 60.66 318 PRO A CA 1
ATOM 2492 C C . PRO A 1 318 ? 4.298 -13.812 -11.373 1.00 60.66 318 PRO A C 1
ATOM 2494 O O . PRO A 1 318 ? 4.705 -14.927 -11.045 1.00 60.66 318 PRO A O 1
ATOM 2497 N N . ILE A 1 319 ? 3.533 -13.603 -12.442 1.00 59.25 319 ILE A N 1
ATOM 2498 C CA . ILE A 1 319 ? 3.311 -14.629 -13.455 1.00 59.25 319 ILE A CA 1
ATOM 2499 C C . ILE A 1 319 ? 4.680 -14.857 -14.102 1.00 59.25 319 ILE A C 1
ATOM 2501 O O . ILE A 1 319 ? 5.194 -13.986 -14.802 1.00 59.25 319 ILE A O 1
ATOM 2505 N N . GLN A 1 320 ? 5.323 -15.987 -13.798 1.00 56.81 320 GLN A N 1
ATOM 2506 C CA . GLN A 1 320 ? 6.658 -16.323 -14.306 1.00 56.81 320 GLN A CA 1
ATOM 2507 C C . GLN A 1 320 ? 6.603 -16.878 -15.734 1.00 56.81 320 GLN A C 1
ATOM 2509 O O . GLN A 1 320 ? 7.262 -17.862 -16.053 1.00 56.81 320 GLN A O 1
ATOM 2514 N N . GLU A 1 321 ? 5.815 -16.241 -16.591 1.00 63.19 321 GLU A N 1
ATOM 2515 C CA . GLU A 1 321 ? 5.732 -16.577 -18.005 1.00 63.19 321 GLU A CA 1
ATOM 2516 C C . GLU A 1 321 ? 6.323 -15.453 -18.854 1.00 63.19 321 GLU A C 1
ATOM 2518 O O . GLU A 1 321 ? 6.577 -14.339 -18.385 1.00 63.19 321 GLU A O 1
ATOM 2523 N N . GLN A 1 322 ? 6.572 -15.760 -20.125 1.00 63.66 322 GLN A N 1
ATOM 2524 C CA . GLN A 1 322 ? 7.097 -14.790 -21.087 1.00 63.66 322 GLN A CA 1
ATOM 2525 C C . GLN A 1 322 ? 6.105 -13.646 -21.368 1.00 63.66 322 GLN A C 1
ATOM 2527 O O . GLN A 1 322 ? 6.525 -12.559 -21.764 1.00 63.66 322 GLN A O 1
ATOM 2532 N N . TRP A 1 323 ? 4.807 -13.880 -21.160 1.00 68.94 323 TRP A N 1
ATOM 2533 C CA . TRP A 1 323 ? 3.732 -12.958 -21.515 1.00 68.94 323 TRP A CA 1
ATOM 2534 C C . TRP A 1 323 ? 2.854 -12.644 -20.310 1.00 68.94 323 TRP A C 1
ATOM 2536 O O . TRP A 1 323 ? 2.568 -13.515 -19.485 1.00 68.94 323 TRP A O 1
ATOM 2546 N N . TRP A 1 324 ? 2.387 -11.395 -20.238 1.00 78.06 324 TRP A N 1
ATOM 2547 C CA . TRP A 1 324 ? 1.314 -11.045 -19.317 1.00 78.06 324 TRP A CA 1
ATOM 2548 C C . TRP A 1 324 ? 0.056 -11.817 -19.712 1.00 78.06 324 TRP A C 1
ATOM 2550 O O . TRP A 1 324 ? -0.376 -11.746 -20.860 1.00 78.06 324 TRP A O 1
ATOM 2560 N N . THR A 1 325 ? -0.511 -12.548 -18.758 1.00 76.88 325 THR A N 1
ATOM 2561 C CA . THR A 1 325 ? -1.783 -13.249 -18.934 1.00 76.88 325 THR A CA 1
ATOM 2562 C C . THR A 1 325 ? -2.825 -12.510 -18.116 1.00 76.88 325 THR A C 1
ATOM 2564 O O . THR A 1 325 ? -2.627 -12.261 -16.925 1.00 76.88 325 THR A O 1
ATOM 2567 N N . GLU A 1 326 ? -3.903 -12.102 -18.773 1.00 83.25 326 GLU A N 1
ATOM 2568 C CA . GLU A 1 326 ? -5.065 -11.571 -18.075 1.00 83.25 326 GLU A CA 1
ATOM 2569 C C . GLU A 1 326 ? -5.691 -12.710 -17.260 1.00 83.25 326 GLU A C 1
ATOM 2571 O O . GLU A 1 326 ? -5.704 -13.867 -17.676 1.00 83.25 326 GLU A O 1
ATOM 2576 N N . GLU A 1 327 ? -6.100 -12.410 -16.033 1.00 83.31 327 GLU A N 1
ATOM 2577 C CA . GLU A 1 327 ? -6.725 -13.388 -15.149 1.00 83.31 327 GLU A CA 1
ATOM 2578 C C . GLU A 1 327 ? -7.975 -12.748 -14.558 1.00 83.31 327 GLU A C 1
ATOM 2580 O O . GLU A 1 327 ? -7.885 -11.764 -13.810 1.00 83.31 327 GLU A O 1
ATOM 2585 N N . ALA A 1 328 ? -9.131 -13.335 -14.860 1.00 85.31 328 ALA A N 1
ATOM 2586 C CA . ALA A 1 328 ? -10.399 -12.927 -14.279 1.00 85.31 328 ALA A CA 1
ATOM 2587 C C . ALA A 1 328 ? -10.327 -12.935 -12.740 1.00 85.31 328 ALA A C 1
ATOM 2589 O O . ALA A 1 328 ? -9.771 -13.841 -12.103 1.00 85.31 328 ALA A O 1
ATOM 2590 N N . GLY A 1 329 ? -10.854 -11.878 -12.129 1.00 87.19 329 GLY A N 1
ATOM 2591 C CA . GLY A 1 329 ? -10.804 -11.663 -10.687 1.00 87.19 329 GLY A CA 1
ATOM 2592 C C . GLY A 1 329 ? -9.514 -11.010 -10.186 1.00 87.19 329 GLY A C 1
ATOM 2593 O O . GLY A 1 329 ? -9.433 -10.688 -8.999 1.00 87.19 329 GLY A O 1
ATOM 2594 N N . LYS A 1 330 ? -8.498 -10.787 -11.029 1.00 89.12 330 LYS A N 1
ATOM 2595 C CA . LYS A 1 330 ? -7.284 -10.033 -10.662 1.00 89.12 330 LYS A CA 1
ATOM 2596 C C . LYS A 1 330 ? -7.287 -8.599 -11.192 1.00 89.12 330 LYS A C 1
ATOM 2598 O O . LYS A 1 330 ? -6.251 -7.945 -11.170 1.00 89.12 330 LYS A O 1
ATOM 2603 N N . GLU A 1 331 ? -8.432 -8.055 -11.591 1.00 91.25 331 GLU A N 1
ATOM 2604 C CA . GLU A 1 331 ? -8.546 -6.724 -12.205 1.00 91.25 331 GLU A CA 1
ATOM 2605 C C . GLU A 1 331 ? -7.935 -5.620 -11.332 1.00 91.25 331 GLU A C 1
ATOM 2607 O O . GLU A 1 331 ? -7.365 -4.657 -11.843 1.00 91.25 331 GLU A O 1
ATOM 2612 N N . PHE A 1 332 ? -7.970 -5.762 -10.003 1.00 91.19 332 PHE A N 1
ATOM 2613 C CA . PHE A 1 332 ? -7.370 -4.780 -9.100 1.00 91.19 332 PHE A CA 1
ATOM 2614 C C . PHE A 1 332 ? -5.871 -4.543 -9.374 1.00 91.19 332 PHE A C 1
ATOM 2616 O O . PHE A 1 332 ? -5.403 -3.430 -9.149 1.00 91.19 332 PHE A O 1
ATOM 2623 N N . VAL A 1 333 ? -5.116 -5.521 -9.901 1.00 90.44 333 VAL A N 1
ATOM 2624 C CA . VAL A 1 333 ? -3.665 -5.378 -10.157 1.00 90.44 333 VAL A CA 1
ATOM 2625 C C . VAL A 1 333 ? -3.355 -4.435 -11.323 1.00 90.44 333 VAL A C 1
ATOM 2627 O O . VAL A 1 333 ? -2.277 -3.838 -11.357 1.00 90.44 333 VAL A O 1
ATOM 2630 N N . VAL A 1 334 ? -4.307 -4.267 -12.245 1.00 90.19 334 VAL A N 1
ATOM 2631 C CA . VAL A 1 334 ? -4.197 -3.412 -13.439 1.00 90.19 334 VAL A CA 1
ATOM 2632 C C . VAL A 1 334 ? -4.928 -2.073 -13.283 1.00 90.19 334 VAL A C 1
ATOM 2634 O O . VAL A 1 334 ? -4.865 -1.215 -14.166 1.00 90.19 334 VAL A O 1
ATOM 2637 N N . VAL A 1 335 ? -5.569 -1.829 -12.134 1.00 92.38 335 VAL A N 1
ATOM 2638 C CA . VAL A 1 335 ? -6.111 -0.509 -11.784 1.00 92.38 335 VAL A CA 1
ATOM 2639 C C . VAL A 1 335 ? -4.976 0.411 -11.345 1.00 92.38 335 VAL A C 1
ATOM 2641 O O . VAL A 1 335 ? -4.226 0.090 -10.423 1.00 92.38 335 VAL A O 1
ATOM 2644 N N . GLN A 1 336 ? -4.877 1.597 -11.948 1.00 93.25 336 GLN A N 1
ATOM 2645 C CA . GLN A 1 336 ? -3.872 2.586 -11.559 1.00 93.25 336 GLN A CA 1
ATOM 2646 C C . GLN A 1 336 ? -3.984 2.918 -10.050 1.00 93.25 336 GLN A C 1
ATOM 2648 O O . GLN A 1 336 ? -5.062 3.305 -9.581 1.00 93.25 336 GLN A O 1
ATOM 2653 N N . PRO A 1 337 ? -2.887 2.825 -9.271 1.00 93.94 337 PRO A N 1
ATOM 2654 C CA . PRO A 1 337 ? -2.933 2.842 -7.804 1.00 93.94 337 PRO A CA 1
ATOM 2655 C C . PRO A 1 337 ? -3.449 4.155 -7.191 1.00 93.94 337 PRO A C 1
ATOM 2657 O O . PRO A 1 337 ? -3.898 4.183 -6.044 1.00 93.94 337 PRO A O 1
ATOM 2660 N N . THR A 1 338 ? -3.421 5.259 -7.936 1.00 91.94 338 THR A N 1
ATOM 2661 C CA . THR A 1 338 ? -3.832 6.595 -7.470 1.00 91.94 338 THR A CA 1
ATOM 2662 C C . THR A 1 338 ? -5.111 7.117 -8.135 1.00 91.94 338 THR A C 1
ATOM 2664 O O . THR A 1 338 ? -5.589 8.190 -7.771 1.00 91.94 338 THR A O 1
ATOM 2667 N N . ALA A 1 339 ? -5.727 6.361 -9.053 1.00 90.44 339 ALA A N 1
ATOM 2668 C CA . ALA A 1 339 ? -6.844 6.854 -9.867 1.00 90.44 339 ALA A CA 1
ATOM 2669 C C . ALA A 1 339 ? -8.122 7.178 -9.072 1.00 90.44 339 ALA A C 1
ATOM 2671 O O . ALA A 1 339 ? -8.836 8.120 -9.417 1.00 90.44 339 ALA A O 1
ATOM 2672 N N . SER A 1 340 ? -8.422 6.433 -8.000 1.00 91.31 340 SER A N 1
ATOM 2673 C CA . SER A 1 340 ? -9.693 6.582 -7.268 1.00 91.31 340 SER A CA 1
ATOM 2674 C C . SER A 1 340 ? -9.588 7.347 -5.948 1.00 91.31 340 SER A C 1
ATOM 2676 O O . SER A 1 340 ? -10.570 7.352 -5.210 1.00 91.31 340 SER A O 1
ATOM 2678 N N . ILE A 1 341 ? -8.476 8.044 -5.657 1.00 92.62 341 ILE A N 1
ATOM 2679 C CA . ILE A 1 341 ? -8.271 8.760 -4.375 1.00 92.62 341 ILE A CA 1
ATOM 2680 C C . ILE A 1 341 ? -9.480 9.636 -4.019 1.00 92.62 341 ILE A C 1
ATOM 2682 O O . ILE A 1 341 ? -10.019 9.540 -2.920 1.00 92.62 341 ILE A O 1
ATOM 2686 N N . GLY A 1 342 ? -9.953 10.467 -4.955 1.00 92.56 342 GLY A N 1
ATOM 2687 C CA . GLY A 1 342 ? -11.098 11.354 -4.715 1.00 92.56 342 GLY A CA 1
ATOM 2688 C C . GLY A 1 342 ? -12.389 10.597 -4.386 1.00 92.56 342 GLY A C 1
ATOM 2689 O O . GLY A 1 342 ? -13.053 10.912 -3.400 1.00 92.56 342 GLY A O 1
ATOM 2690 N N . LYS A 1 343 ? -12.704 9.552 -5.163 1.00 93.44 343 LYS A N 1
ATOM 2691 C CA . LYS A 1 343 ? -13.902 8.720 -4.962 1.00 93.44 343 LYS A CA 1
ATOM 2692 C C . LYS A 1 343 ? -13.842 7.970 -3.630 1.00 93.44 343 LYS A C 1
ATOM 2694 O O . LYS A 1 343 ? -14.821 7.952 -2.893 1.00 93.44 343 LYS A O 1
ATOM 2699 N N . VAL A 1 344 ? -12.696 7.380 -3.292 1.00 94.62 344 VAL A N 1
ATOM 2700 C CA . VAL A 1 344 ? -12.512 6.647 -2.031 1.00 94.62 344 VAL A CA 1
ATOM 2701 C C . VAL A 1 344 ? -12.617 7.594 -0.830 1.00 94.62 344 VAL A C 1
ATOM 2703 O O . VAL A 1 344 ? -13.300 7.264 0.137 1.00 94.62 344 VAL A O 1
ATOM 2706 N N . VAL A 1 345 ? -12.050 8.806 -0.911 1.00 94.94 345 VAL A N 1
ATOM 2707 C CA . VAL A 1 345 ? -12.222 9.853 0.115 1.00 94.94 345 VAL A CA 1
ATOM 2708 C C . VAL A 1 345 ? -13.704 10.145 0.375 1.00 94.94 345 VAL A C 1
ATOM 2710 O O . VAL A 1 345 ? -14.109 10.247 1.532 1.00 94.94 345 VAL A O 1
ATOM 2713 N N . GLU A 1 346 ? -14.531 10.265 -0.665 1.00 93.44 346 GLU A N 1
ATOM 2714 C CA . GLU A 1 346 ? -15.977 10.490 -0.513 1.00 93.44 346 GLU A CA 1
ATOM 2715 C C . GLU A 1 346 ? -16.688 9.307 0.155 1.00 93.44 346 GLU A C 1
ATOM 2717 O O . GLU A 1 346 ? -17.501 9.508 1.062 1.00 93.44 346 GLU A O 1
ATOM 2722 N N . VAL A 1 347 ? -16.353 8.072 -0.230 1.00 94.69 347 VAL A N 1
ATOM 2723 C CA . VAL A 1 347 ? -16.920 6.865 0.393 1.00 94.69 347 VAL A CA 1
ATOM 2724 C C . VAL A 1 347 ? -16.552 6.797 1.879 1.00 94.69 347 VAL A C 1
ATOM 2726 O O . VAL A 1 347 ? -17.435 6.580 2.714 1.00 94.69 347 VAL A O 1
ATOM 2729 N N . ILE A 1 348 ? -15.287 7.057 2.231 1.00 93.00 348 ILE A N 1
ATOM 2730 C CA . ILE A 1 348 ? -14.829 7.083 3.627 1.00 93.00 348 ILE A CA 1
ATOM 2731 C C . ILE A 1 348 ? -15.564 8.181 4.410 1.00 93.00 348 ILE A C 1
ATOM 2733 O O . ILE A 1 348 ? -16.094 7.902 5.484 1.00 93.00 348 ILE A O 1
ATOM 2737 N N . LYS A 1 349 ? -15.689 9.405 3.870 1.00 89.94 349 LYS A N 1
ATOM 2738 C CA . LYS A 1 349 ? -16.454 10.496 4.516 1.00 89.94 349 LYS A CA 1
ATOM 2739 C C . LYS A 1 349 ? -17.896 10.095 4.814 1.00 89.94 349 LYS A C 1
ATOM 2741 O O . LYS A 1 349 ? -18.401 10.361 5.909 1.00 89.94 349 LYS A O 1
ATOM 2746 N N . ASN A 1 350 ? -18.554 9.446 3.857 1.00 90.12 350 ASN A N 1
ATOM 2747 C CA . ASN A 1 350 ? -19.931 8.991 4.014 1.00 90.12 350 ASN A CA 1
ATOM 2748 C C . ASN A 1 350 ? -20.044 7.909 5.097 1.00 90.12 350 ASN A C 1
ATOM 2750 O O . ASN A 1 350 ? -20.944 7.979 5.937 1.00 90.12 350 ASN A O 1
ATOM 2754 N N . LYS A 1 351 ? -19.118 6.941 5.133 1.00 89.50 351 LYS A N 1
ATOM 2755 C CA . LYS A 1 351 ? -19.081 5.907 6.181 1.00 89.50 351 LYS A CA 1
ATOM 2756 C C . LYS A 1 351 ? -18.794 6.517 7.559 1.00 89.50 351 LYS A C 1
ATOM 2758 O O . LYS A 1 351 ? -19.511 6.194 8.503 1.00 89.50 351 LYS A O 1
ATOM 2763 N N . CYS A 1 352 ? -17.848 7.454 7.673 1.00 85.06 352 CYS A N 1
ATOM 2764 C CA . CYS A 1 352 ? -17.591 8.202 8.910 1.00 85.06 352 CYS A CA 1
ATOM 2765 C C . CYS A 1 352 ? -18.849 8.921 9.406 1.00 85.06 352 CYS A C 1
ATOM 2767 O O . CYS A 1 352 ? -19.206 8.796 10.572 1.00 85.06 352 CYS A O 1
ATOM 2769 N N . SER A 1 353 ? -19.559 9.618 8.516 1.00 84.00 353 SER A N 1
ATOM 2770 C CA . SER A 1 353 ? -20.790 10.342 8.864 1.00 84.00 353 SER A CA 1
ATOM 2771 C C . SER A 1 353 ? -21.879 9.408 9.397 1.00 84.00 353 SER A C 1
ATOM 2773 O O . SER A 1 353 ? -22.502 9.704 10.416 1.00 84.00 353 SER A O 1
ATOM 2775 N N . LYS A 1 354 ? -22.060 8.239 8.766 1.00 84.31 354 LYS A N 1
ATOM 2776 C CA . LYS A 1 354 ? -22.995 7.205 9.237 1.00 84.31 354 LYS A CA 1
ATOM 2777 C C . LYS A 1 354 ? -22.602 6.668 10.615 1.00 84.31 354 LYS A C 1
ATOM 2779 O O . LYS A 1 354 ? -23.444 6.623 11.509 1.00 84.31 354 LYS A O 1
ATOM 2784 N N . LEU A 1 355 ? -21.325 6.335 10.811 1.00 78.88 355 LEU A N 1
ATOM 2785 C CA . LEU A 1 355 ? -20.810 5.856 12.097 1.00 78.88 355 LEU A CA 1
ATOM 2786 C C . LEU A 1 355 ? -20.995 6.891 13.214 1.00 78.88 355 LEU A C 1
ATOM 2788 O O . LEU A 1 355 ? -21.360 6.518 14.325 1.00 78.88 355 LEU A O 1
ATOM 2792 N N . MET A 1 356 ? -20.798 8.178 12.917 1.00 71.88 356 MET A N 1
ATOM 2793 C CA . MET A 1 356 ? -21.051 9.260 13.872 1.00 71.88 356 MET A CA 1
ATOM 2794 C C . MET A 1 356 ? -22.535 9.361 14.232 1.00 71.88 356 MET A C 1
ATOM 2796 O O . MET A 1 356 ? -22.867 9.464 15.407 1.00 71.88 356 MET A O 1
ATOM 2800 N N . SER A 1 357 ? -23.434 9.275 13.246 1.00 73.88 357 SER A N 1
ATOM 2801 C CA . SER A 1 357 ? -24.880 9.368 13.492 1.00 73.88 357 SER A CA 1
ATOM 2802 C C . SER A 1 357 ? -25.449 8.205 14.316 1.00 73.88 357 SER A C 1
ATOM 2804 O O . SER A 1 357 ? -26.415 8.393 15.049 1.00 73.88 357 SER A O 1
ATOM 2806 N N . ALA A 1 358 ? -24.838 7.020 14.230 1.00 69.81 358 ALA A N 1
ATOM 2807 C CA . ALA A 1 358 ? -25.249 5.835 14.981 1.00 69.81 358 ALA A CA 1
ATOM 2808 C C . ALA A 1 358 ? -24.659 5.777 16.405 1.00 69.81 358 ALA A C 1
ATOM 2810 O O . ALA A 1 358 ? -25.082 4.963 17.228 1.00 69.81 358 ALA A O 1
ATOM 2811 N N . PHE A 1 359 ? -23.660 6.607 16.718 1.00 65.06 359 PHE A N 1
ATOM 2812 C CA . PHE A 1 359 ? -22.948 6.533 17.988 1.00 65.06 359 PHE A CA 1
ATOM 2813 C C . PHE A 1 359 ? -23.660 7.335 19.086 1.00 65.06 359 PHE A C 1
ATOM 2815 O O . PHE A 1 359 ? -23.810 8.549 18.984 1.00 65.06 359 PHE A O 1
ATOM 2822 N N . ASN A 1 360 ? -24.044 6.666 20.181 1.00 60.22 360 ASN A N 1
ATOM 2823 C CA . ASN A 1 360 ? -24.498 7.318 21.414 1.00 60.22 360 ASN A CA 1
ATOM 2824 C C . ASN A 1 360 ? -23.375 7.276 22.478 1.00 60.22 360 ASN A C 1
ATOM 2826 O O . ASN A 1 360 ? -23.194 6.240 23.133 1.00 60.22 360 ASN A O 1
ATOM 2830 N N . PRO A 1 361 ? -22.621 8.378 22.679 1.00 60.59 361 PRO A N 1
ATOM 2831 C CA . PRO A 1 361 ? -21.434 8.394 23.539 1.00 60.59 361 PRO A CA 1
ATOM 2832 C C . PRO A 1 361 ? -21.751 8.051 24.998 1.00 60.59 361 PRO A C 1
ATOM 2834 O O . PRO A 1 361 ? -20.991 7.353 25.670 1.00 60.59 361 PRO A O 1
ATOM 2837 N N . THR A 1 362 ? -22.900 8.521 25.484 1.00 57.16 362 THR A N 1
ATOM 2838 C CA . THR A 1 362 ? -23.279 8.470 26.899 1.00 57.16 362 THR A CA 1
ATOM 2839 C C . THR A 1 362 ? -23.602 7.048 27.354 1.00 57.16 362 THR A C 1
ATOM 2841 O O . THR A 1 362 ? -23.192 6.637 28.439 1.00 57.16 362 THR A O 1
ATOM 2844 N N . LEU A 1 363 ? -24.293 6.269 26.514 1.00 56.25 363 LEU A N 1
ATOM 2845 C CA . LEU A 1 363 ? -24.640 4.876 26.817 1.00 56.25 363 LEU A CA 1
ATOM 2846 C C . LEU A 1 363 ? -23.425 3.946 26.700 1.00 56.25 363 LEU A C 1
ATOM 2848 O O . LEU A 1 363 ? -23.225 3.091 27.563 1.00 56.25 363 LEU A O 1
ATOM 2852 N N . SER A 1 364 ? -22.580 4.152 25.683 1.00 62.12 364 SER A N 1
ATOM 2853 C CA . SER A 1 364 ? -21.356 3.364 25.475 1.00 62.12 364 SER A CA 1
ATOM 2854 C C . SER A 1 364 ? -20.376 3.524 26.643 1.00 62.12 364 SER A C 1
ATOM 2856 O O . SER A 1 364 ? -19.900 2.534 27.203 1.00 62.12 364 SER A O 1
ATOM 2858 N N . GLN A 1 365 ? -20.131 4.764 27.079 1.00 63.22 365 GLN A N 1
ATOM 2859 C CA . GLN A 1 365 ? -19.177 5.037 28.152 1.00 63.22 365 GLN A CA 1
ATOM 2860 C C . GLN A 1 365 ? -19.669 4.525 29.514 1.00 63.22 365 GLN A C 1
ATOM 2862 O O . GLN A 1 365 ? -18.909 3.891 30.247 1.00 63.22 365 GLN A O 1
ATOM 2867 N N . ALA A 1 366 ? -20.948 4.737 29.845 1.00 61.78 366 ALA A N 1
ATOM 2868 C CA . ALA A 1 366 ? -21.532 4.247 31.095 1.00 61.78 366 ALA A CA 1
ATOM 2869 C C . ALA A 1 366 ? -21.511 2.710 31.178 1.00 61.78 366 ALA A C 1
ATOM 2871 O O . ALA A 1 366 ? -21.161 2.144 32.218 1.00 61.78 366 ALA A O 1
ATOM 2872 N N . TYR A 1 367 ? -21.812 2.029 30.066 1.00 63.88 367 TYR A N 1
ATOM 2873 C CA . TYR A 1 367 ? -21.751 0.573 29.983 1.00 63.88 367 TYR A CA 1
ATOM 2874 C C . TYR A 1 367 ? -20.326 0.048 30.195 1.00 63.88 367 TYR A C 1
ATOM 2876 O O . TYR A 1 367 ? -20.120 -0.835 31.032 1.00 63.88 367 TYR A O 1
ATOM 2884 N N . LYS A 1 368 ? -19.320 0.616 29.515 1.00 66.69 368 LYS A N 1
ATOM 2885 C CA . LYS A 1 368 ? -17.925 0.170 29.666 1.00 66.69 368 LYS A CA 1
ATOM 2886 C C . LYS A 1 368 ? -17.381 0.416 31.079 1.00 66.69 368 LYS A C 1
ATOM 2888 O O . LYS A 1 368 ? -16.780 -0.488 31.659 1.00 66.69 368 LYS A O 1
ATOM 2893 N N . ILE A 1 369 ? -17.660 1.582 31.676 1.00 68.31 369 ILE A N 1
ATOM 2894 C CA . ILE A 1 369 ? -17.253 1.900 33.059 1.00 68.31 369 ILE A CA 1
ATOM 2895 C C . ILE A 1 369 ? -17.836 0.888 34.057 1.00 68.31 369 ILE A C 1
ATOM 2897 O O . ILE A 1 369 ? -17.152 0.491 34.996 1.00 68.31 369 ILE A O 1
ATOM 2901 N N . SER A 1 370 ? -19.071 0.420 33.848 1.00 67.12 370 SER A N 1
ATOM 2902 C CA . SER A 1 370 ? -19.708 -0.546 34.756 1.00 67.12 370 SER A CA 1
ATOM 2903 C C . SER A 1 370 ? -19.066 -1.945 34.741 1.00 67.12 370 SER A C 1
ATOM 2905 O O . SER A 1 370 ? -19.120 -2.660 35.745 1.00 67.12 370 SER A O 1
ATOM 2907 N N . ARG A 1 371 ? -18.435 -2.343 33.624 1.00 69.62 371 ARG A N 1
ATOM 2908 C CA . ARG A 1 371 ? -17.815 -3.672 33.460 1.00 69.62 371 ARG A CA 1
ATOM 2909 C C . ARG A 1 371 ? -16.352 -3.701 33.896 1.00 69.62 371 ARG A C 1
ATOM 2911 O O . ARG A 1 371 ? -15.885 -4.731 34.381 1.00 69.62 371 ARG A O 1
ATOM 2918 N N . VAL A 1 372 ? -15.632 -2.589 33.754 1.00 73.12 372 VAL A N 1
ATOM 2919 C CA . VAL A 1 372 ? -14.195 -2.525 34.051 1.00 73.12 372 VAL A CA 1
ATOM 2920 C C . VAL A 1 372 ? -13.970 -2.146 35.516 1.00 73.12 372 VAL A C 1
ATOM 2922 O O . VAL A 1 372 ? -13.975 -0.978 35.891 1.00 73.12 372 VAL A O 1
ATOM 2925 N N . ARG A 1 373 ? -13.760 -3.159 36.366 1.00 71.50 373 ARG A N 1
ATOM 2926 C CA . ARG A 1 373 ? -13.521 -2.963 37.810 1.00 71.50 373 ARG A CA 1
ATOM 2927 C C . ARG A 1 373 ? -12.083 -2.555 38.141 1.00 71.50 373 ARG A C 1
ATOM 2929 O O . ARG A 1 373 ? -11.887 -1.748 39.039 1.00 71.50 373 ARG A O 1
ATOM 2936 N N . ASN A 1 374 ? -11.100 -3.101 37.421 1.00 83.62 374 ASN A N 1
ATOM 2937 C CA . ASN A 1 374 ? -9.673 -2.810 37.582 1.00 83.62 374 ASN A CA 1
ATOM 2938 C C . ASN A 1 374 ? -9.007 -2.779 36.202 1.00 83.62 374 ASN A C 1
ATOM 2940 O O . ASN A 1 374 ? -8.825 -3.827 35.588 1.00 83.62 374 ASN A O 1
ATOM 2944 N N . ASP A 1 375 ? -8.656 -1.586 35.727 1.00 86.25 375 ASP A N 1
ATOM 2945 C CA . ASP A 1 375 ? -7.965 -1.400 34.450 1.00 86.25 375 ASP A CA 1
ATOM 2946 C C . ASP A 1 375 ? -6.443 -1.299 34.685 1.00 86.25 375 ASP A C 1
ATOM 2948 O O . ASP A 1 375 ? -6.012 -0.385 35.400 1.00 86.25 375 ASP A O 1
ATOM 2952 N N . PRO A 1 376 ? -5.616 -2.205 34.124 1.00 89.38 376 PRO A N 1
ATOM 2953 C CA . PRO A 1 376 ? -4.167 -2.185 34.330 1.00 89.38 376 PRO A CA 1
ATOM 2954 C C . PRO A 1 376 ? -3.490 -0.948 33.722 1.00 89.38 376 PRO A C 1
ATOM 2956 O O . PRO A 1 376 ? -2.411 -0.564 34.169 1.00 89.38 376 PRO A O 1
ATOM 2959 N N . PHE A 1 377 ? -4.125 -0.287 32.749 1.00 91.88 377 PHE A N 1
ATOM 2960 C CA . PHE A 1 377 ? -3.585 0.898 32.083 1.00 91.88 377 PHE A CA 1
ATOM 2961 C C . PHE A 1 377 ? -3.818 2.185 32.884 1.00 91.88 377 PHE A C 1
ATOM 2963 O O . PHE A 1 377 ? -3.179 3.198 32.614 1.00 91.88 377 PHE A O 1
ATOM 2970 N N . LYS A 1 378 ? -4.672 2.158 33.920 1.00 88.44 378 LYS A N 1
ATOM 2971 C CA . LYS A 1 378 ? -5.043 3.343 34.718 1.00 88.44 378 LYS A CA 1
ATOM 2972 C C . LYS A 1 378 ? -3.855 4.045 35.389 1.00 88.44 378 LYS A C 1
ATOM 2974 O O . LYS A 1 378 ? -3.935 5.238 35.661 1.00 88.44 378 LYS A O 1
ATOM 2979 N N . GLY A 1 379 ? -2.789 3.310 35.704 1.00 88.38 379 GLY A N 1
ATOM 2980 C CA . GLY A 1 379 ? -1.592 3.846 36.360 1.00 88.38 379 GLY A CA 1
ATOM 2981 C C . GLY A 1 379 ? -0.465 4.250 35.408 1.00 88.38 379 GLY A C 1
ATOM 2982 O O . GLY A 1 379 ? 0.580 4.688 35.884 1.00 88.38 379 GLY A O 1
ATOM 2983 N N . LEU A 1 380 ? -0.632 4.064 34.095 1.00 93.19 380 LEU A N 1
ATOM 2984 C CA . LEU A 1 380 ? 0.432 4.320 33.130 1.00 93.19 380 LEU A CA 1
ATOM 2985 C C . LEU A 1 380 ? 0.413 5.781 32.649 1.00 93.19 380 LEU A C 1
ATOM 2987 O O . LEU A 1 380 ? -0.659 6.310 32.353 1.00 93.19 380 LEU A O 1
ATOM 2991 N N . PRO A 1 381 ? 1.586 6.430 32.527 1.00 93.62 381 PRO A N 1
ATOM 2992 C CA . PRO A 1 381 ? 1.720 7.702 31.825 1.00 93.62 381 PRO A CA 1
ATOM 2993 C C . PRO A 1 381 ? 1.272 7.604 30.362 1.00 93.62 381 PRO A C 1
ATOM 2995 O O . PRO A 1 381 ? 1.415 6.553 29.728 1.00 93.62 381 PRO A O 1
ATOM 2998 N N . VAL A 1 382 ? 0.772 8.716 29.818 1.00 90.25 382 VAL A N 1
ATOM 2999 C CA . VAL A 1 382 ? 0.237 8.791 28.449 1.00 90.25 382 VAL A CA 1
ATOM 3000 C C . VAL A 1 382 ? 1.276 8.393 27.404 1.00 90.25 382 VAL A C 1
ATOM 3002 O O . VAL A 1 382 ? 0.938 7.737 26.430 1.00 90.25 382 VAL A O 1
ATOM 3005 N N . GLU A 1 383 ? 2.550 8.690 27.644 1.00 92.12 383 GLU A N 1
ATOM 3006 C CA . GLU A 1 383 ? 3.667 8.363 26.760 1.00 92.12 383 GLU A CA 1
ATOM 3007 C C . GLU A 1 383 ? 3.903 6.850 26.663 1.00 92.12 383 GLU A C 1
ATOM 3009 O O . GLU A 1 383 ? 4.346 6.347 25.630 1.00 92.12 383 GLU A O 1
ATOM 3014 N N . LEU A 1 384 ? 3.603 6.102 27.732 1.00 93.69 384 LEU A N 1
ATOM 3015 C CA . LEU A 1 384 ? 3.665 4.642 27.695 1.00 93.69 384 LEU A CA 1
ATOM 3016 C C . LEU A 1 384 ? 2.453 4.061 26.974 1.00 93.69 384 LEU A C 1
ATOM 3018 O O . LEU A 1 384 ? 2.623 3.105 26.224 1.00 93.69 384 LEU A O 1
ATOM 3022 N N . LEU A 1 385 ? 1.259 4.636 27.163 1.00 92.69 385 LEU A N 1
ATOM 3023 C CA . LEU A 1 385 ? 0.066 4.233 26.407 1.00 92.69 385 LEU A CA 1
ATOM 3024 C C . LEU A 1 385 ? 0.280 4.443 24.909 1.00 92.69 385 LEU A C 1
ATOM 3026 O O . LEU A 1 385 ? 0.036 3.531 24.126 1.00 92.69 385 LEU A O 1
ATOM 3030 N N . ASP A 1 386 ? 0.811 5.607 24.549 1.00 90.81 386 ASP A N 1
ATOM 3031 C CA . ASP A 1 386 ? 1.187 5.999 23.196 1.00 90.81 386 ASP A CA 1
ATOM 3032 C C . ASP A 1 386 ? 2.115 4.976 22.556 1.00 90.81 386 ASP A C 1
ATOM 3034 O O . ASP A 1 386 ? 1.781 4.354 21.550 1.00 90.81 386 ASP A O 1
ATOM 3038 N N . ARG A 1 387 ? 3.236 4.705 23.227 1.00 91.00 387 ARG A N 1
ATOM 3039 C CA . ARG A 1 387 ? 4.231 3.756 22.747 1.00 91.00 387 ARG A CA 1
ATOM 3040 C C . ARG A 1 387 ? 3.681 2.336 22.646 1.00 91.00 387 ARG A C 1
ATOM 3042 O O . ARG A 1 387 ? 3.978 1.658 21.674 1.00 91.00 387 ARG A O 1
ATOM 3049 N N . ILE A 1 388 ? 2.904 1.876 23.630 1.00 92.00 388 ILE A N 1
ATOM 3050 C CA . ILE A 1 388 ? 2.283 0.544 23.597 1.00 92.00 388 ILE A CA 1
ATOM 3051 C C . ILE A 1 388 ? 1.341 0.443 22.398 1.00 92.00 388 ILE A C 1
ATOM 3053 O O . ILE A 1 388 ? 1.449 -0.507 21.631 1.00 92.00 388 ILE A O 1
ATOM 3057 N N . CYS A 1 389 ? 0.448 1.417 22.220 1.00 91.94 389 CYS A N 1
ATOM 3058 C CA . CYS A 1 389 ? -0.562 1.371 21.167 1.00 91.94 389 CYS A CA 1
ATOM 3059 C C . CYS A 1 389 ? 0.048 1.488 19.766 1.00 91.94 389 CYS A C 1
ATOM 3061 O O . CYS A 1 389 ? -0.428 0.814 18.858 1.00 91.94 389 CYS A O 1
ATOM 3063 N N . SER A 1 390 ? 1.125 2.260 19.588 1.00 89.62 390 SER A N 1
ATOM 3064 C CA . SER A 1 390 ? 1.818 2.373 18.297 1.00 89.62 390 SER A CA 1
ATOM 3065 C C . SER A 1 390 ? 2.483 1.075 17.821 1.00 89.62 390 SER A C 1
ATOM 3067 O O . SER A 1 390 ? 2.752 0.951 16.633 1.00 89.62 390 SER A O 1
ATOM 3069 N N . PHE A 1 391 ? 2.743 0.101 18.704 1.00 89.56 391 PHE A N 1
ATOM 3070 C CA . PHE A 1 391 ? 3.329 -1.199 18.329 1.00 89.56 391 PHE A CA 1
ATOM 3071 C C . PHE A 1 391 ? 2.295 -2.302 18.073 1.00 89.56 391 PHE A C 1
ATOM 3073 O O . PHE A 1 391 ? 2.671 -3.442 17.790 1.00 89.56 391 PHE A O 1
ATOM 3080 N N . ILE A 1 392 ? 1.004 -2.012 18.231 1.00 91.44 392 ILE A N 1
ATOM 3081 C CA . ILE A 1 392 ? -0.055 -3.015 18.131 1.00 91.44 392 ILE A CA 1
ATOM 3082 C C . ILE A 1 392 ? -0.774 -2.853 16.789 1.00 91.44 392 ILE A C 1
ATOM 3084 O O . ILE A 1 392 ? -1.144 -1.751 16.384 1.00 91.44 392 ILE A O 1
ATOM 3088 N N . SER A 1 393 ? -1.012 -3.972 16.105 1.00 89.81 393 SER A N 1
ATOM 3089 C CA . SER A 1 393 ? -1.797 -3.986 14.873 1.00 89.81 393 SER A CA 1
ATOM 3090 C C . SER A 1 393 ? -3.271 -3.652 15.125 1.00 89.81 393 SER A C 1
ATOM 3092 O O . SER A 1 393 ? -3.797 -3.766 16.236 1.00 89.81 393 SER A O 1
ATOM 3094 N N . LEU A 1 394 ? -3.963 -3.238 14.070 1.00 89.19 394 LEU A N 1
ATOM 3095 C CA . LEU A 1 394 ? -5.268 -2.602 14.185 1.00 89.19 394 LEU A CA 1
ATOM 3096 C C . LEU A 1 394 ? -6.351 -3.495 14.815 1.00 89.19 394 LEU A C 1
ATOM 3098 O O . LEU A 1 394 ? -7.077 -3.046 15.699 1.00 89.19 394 LEU A O 1
ATOM 3102 N N . GLY A 1 395 ? -6.433 -4.773 14.432 1.00 88.25 395 GLY A N 1
ATOM 3103 C CA . GLY A 1 395 ? -7.397 -5.723 15.006 1.00 88.25 395 GLY A CA 1
ATOM 3104 C C . GLY A 1 395 ? -7.279 -5.854 16.537 1.00 88.25 395 GLY A C 1
ATOM 3105 O O . GLY A 1 395 ? -8.247 -5.592 17.259 1.00 88.25 395 GLY A O 1
ATOM 3106 N N . PRO A 1 396 ? -6.095 -6.203 17.071 1.00 90.94 396 PRO A N 1
ATOM 3107 C CA . PRO A 1 396 ? -5.849 -6.213 18.510 1.00 90.94 396 PRO A CA 1
ATOM 3108 C C . PRO A 1 396 ? -6.046 -4.854 19.200 1.00 90.94 396 PRO A C 1
ATOM 3110 O O . PRO A 1 396 ? -6.489 -4.841 20.349 1.00 90.94 396 PRO A O 1
ATOM 3113 N N . LEU A 1 397 ? -5.796 -3.720 18.530 1.00 89.94 397 LEU A N 1
ATOM 3114 C CA . LEU A 1 397 ? -6.130 -2.394 19.074 1.00 89.94 397 LEU A CA 1
ATOM 3115 C C . LEU A 1 397 ? -7.636 -2.221 19.306 1.00 89.94 397 LEU A C 1
ATOM 3117 O O . LEU A 1 397 ? -8.034 -1.687 20.343 1.00 89.94 397 LEU A O 1
ATOM 3121 N N . VAL A 1 398 ? -8.479 -2.727 18.398 1.00 87.31 398 VAL A N 1
ATOM 3122 C CA . VAL A 1 398 ? -9.945 -2.733 18.569 1.00 87.31 398 VAL A CA 1
ATOM 3123 C C . VAL A 1 398 ? -10.340 -3.530 19.805 1.00 87.31 398 VAL A C 1
ATOM 3125 O O . VAL A 1 398 ? -11.128 -3.061 20.633 1.00 87.31 398 VAL A O 1
ATOM 3128 N N . ALA A 1 399 ? -9.776 -4.730 19.953 1.00 88.25 399 ALA A N 1
ATOM 3129 C CA . ALA A 1 399 ? -10.033 -5.583 21.105 1.00 88.25 399 ALA A CA 1
ATOM 3130 C C . ALA A 1 399 ? -9.577 -4.906 22.407 1.00 88.25 399 ALA A C 1
ATOM 3132 O O . ALA A 1 399 ? -10.303 -4.922 23.403 1.00 88.25 399 ALA A O 1
ATOM 3133 N N . LEU A 1 400 ? -8.418 -4.243 22.383 1.00 88.50 400 LEU A N 1
ATOM 3134 C CA . LEU A 1 400 ? -7.865 -3.528 23.527 1.00 88.50 400 LEU A CA 1
ATOM 3135 C C . LEU A 1 400 ? -8.735 -2.330 23.938 1.00 88.50 400 LEU A C 1
ATOM 3137 O O . LEU A 1 400 ? -9.072 -2.212 25.114 1.00 88.50 400 LEU A O 1
ATOM 3141 N N . ALA A 1 401 ? -9.174 -1.495 22.991 1.00 86.31 401 ALA A N 1
ATOM 3142 C CA . ALA A 1 401 ? -10.106 -0.388 23.250 1.00 86.31 401 ALA A CA 1
ATOM 3143 C C . ALA A 1 401 ? -11.498 -0.869 23.700 1.00 86.31 401 ALA A C 1
ATOM 3145 O O . ALA A 1 401 ? -12.238 -0.171 24.395 1.00 86.31 401 ALA A O 1
ATOM 3146 N N . THR A 1 402 ? -11.884 -2.084 23.316 1.00 83.12 402 THR A N 1
ATOM 3147 C CA . THR A 1 402 ? -13.130 -2.693 23.793 1.00 83.12 402 THR A CA 1
ATOM 3148 C C . THR A 1 402 ? -12.989 -3.193 25.234 1.00 83.12 402 THR A C 1
ATOM 3150 O O . THR A 1 402 ? -13.935 -3.085 26.015 1.00 83.12 402 THR A O 1
ATOM 3153 N N . ALA A 1 403 ? -11.813 -3.708 25.602 1.00 85.44 403 ALA A N 1
ATOM 3154 C CA . ALA A 1 403 ? -11.533 -4.273 26.921 1.00 85.44 403 ALA A CA 1
ATOM 3155 C C . ALA A 1 403 ? -11.098 -3.236 27.977 1.00 85.44 403 ALA A C 1
ATOM 3157 O O . ALA A 1 403 ? -11.311 -3.464 29.168 1.00 85.44 403 ALA A O 1
ATOM 3158 N N . SER A 1 404 ? -10.502 -2.113 27.565 1.00 88.12 404 SER A N 1
ATOM 3159 C CA . SER A 1 404 ? -9.977 -1.066 28.449 1.00 88.12 404 SER A CA 1
ATOM 3160 C C . SER A 1 404 ? -10.622 0.288 28.163 1.00 88.12 404 SER A C 1
ATOM 3162 O O . SER A 1 404 ? -10.467 0.865 27.086 1.00 88.12 404 SER A O 1
ATOM 3164 N N . VAL A 1 405 ? -11.299 0.837 29.176 1.00 86.12 405 VAL A N 1
ATOM 3165 C CA . VAL A 1 405 ? -11.866 2.197 29.121 1.00 86.12 405 VAL A CA 1
ATOM 3166 C C . VAL A 1 405 ? -10.757 3.241 29.041 1.00 86.12 405 VAL A C 1
ATOM 3168 O O . VAL A 1 405 ? -10.947 4.279 28.410 1.00 86.12 405 VAL A O 1
ATOM 3171 N N . ILE A 1 406 ? -9.607 2.980 29.669 1.00 89.25 406 ILE A N 1
ATOM 3172 C CA . ILE A 1 406 ? -8.466 3.902 29.652 1.00 89.25 406 ILE A CA 1
ATOM 3173 C C . ILE A 1 406 ? -7.903 4.027 28.235 1.00 89.25 406 ILE A C 1
ATOM 3175 O O . ILE A 1 406 ? -7.681 5.144 27.777 1.00 89.25 406 ILE A O 1
ATOM 3179 N N . ILE A 1 407 ? -7.749 2.910 27.518 1.00 89.75 407 ILE A N 1
ATOM 3180 C CA . ILE A 1 407 ? -7.273 2.909 26.128 1.00 89.75 407 ILE A CA 1
ATOM 3181 C C . ILE A 1 407 ? -8.290 3.561 25.183 1.00 89.75 407 ILE A C 1
ATOM 3183 O O . ILE A 1 407 ? -7.922 4.400 24.365 1.00 89.75 407 ILE A O 1
ATOM 3187 N N . ASP A 1 408 ? -9.577 3.242 25.323 1.00 86.62 408 ASP A N 1
ATOM 3188 C CA . ASP A 1 408 ? -10.631 3.868 24.512 1.00 86.62 408 ASP A CA 1
ATOM 3189 C C . ASP A 1 408 ? -10.706 5.388 24.717 1.00 86.62 408 ASP A C 1
ATOM 3191 O O . ASP A 1 408 ? -10.811 6.154 23.754 1.00 86.62 408 ASP A O 1
ATOM 3195 N N . SER A 1 409 ? -10.594 5.834 25.974 1.00 85.50 409 SER A N 1
ATOM 3196 C CA . SER A 1 409 ? -10.551 7.262 26.309 1.00 85.50 409 SER A CA 1
ATOM 3197 C C . SER A 1 409 ? -9.288 7.910 25.754 1.00 85.50 409 SER A C 1
ATOM 3199 O O . SER A 1 409 ? -9.368 8.990 25.187 1.00 85.50 409 SER A O 1
ATOM 3201 N N . TYR A 1 410 ? -8.140 7.230 25.826 1.00 88.62 410 TYR A N 1
ATOM 3202 C CA . TYR A 1 410 ? -6.890 7.707 25.240 1.00 88.62 410 TYR A CA 1
ATOM 3203 C C . TYR A 1 410 ? -7.013 7.940 23.723 1.00 88.62 410 TYR A C 1
ATOM 3205 O O . TYR A 1 410 ? -6.648 9.016 23.253 1.00 88.62 410 TYR A O 1
ATOM 3213 N N . PHE A 1 411 ? -7.598 7.010 22.958 1.00 88.44 411 PHE A N 1
ATOM 3214 C CA . PHE A 1 411 ? -7.813 7.205 21.513 1.00 88.44 411 PHE A CA 1
ATOM 3215 C C . PHE A 1 411 ? -8.783 8.337 21.193 1.00 88.44 411 PHE A C 1
ATOM 3217 O O . PHE A 1 411 ? -8.608 9.036 20.197 1.00 88.44 411 PHE A O 1
ATOM 3224 N N . THR A 1 412 ? -9.787 8.521 22.043 1.00 83.25 412 THR A N 1
ATOM 3225 C CA . THR A 1 412 ? -10.753 9.619 21.950 1.00 83.25 412 THR A CA 1
ATOM 3226 C C . THR A 1 412 ? -10.091 10.960 22.287 1.00 83.25 412 THR A C 1
ATOM 3228 O O . THR A 1 412 ? -10.354 11.958 21.631 1.00 83.25 412 THR A O 1
ATOM 3231 N N . ASP A 1 413 ? -9.211 11.012 23.286 1.00 82.50 413 ASP A N 1
ATOM 3232 C CA . ASP A 1 413 ? -8.595 12.256 23.752 1.00 82.50 413 ASP A CA 1
ATOM 3233 C C . ASP A 1 413 ? -7.402 12.692 22.891 1.00 82.50 413 ASP A C 1
ATOM 3235 O O . ASP A 1 413 ? -7.241 13.886 22.640 1.00 82.50 413 ASP A O 1
ATOM 3239 N N . GLN A 1 414 ? -6.579 11.752 22.413 1.00 83.31 414 GLN A N 1
ATOM 3240 C CA . GLN A 1 414 ? -5.497 12.055 21.467 1.00 83.31 414 GLN A CA 1
ATOM 3241 C C . GLN A 1 414 ? -6.009 12.267 20.042 1.00 83.31 414 GLN A C 1
ATOM 3243 O O . GLN A 1 414 ? -5.415 13.036 19.280 1.00 83.31 414 GLN A O 1
ATOM 3248 N N . GLY A 1 415 ? -7.095 11.578 19.680 1.00 82.19 415 GLY A N 1
ATOM 3249 C CA . GLY A 1 415 ? -7.815 11.793 18.436 1.00 82.19 415 GLY A CA 1
ATOM 3250 C C . GLY A 1 415 ? -6.918 11.793 17.204 1.00 82.19 415 GLY A C 1
ATOM 3251 O O . GLY A 1 415 ? -6.110 10.888 16.993 1.00 82.19 415 GLY A O 1
ATOM 3252 N N . ILE A 1 416 ? -7.050 12.847 16.397 1.00 86.12 416 ILE A N 1
ATOM 3253 C CA . ILE A 1 416 ? -6.358 13.009 15.110 1.00 86.12 416 ILE A CA 1
ATOM 3254 C C . ILE A 1 416 ? -4.839 12.840 15.237 1.00 86.12 416 ILE A C 1
ATOM 3256 O O . ILE A 1 416 ? -4.236 12.247 14.349 1.00 86.12 416 ILE A O 1
ATOM 3260 N N . SER A 1 417 ? -4.216 13.321 16.317 1.00 87.25 417 SER A N 1
ATOM 3261 C CA . SER A 1 417 ? -2.756 13.289 16.470 1.00 87.25 417 SER A CA 1
ATOM 3262 C C . SER A 1 417 ? -2.216 11.864 16.578 1.00 87.25 417 SER A C 1
ATOM 3264 O O . SER A 1 417 ? -1.249 11.522 15.901 1.00 87.25 417 SER A O 1
ATOM 3266 N N . PHE A 1 418 ? -2.857 11.021 17.396 1.00 90.62 418 PHE A N 1
ATOM 3267 C CA . PHE A 1 418 ? -2.462 9.618 17.518 1.00 90.62 418 PHE A CA 1
ATOM 3268 C C . PHE A 1 418 ? -2.714 8.872 16.209 1.00 90.62 418 PHE A C 1
ATOM 3270 O O . PHE A 1 418 ? -1.811 8.215 15.700 1.00 90.62 418 PHE A O 1
ATOM 3277 N N . TRP A 1 419 ? -3.921 9.003 15.649 1.00 90.94 419 TRP A N 1
ATOM 3278 C CA . TRP A 1 419 ? -4.318 8.231 14.472 1.00 90.94 419 TRP A CA 1
ATOM 3279 C C . TRP A 1 419 ? -3.566 8.630 13.209 1.00 90.94 419 TRP A C 1
ATOM 3281 O O . TRP A 1 419 ? -3.247 7.755 12.415 1.00 90.94 419 TRP A O 1
ATOM 3291 N N . ARG A 1 420 ? -3.225 9.913 13.041 1.00 91.94 420 ARG A N 1
ATOM 3292 C CA . ARG A 1 420 ? -2.343 10.368 11.960 1.00 91.94 420 ARG A CA 1
ATOM 3293 C C . ARG A 1 420 ? -1.021 9.611 11.996 1.00 91.94 420 ARG A C 1
ATOM 3295 O O . ARG A 1 420 ? -0.703 8.923 11.037 1.00 91.94 420 ARG A O 1
ATOM 3302 N N . ARG A 1 421 ? -0.316 9.677 13.127 1.00 91.50 421 ARG A N 1
ATOM 3303 C CA . ARG A 1 421 ? 0.971 8.996 13.290 1.00 91.50 421 ARG A CA 1
ATOM 3304 C C . ARG A 1 421 ? 0.828 7.478 13.165 1.00 91.50 421 ARG A C 1
ATOM 3306 O O . ARG A 1 421 ? 1.656 6.837 12.543 1.00 91.50 421 ARG A O 1
ATOM 3313 N N . TYR A 1 422 ? -0.246 6.898 13.704 1.00 93.00 422 TYR A N 1
ATOM 3314 C CA . TYR A 1 422 ? -0.510 5.467 13.550 1.00 93.00 422 TYR A CA 1
ATOM 3315 C C . TYR A 1 422 ? -0.624 5.055 12.076 1.00 93.00 422 TYR A C 1
ATOM 3317 O O . TYR A 1 422 ? -0.067 4.031 11.691 1.00 93.00 422 TYR A O 1
ATOM 3325 N N . ILE A 1 423 ? -1.335 5.842 11.260 1.00 93.31 423 ILE A N 1
ATOM 3326 C CA . ILE A 1 423 ? -1.483 5.596 9.821 1.00 93.31 423 ILE A CA 1
ATOM 3327 C C . ILE A 1 423 ? -0.151 5.806 9.103 1.00 93.31 423 ILE A C 1
ATOM 3329 O O . ILE A 1 423 ? 0.202 4.971 8.285 1.00 93.31 423 ILE A O 1
ATOM 3333 N N . GLU A 1 424 ? 0.592 6.865 9.423 1.00 91.50 424 GLU A N 1
ATOM 3334 C CA . GLU A 1 424 ? 1.937 7.099 8.873 1.00 91.50 424 GLU A CA 1
ATOM 3335 C C . GLU A 1 424 ? 2.872 5.908 9.154 1.00 91.50 424 GLU A C 1
ATOM 3337 O O . GLU A 1 424 ? 3.606 5.489 8.268 1.00 91.50 424 GLU A O 1
ATOM 3342 N N . ASP A 1 425 ? 2.790 5.309 10.344 1.00 89.56 425 ASP A N 1
ATOM 3343 C CA . ASP A 1 425 ? 3.666 4.201 10.740 1.00 89.56 425 ASP A CA 1
ATOM 3344 C C . ASP A 1 425 ? 3.194 2.820 10.235 1.00 89.56 425 ASP A C 1
ATOM 3346 O O . ASP A 1 425 ? 4.019 1.948 9.977 1.00 89.56 425 ASP A O 1
ATOM 3350 N N . ASN A 1 426 ? 1.880 2.571 10.151 1.00 90.69 426 ASN A N 1
ATOM 3351 C CA . ASN A 1 426 ? 1.326 1.218 9.939 1.00 90.69 426 ASN A CA 1
ATOM 3352 C C . ASN A 1 426 ? 0.502 1.066 8.654 1.00 90.69 426 ASN A C 1
ATOM 3354 O O . ASN A 1 426 ? 0.225 -0.053 8.226 1.00 90.69 426 ASN A O 1
ATOM 3358 N N . MET A 1 427 ? 0.038 2.169 8.066 1.00 93.25 427 MET A N 1
ATOM 3359 C CA . MET A 1 427 ? -0.771 2.182 6.844 1.00 93.25 427 MET A CA 1
ATOM 3360 C C . MET A 1 427 ? -0.383 3.362 5.928 1.00 93.25 427 MET A C 1
ATOM 3362 O O . MET A 1 427 ? -1.274 4.088 5.474 1.00 93.25 427 MET A O 1
ATOM 3366 N N . PRO A 1 428 ? 0.913 3.596 5.647 1.00 92.88 428 PRO A N 1
ATOM 3367 C CA . PRO A 1 428 ? 1.369 4.807 4.953 1.00 92.88 428 PRO A CA 1
ATOM 3368 C C . PRO A 1 428 ? 0.811 4.949 3.526 1.00 92.88 428 PRO A C 1
ATOM 3370 O O . PRO A 1 428 ? 0.646 6.054 3.017 1.00 92.88 428 PRO A O 1
ATOM 3373 N N . TRP A 1 429 ? 0.398 3.844 2.903 1.00 94.44 429 TRP A N 1
ATOM 3374 C CA . TRP A 1 429 ? -0.313 3.816 1.620 1.00 94.44 429 TRP A CA 1
ATOM 3375 C C . TRP A 1 429 ? -1.735 4.424 1.668 1.00 94.44 429 TRP A C 1
ATOM 3377 O O . TRP A 1 429 ? -2.329 4.695 0.616 1.00 94.44 429 TRP A O 1
ATOM 3387 N N . ASN A 1 430 ? -2.307 4.657 2.856 1.00 95.25 430 ASN A N 1
ATOM 3388 C CA . ASN A 1 430 ? -3.669 5.162 3.060 1.00 95.25 430 ASN A CA 1
ATOM 3389 C C . ASN A 1 430 ? -3.752 6.696 2.940 1.00 95.25 430 ASN A C 1
ATOM 3391 O O . ASN A 1 430 ? -4.105 7.423 3.876 1.00 95.25 430 ASN A O 1
ATOM 3395 N N . PHE A 1 431 ? -3.436 7.196 1.745 1.00 94.88 431 PHE A N 1
ATOM 3396 C CA . PHE A 1 431 ? -3.407 8.630 1.436 1.00 94.88 431 PHE A CA 1
ATOM 3397 C C . PHE A 1 431 ? -4.767 9.297 1.650 1.00 94.88 431 PHE A C 1
ATOM 3399 O O . PHE A 1 431 ? -4.859 10.467 2.022 1.00 94.88 431 PHE A O 1
ATOM 3406 N N . GLU A 1 432 ? -5.841 8.554 1.402 1.00 95.38 432 GLU A N 1
ATOM 3407 C CA . GLU A 1 432 ? -7.212 9.006 1.537 1.00 95.38 432 GLU A CA 1
ATOM 3408 C C . GLU A 1 432 ? -7.518 9.397 2.982 1.00 95.38 432 GLU A C 1
ATOM 3410 O O . GLU A 1 432 ? -8.050 10.484 3.223 1.00 95.38 432 GLU A O 1
ATOM 3415 N N . MET A 1 433 ? -7.133 8.556 3.946 1.00 92.81 433 MET A N 1
ATOM 3416 C CA . MET A 1 433 ? -7.342 8.851 5.357 1.00 92.81 433 MET A CA 1
ATOM 3417 C C . MET A 1 433 ? -6.424 9.973 5.856 1.00 92.81 433 MET A C 1
ATOM 3419 O O . MET A 1 433 ? -6.898 10.865 6.559 1.00 92.81 433 MET A O 1
ATOM 3423 N N . LEU A 1 434 ? -5.151 10.001 5.447 1.00 91.94 434 LEU A N 1
ATOM 3424 C CA . LEU A 1 434 ? -4.233 11.096 5.797 1.00 91.94 434 LEU A CA 1
ATOM 3425 C C . LEU A 1 434 ? -4.772 12.453 5.321 1.00 91.94 434 LEU A C 1
ATOM 3427 O O . LEU A 1 434 ? -4.891 13.391 6.111 1.00 91.94 434 LEU A O 1
ATOM 3431 N N . ARG A 1 435 ? -5.255 12.524 4.074 1.00 91.44 435 ARG A N 1
ATOM 3432 C CA . ARG A 1 435 ? -5.883 13.730 3.513 1.00 91.44 435 ARG A CA 1
ATOM 3433 C C . ARG A 1 435 ? -7.128 14.165 4.287 1.00 91.44 435 ARG A C 1
ATOM 3435 O O . ARG A 1 435 ? -7.393 15.366 4.419 1.00 91.44 435 ARG A O 1
ATOM 3442 N N . LEU A 1 436 ? -7.922 13.214 4.779 1.00 89.56 436 LEU A N 1
ATOM 3443 C CA . LEU A 1 436 ? -9.082 13.508 5.623 1.00 89.56 436 LEU A CA 1
ATOM 3444 C C . LEU A 1 436 ? -8.667 14.105 6.964 1.00 89.56 436 LEU A C 1
ATOM 3446 O O . LEU A 1 436 ? -9.247 15.106 7.386 1.00 89.56 436 LEU A O 1
ATOM 3450 N N . LEU A 1 437 ? -7.643 13.535 7.597 1.00 88.25 437 LEU A N 1
ATOM 3451 C CA . LEU A 1 437 ? -7.101 14.032 8.857 1.00 88.25 437 LEU A CA 1
ATOM 3452 C C . LEU A 1 437 ? -6.448 15.416 8.699 1.00 88.25 437 LEU A C 1
ATOM 3454 O O . LEU A 1 437 ? -6.600 16.259 9.580 1.00 88.25 437 LEU A O 1
ATOM 3458 N N . ASP A 1 438 ? -5.776 15.691 7.578 1.00 87.06 438 ASP A N 1
ATOM 3459 C CA . ASP A 1 438 ? -5.236 17.019 7.234 1.00 87.06 438 ASP A CA 1
ATOM 3460 C C . ASP A 1 438 ? -6.321 18.072 7.066 1.00 87.06 438 ASP A C 1
ATOM 3462 O O . ASP A 1 438 ? -6.223 19.183 7.599 1.00 87.06 438 ASP A O 1
ATOM 3466 N N . SER A 1 439 ? -7.383 17.701 6.352 1.00 84.19 439 SER A N 1
ATOM 3467 C CA . SER A 1 439 ? -8.540 18.568 6.151 1.00 84.19 439 SER A CA 1
ATOM 3468 C C . SER A 1 439 ? -9.217 18.878 7.492 1.00 84.19 439 SER A C 1
ATOM 3470 O O . SER A 1 439 ? -9.545 20.030 7.764 1.00 84.19 439 SER A O 1
ATOM 3472 N N . ALA A 1 440 ? -9.362 17.871 8.361 1.00 77.50 440 ALA A N 1
ATOM 3473 C CA . ALA A 1 440 ? -9.958 18.026 9.687 1.00 77.50 440 ALA A CA 1
ATOM 3474 C C . ALA A 1 440 ? -9.087 18.852 10.653 1.00 77.50 440 ALA A C 1
ATOM 3476 O O . ALA A 1 440 ? -9.620 19.603 11.471 1.00 77.50 440 ALA A O 1
ATOM 3477 N N . ALA A 1 441 ? -7.758 18.750 10.558 1.00 74.00 441 ALA A N 1
ATOM 3478 C CA . ALA A 1 441 ? -6.833 19.544 11.369 1.00 74.00 441 ALA A CA 1
ATOM 3479 C C . ALA A 1 441 ? -6.837 21.031 10.965 1.00 74.00 441 ALA A C 1
ATOM 3481 O O . ALA A 1 441 ? -6.757 21.921 11.820 1.00 74.00 441 ALA A O 1
ATOM 3482 N N . SER A 1 442 ? -6.971 21.294 9.662 1.00 72.75 442 SER A N 1
ATOM 3483 C CA . SER A 1 442 ? -6.832 22.629 9.073 1.00 72.75 442 SER A CA 1
ATOM 3484 C C . SER A 1 442 ? -8.110 23.471 9.101 1.00 72.75 442 SER A C 1
ATOM 3486 O O . SER A 1 442 ? -8.009 24.680 8.920 1.00 72.75 442 SER A O 1
ATOM 3488 N N . ASP A 1 443 ? -9.293 22.884 9.330 1.00 62.81 443 ASP A N 1
ATOM 3489 C CA . ASP A 1 443 ? -10.571 23.608 9.273 1.00 62.81 443 ASP A CA 1
ATOM 3490 C C . ASP A 1 443 ? -10.686 24.683 10.392 1.00 62.81 443 ASP A C 1
ATOM 3492 O O . ASP A 1 443 ? -10.631 24.358 11.595 1.00 62.81 443 ASP A O 1
ATOM 3496 N N . PRO A 1 444 ? -10.812 25.981 10.031 1.00 52.72 444 PRO A N 1
ATOM 3497 C CA . PRO A 1 444 ? -10.974 27.082 10.975 1.00 52.72 444 PRO A CA 1
ATOM 3498 C C . PRO A 1 444 ? -12.443 27.457 11.256 1.00 52.72 444 PRO A C 1
ATOM 3500 O O . PRO A 1 444 ? -12.676 28.336 12.085 1.00 52.72 444 PRO A O 1
ATOM 3503 N N . VAL A 1 445 ? -13.435 26.844 10.591 1.00 50.91 445 VAL A N 1
ATOM 3504 C CA . VAL A 1 445 ? -14.779 27.443 10.457 1.00 50.91 445 VAL A CA 1
ATOM 3505 C C . VAL A 1 445 ? -15.780 27.051 11.555 1.00 50.91 445 VAL A C 1
ATOM 3507 O O . VAL A 1 445 ? -16.717 27.807 11.787 1.00 50.91 445 VAL A O 1
ATOM 3510 N N . ASN A 1 446 ? -15.591 25.964 12.313 1.00 46.72 446 ASN A N 1
ATOM 3511 C CA . ASN A 1 446 ? -16.500 25.632 13.426 1.00 46.72 446 ASN A CA 1
ATOM 3512 C C . ASN A 1 446 ? -15.794 24.947 14.605 1.00 46.72 446 ASN A C 1
ATOM 3514 O O . ASN A 1 446 ? -15.469 23.765 14.552 1.00 46.72 446 ASN A O 1
ATOM 3518 N N . GLN A 1 447 ? -15.613 25.666 15.717 1.00 48.00 447 GLN A N 1
ATOM 3519 C CA . GLN A 1 447 ? -14.996 25.132 16.943 1.00 48.00 447 GLN A CA 1
ATOM 3520 C C . GLN A 1 447 ? -15.776 23.958 17.571 1.00 48.00 447 GLN A C 1
ATOM 3522 O O . GLN A 1 447 ? -15.167 23.097 18.201 1.00 48.00 447 GLN A O 1
ATOM 3527 N N . THR A 1 448 ? -17.094 23.878 17.374 1.00 44.88 448 THR A N 1
ATOM 3528 C CA . THR A 1 448 ? -17.960 22.816 17.918 1.00 44.88 448 THR A CA 1
ATOM 3529 C C . THR A 1 448 ? -17.849 21.494 17.150 1.00 44.88 448 THR A C 1
ATOM 3531 O O . THR A 1 448 ? -17.577 20.471 17.773 1.00 44.88 448 THR A O 1
ATOM 3534 N N . THR A 1 449 ? -17.933 21.490 15.813 1.00 49.16 449 THR A N 1
ATOM 3535 C CA . THR A 1 449 ? -17.675 20.281 14.995 1.00 49.16 449 THR A CA 1
ATOM 3536 C C . THR A 1 449 ? -16.196 19.890 14.966 1.00 49.16 449 THR A C 1
ATOM 3538 O O . THR A 1 449 ? -15.873 18.708 14.818 1.00 49.16 449 THR A O 1
ATOM 3541 N N . LYS A 1 450 ? -15.285 20.852 15.189 1.00 48.03 450 LYS A N 1
ATOM 3542 C CA . LYS A 1 450 ? -13.860 20.583 15.423 1.00 48.03 450 LYS A CA 1
ATOM 3543 C C . LYS A 1 450 ? -13.667 19.710 16.664 1.00 48.03 450 LYS A C 1
ATOM 3545 O O . LYS A 1 450 ? -12.936 18.730 16.585 1.00 48.03 450 LYS A O 1
ATOM 3550 N N . MET A 1 451 ? -14.367 19.994 17.766 1.00 46.66 451 MET A N 1
ATOM 3551 C CA . MET A 1 451 ? -14.243 19.236 19.018 1.00 46.66 451 MET A CA 1
ATOM 3552 C C . MET A 1 451 ? -14.789 17.800 18.918 1.00 46.66 451 MET A C 1
ATOM 3554 O O . MET A 1 451 ? -14.245 16.904 19.555 1.00 46.66 451 MET A O 1
ATOM 3558 N N . GLU A 1 452 ? -15.815 17.561 18.096 1.00 52.31 452 GLU A N 1
ATOM 3559 C CA . GLU A 1 452 ? -16.395 16.224 17.879 1.00 52.31 452 GLU A CA 1
ATOM 3560 C C . GLU A 1 452 ? -15.554 15.372 16.915 1.00 52.31 452 GLU A C 1
ATOM 3562 O O . GLU A 1 452 ? -15.275 14.211 17.210 1.00 52.31 452 GLU A O 1
ATOM 3567 N N . SER A 1 453 ? -15.045 15.957 15.822 1.00 53.94 453 SER A N 1
ATOM 3568 C CA . SER A 1 453 ? -14.163 15.245 14.875 1.00 53.94 453 SER A CA 1
ATOM 3569 C C . SER A 1 453 ? -12.773 14.959 15.464 1.00 53.94 453 SER A C 1
ATOM 3571 O O . SER A 1 453 ? -12.145 13.950 15.137 1.00 53.94 453 SER A O 1
ATOM 3573 N N . HIS A 1 454 ? -12.288 15.822 16.367 1.00 56.47 454 HIS A N 1
ATOM 3574 C CA . HIS A 1 454 ? -11.030 15.604 17.089 1.00 56.47 454 HIS A CA 1
ATOM 3575 C C . HIS A 1 454 ? -11.145 14.538 18.177 1.00 56.47 454 HIS A C 1
ATOM 3577 O O . HIS A 1 454 ? -10.113 14.074 18.638 1.00 56.47 454 HIS A O 1
ATOM 3583 N N . ARG A 1 455 ? -12.359 14.139 18.575 1.00 60.84 455 ARG A N 1
ATOM 3584 C CA . ARG A 1 455 ? -12.581 13.125 19.615 1.00 60.84 455 ARG A CA 1
ATOM 3585 C C . ARG A 1 455 ? -13.143 11.816 19.076 1.00 60.84 455 ARG A C 1
ATOM 3587 O O . ARG A 1 455 ? -13.697 11.015 19.819 1.00 60.84 455 ARG A O 1
ATOM 3594 N N . MET A 1 456 ? -13.021 11.585 17.773 1.00 69.56 456 MET A N 1
ATOM 3595 C CA . MET A 1 456 ? -13.474 10.341 17.174 1.00 69.56 456 MET A CA 1
ATOM 3596 C C . MET A 1 456 ? -12.453 9.228 17.420 1.00 69.56 456 MET A C 1
ATOM 3598 O O . MET A 1 456 ? -11.265 9.372 17.132 1.00 69.56 456 MET A O 1
ATOM 3602 N N . ASN A 1 457 ? -12.932 8.083 17.901 1.00 75.19 457 ASN A N 1
ATOM 3603 C CA . ASN A 1 457 ? -12.158 6.854 17.849 1.00 75.19 457 ASN A CA 1
ATOM 3604 C C . ASN A 1 457 ? -12.205 6.301 16.408 1.00 75.19 457 ASN A C 1
ATOM 3606 O O . ASN A 1 457 ? -13.222 5.754 15.974 1.00 75.19 457 ASN A O 1
ATOM 3610 N N . TYR A 1 458 ? -11.100 6.444 15.670 1.00 86.12 458 TYR A N 1
ATOM 3611 C CA . TYR A 1 458 ? -10.993 6.030 14.265 1.00 86.12 458 TYR A CA 1
ATOM 3612 C C . TYR A 1 458 ? -10.786 4.519 14.074 1.00 86.12 458 TYR A C 1
ATOM 3614 O O . TYR A 1 458 ? -10.773 4.041 12.943 1.00 86.12 458 TYR A O 1
ATOM 3622 N N . THR A 1 459 ? -10.700 3.739 15.154 1.00 86.12 459 THR A N 1
ATOM 3623 C CA . THR A 1 459 ? -10.431 2.295 15.095 1.00 86.12 459 THR A CA 1
ATOM 3624 C C . THR A 1 459 ? -11.370 1.549 14.139 1.00 86.12 459 THR A C 1
ATOM 3626 O O . THR A 1 459 ? -10.919 0.772 13.306 1.00 86.12 459 THR A O 1
ATOM 3629 N N . LYS A 1 460 ? -12.685 1.798 14.227 1.00 85.25 460 LYS A N 1
ATOM 3630 C CA . LYS A 1 460 ? -13.681 1.082 13.411 1.00 85.25 460 LYS A CA 1
ATOM 3631 C C . LYS A 1 460 ? -13.580 1.417 11.926 1.00 85.25 460 LYS A C 1
ATOM 3633 O O . LYS A 1 460 ? -13.708 0.525 11.096 1.00 85.25 460 LYS A O 1
ATOM 3638 N N . ILE A 1 461 ? -13.380 2.696 11.594 1.00 90.38 461 ILE A N 1
ATOM 3639 C CA . ILE A 1 461 ? -13.267 3.105 10.191 1.00 90.38 461 ILE A CA 1
ATOM 3640 C C . ILE A 1 461 ? -11.962 2.589 9.593 1.00 90.38 461 ILE A C 1
ATOM 3642 O O . ILE A 1 461 ? -11.974 2.104 8.470 1.00 90.38 461 ILE A O 1
ATOM 3646 N N . LEU A 1 462 ? -10.866 2.626 10.352 1.00 92.75 462 LEU A N 1
ATOM 3647 C CA . LEU A 1 462 ? -9.596 2.078 9.901 1.00 92.75 462 LEU A CA 1
ATOM 3648 C C . LEU A 1 462 ? -9.686 0.566 9.702 1.00 92.75 462 LEU A C 1
ATOM 3650 O O . LEU A 1 462 ? -9.160 0.081 8.711 1.00 92.75 462 LEU A O 1
ATOM 3654 N N . LEU A 1 463 ? -10.363 -0.166 10.598 1.00 91.69 463 LEU A N 1
ATOM 3655 C CA . LEU A 1 463 ? -10.515 -1.619 10.467 1.00 91.69 463 LEU A CA 1
ATOM 3656 C C . LEU A 1 463 ? -11.283 -1.971 9.190 1.00 91.69 463 LEU A C 1
ATOM 3658 O O . LEU A 1 463 ? -10.873 -2.848 8.443 1.00 91.69 463 LEU A O 1
ATOM 3662 N N . TRP A 1 464 ? -12.357 -1.231 8.914 1.00 93.75 464 TRP A N 1
ATOM 3663 C CA . TRP A 1 464 ? -13.110 -1.380 7.674 1.00 93.75 464 TRP A CA 1
ATOM 3664 C C . TRP A 1 464 ? -12.275 -1.009 6.436 1.00 93.75 464 TRP A C 1
ATOM 3666 O O . TRP A 1 464 ? -12.317 -1.723 5.444 1.00 93.75 464 TRP A O 1
ATOM 3676 N N . ILE A 1 465 ? -11.477 0.068 6.480 1.00 95.56 465 ILE A N 1
ATOM 3677 C CA . ILE A 1 465 ? -10.574 0.418 5.366 1.00 95.56 465 ILE A CA 1
ATOM 3678 C C . ILE A 1 465 ? -9.538 -0.687 5.141 1.00 95.56 465 ILE A C 1
ATOM 3680 O O . ILE A 1 465 ? -9.278 -1.042 3.993 1.00 95.56 465 ILE A O 1
ATOM 3684 N N . ASP A 1 466 ? -8.942 -1.221 6.208 1.00 94.56 466 ASP A N 1
ATOM 3685 C CA . ASP A 1 466 ? -7.970 -2.314 6.133 1.00 94.56 466 ASP A CA 1
ATOM 3686 C C . ASP A 1 466 ? -8.582 -3.541 5.440 1.00 94.56 466 ASP A C 1
ATOM 3688 O O . ASP A 1 466 ? -7.995 -4.068 4.497 1.00 94.56 466 ASP A O 1
ATOM 3692 N N . GLU A 1 467 ? -9.809 -3.914 5.809 1.00 93.62 467 GLU A N 1
ATOM 3693 C CA . GLU A 1 467 ? -10.560 -5.007 5.182 1.00 93.62 467 GLU A CA 1
ATOM 3694 C C . GLU A 1 467 ? -10.878 -4.733 3.700 1.00 93.62 467 GLU A C 1
ATOM 3696 O O . GLU A 1 467 ? -10.542 -5.535 2.827 1.00 93.62 467 GLU A O 1
ATOM 3701 N N . GLU A 1 468 ? -11.462 -3.575 3.377 1.00 94.50 468 GLU A N 1
ATOM 3702 C CA . GLU A 1 468 ? -11.861 -3.250 1.999 1.00 94.50 468 GLU A CA 1
ATOM 3703 C C . GLU A 1 468 ? -10.670 -3.129 1.046 1.00 94.50 468 GLU A C 1
ATOM 3705 O O . GLU A 1 468 ? -10.770 -3.496 -0.126 1.00 94.50 468 GLU A O 1
ATOM 3710 N N . SER A 1 469 ? -9.540 -2.631 1.550 1.00 94.50 469 SER A N 1
ATOM 3711 C CA . SER A 1 469 ? -8.303 -2.442 0.788 1.00 94.50 469 SER A CA 1
ATOM 3712 C C . SER A 1 469 ? -7.377 -3.657 0.785 1.00 94.50 469 SER A C 1
ATOM 3714 O O . SER A 1 469 ? -6.322 -3.600 0.155 1.00 94.50 469 SER A O 1
ATOM 3716 N N . THR A 1 470 ? -7.728 -4.746 1.473 1.00 93.25 470 THR A N 1
ATOM 3717 C CA . THR A 1 470 ? -6.933 -5.978 1.442 1.00 93.25 470 THR A CA 1
ATOM 3718 C C . THR A 1 470 ? -6.994 -6.594 0.037 1.00 93.25 470 THR A C 1
ATOM 3720 O O . THR A 1 470 ? -8.098 -6.924 -0.421 1.00 93.25 470 THR A O 1
ATOM 3723 N N . PRO A 1 471 ? -5.844 -6.765 -0.652 1.00 91.94 471 PRO A N 1
ATOM 3724 C CA . PRO A 1 471 ? -5.786 -7.388 -1.971 1.00 91.94 471 PRO A CA 1
ATOM 3725 C C . PRO A 1 471 ? -6.385 -8.794 -1.947 1.00 91.94 471 PRO A C 1
ATOM 3727 O O . PRO A 1 471 ? -5.967 -9.630 -1.151 1.00 91.94 471 PRO A O 1
ATOM 3730 N N . ARG A 1 472 ? -7.363 -9.049 -2.817 1.00 89.75 472 ARG A N 1
ATOM 3731 C CA . ARG A 1 472 ? -8.028 -10.350 -2.958 1.00 89.75 472 ARG A CA 1
ATOM 3732 C C . ARG A 1 472 ? -8.637 -10.490 -4.345 1.00 89.75 472 ARG A C 1
ATOM 3734 O O . ARG A 1 472 ? -8.958 -9.486 -4.986 1.00 89.75 472 ARG A O 1
ATOM 3741 N N . ARG A 1 473 ? -8.833 -11.731 -4.792 1.00 89.44 473 ARG A N 1
ATOM 3742 C CA . ARG A 1 473 ? -9.538 -12.012 -6.049 1.00 89.44 473 ARG A CA 1
ATOM 3743 C C . ARG A 1 473 ? -10.973 -11.474 -6.021 1.00 89.44 473 ARG A C 1
ATOM 3745 O O . ARG A 1 473 ? -11.599 -11.399 -4.963 1.00 89.44 473 ARG A O 1
ATOM 3752 N N . TRP A 1 474 ? -11.486 -11.128 -7.198 1.00 89.75 474 TRP A N 1
ATOM 3753 C CA . TRP A 1 474 ? -12.855 -10.659 -7.442 1.00 89.75 474 TRP A CA 1
ATOM 3754 C C . TRP A 1 474 ? -13.216 -9.354 -6.726 1.00 89.75 474 TRP A C 1
ATOM 3756 O O . TRP A 1 474 ? -14.390 -9.056 -6.493 1.00 89.75 474 TRP A O 1
ATOM 3766 N N . MET A 1 475 ? -12.207 -8.559 -6.368 1.00 91.44 475 MET A N 1
ATOM 3767 C CA . MET A 1 475 ? -12.423 -7.240 -5.793 1.00 91.44 475 MET A CA 1
ATOM 3768 C C . MET A 1 475 ? -13.126 -6.323 -6.797 1.00 91.44 475 MET A C 1
ATOM 3770 O O . MET A 1 475 ? -12.792 -6.302 -7.977 1.00 91.44 475 MET A O 1
ATOM 3774 N N . ARG A 1 476 ? -14.087 -5.527 -6.318 1.00 90.75 476 ARG A N 1
ATOM 3775 C CA . ARG A 1 476 ? -14.829 -4.561 -7.138 1.00 90.75 476 ARG A CA 1
ATOM 3776 C C . ARG A 1 476 ? -14.902 -3.206 -6.447 1.00 90.75 476 ARG A C 1
ATOM 3778 O O . ARG A 1 476 ? -14.802 -3.093 -5.227 1.00 90.75 476 ARG A O 1
ATOM 3785 N N . GLY A 1 477 ? -15.134 -2.168 -7.243 1.00 91.00 477 GLY A N 1
ATOM 3786 C CA . GLY A 1 477 ? -15.385 -0.822 -6.742 1.00 91.00 477 GLY A CA 1
ATOM 3787 C C . GLY A 1 477 ? -14.121 0.003 -6.467 1.00 91.00 477 GLY A C 1
ATOM 3788 O O . GLY A 1 477 ? -13.018 -0.340 -6.893 1.00 91.00 477 GLY A O 1
ATOM 3789 N N . PRO A 1 478 ? -14.269 1.152 -5.790 1.00 91.25 478 PRO A N 1
ATOM 3790 C CA . PRO A 1 478 ? -13.238 2.189 -5.763 1.00 91.25 478 PRO A CA 1
ATOM 3791 C C . PRO A 1 478 ? -11.996 1.804 -4.943 1.00 91.25 478 PRO A C 1
ATOM 3793 O O . PRO A 1 478 ? -10.927 2.365 -5.173 1.00 91.25 478 PRO A O 1
ATOM 3796 N N . PHE A 1 479 ? -12.103 0.824 -4.039 1.00 95.06 479 PHE A N 1
ATOM 3797 C CA . PHE A 1 479 ? -10.979 0.337 -3.235 1.00 95.06 479 PHE A CA 1
ATOM 3798 C C . PHE A 1 479 ? -9.948 -0.467 -4.040 1.00 95.06 479 PHE A C 1
ATOM 3800 O O . PHE A 1 479 ? -8.835 -0.647 -3.554 1.00 95.06 479 PHE A O 1
ATOM 3807 N N . MET A 1 480 ? -10.238 -0.864 -5.289 1.00 94.62 480 MET A N 1
ATOM 3808 C CA . MET A 1 480 ? -9.268 -1.546 -6.163 1.00 94.62 480 MET A CA 1
ATOM 3809 C C . MET A 1 480 ? -7.958 -0.780 -6.331 1.00 94.62 480 MET A C 1
ATOM 3811 O O . MET A 1 480 ? -6.888 -1.370 -6.201 1.00 94.62 480 MET A O 1
ATOM 3815 N N . SER A 1 481 ? -8.015 0.541 -6.534 1.00 94.12 481 SER A N 1
ATOM 3816 C CA . SER A 1 481 ? -6.786 1.335 -6.648 1.00 94.12 481 SER A CA 1
ATOM 3817 C C . SER A 1 481 ? -5.997 1.356 -5.338 1.00 94.12 481 SER A C 1
ATOM 3819 O O . SER A 1 481 ? -4.772 1.326 -5.360 1.00 94.12 481 SER A O 1
ATOM 3821 N N . MET A 1 482 ? -6.691 1.395 -4.195 1.00 96.00 482 MET A N 1
ATOM 3822 C CA . MET A 1 482 ? -6.056 1.387 -2.875 1.00 96.00 482 MET A CA 1
ATOM 3823 C C . MET A 1 482 ? -5.413 0.028 -2.577 1.00 96.00 482 MET A C 1
ATOM 3825 O O . MET A 1 482 ? -4.276 -0.003 -2.123 1.00 96.00 482 MET A O 1
ATOM 3829 N N . ALA A 1 483 ? -6.080 -1.082 -2.906 1.00 94.88 483 ALA A N 1
ATOM 3830 C CA . ALA A 1 483 ? -5.508 -2.419 -2.767 1.00 94.88 483 ALA A CA 1
ATOM 3831 C C . ALA A 1 483 ? -4.270 -2.611 -3.649 1.00 94.88 483 ALA A C 1
ATOM 3833 O O . ALA A 1 483 ? -3.245 -3.102 -3.177 1.00 94.88 483 ALA A O 1
ATOM 3834 N N . ASN A 1 484 ? -4.311 -2.157 -4.910 1.00 94.19 484 ASN A N 1
ATOM 3835 C CA . ASN A 1 484 ? -3.123 -2.210 -5.762 1.00 94.19 484 ASN A CA 1
ATOM 3836 C C . ASN A 1 484 ? -1.985 -1.352 -5.203 1.00 94.19 484 ASN A C 1
ATOM 3838 O O . ASN A 1 484 ? -0.831 -1.770 -5.213 1.00 94.19 484 ASN A O 1
ATOM 3842 N N . ARG A 1 485 ? -2.307 -0.162 -4.681 1.00 95.50 485 ARG A N 1
ATOM 3843 C CA . ARG A 1 485 ? -1.328 0.725 -4.047 1.00 95.50 485 ARG A CA 1
ATOM 3844 C C . ARG A 1 485 ? -0.676 0.072 -2.839 1.00 95.50 485 ARG A C 1
ATOM 3846 O O . ARG A 1 485 ? 0.543 0.098 -2.766 1.00 95.50 485 ARG A O 1
ATOM 3853 N N . ARG A 1 486 ? -1.465 -0.523 -1.941 1.00 94.50 486 ARG A N 1
ATOM 3854 C CA . ARG A 1 486 ? -0.978 -1.268 -0.773 1.00 94.50 486 ARG A CA 1
ATOM 3855 C C . ARG A 1 486 ? -0.011 -2.373 -1.194 1.00 94.50 486 ARG A C 1
ATOM 3857 O O . ARG A 1 486 ? 1.119 -2.393 -0.737 1.00 94.50 486 ARG A O 1
ATOM 3864 N N . ARG A 1 487 ? -0.402 -3.200 -2.168 1.00 93.31 487 ARG A N 1
ATOM 3865 C CA . ARG A 1 487 ? 0.463 -4.254 -2.725 1.00 93.31 487 ARG A CA 1
ATOM 3866 C C . ARG A 1 487 ? 1.783 -3.703 -3.280 1.00 93.31 487 ARG A C 1
ATOM 3868 O O . ARG A 1 487 ? 2.837 -4.280 -3.048 1.00 93.31 487 ARG A O 1
ATOM 3875 N N . ILE A 1 488 ? 1.735 -2.617 -4.054 1.00 94.50 488 ILE A N 1
ATOM 3876 C CA . ILE A 1 488 ? 2.943 -1.988 -4.613 1.00 94.50 488 ILE A CA 1
ATOM 3877 C C . ILE A 1 488 ? 3.816 -1.416 -3.490 1.00 94.50 488 ILE A C 1
ATOM 3879 O O . ILE A 1 488 ? 5.031 -1.579 -3.533 1.00 94.50 488 ILE A O 1
ATOM 3883 N N . TRP A 1 489 ? 3.199 -0.787 -2.490 1.00 95.31 489 TRP A N 1
ATOM 3884 C CA . TRP A 1 489 ? 3.876 -0.218 -1.330 1.00 95.31 489 TRP A CA 1
ATOM 3885 C C . TRP A 1 489 ? 4.673 -1.279 -0.564 1.00 95.31 489 TRP A C 1
ATOM 3887 O O . TRP A 1 489 ? 5.866 -1.091 -0.341 1.00 95.31 489 TRP A O 1
ATOM 3897 N N . ASP A 1 490 ? 4.059 -2.429 -0.275 1.00 93.31 490 ASP A N 1
ATOM 3898 C CA . ASP A 1 490 ? 4.711 -3.542 0.429 1.00 93.31 490 ASP A CA 1
ATOM 3899 C C . ASP A 1 490 ? 5.954 -4.058 -0.332 1.00 93.31 490 ASP A C 1
ATOM 3901 O O . ASP A 1 490 ? 6.967 -4.430 0.263 1.00 93.31 490 ASP A O 1
ATOM 3905 N N . VAL A 1 491 ? 5.920 -4.053 -1.671 1.00 93.75 491 VAL A N 1
ATOM 3906 C CA . VAL A 1 491 ? 7.082 -4.403 -2.515 1.00 93.75 491 VAL A CA 1
ATOM 3907 C C . VAL A 1 491 ? 8.150 -3.304 -2.470 1.00 93.75 491 VAL A C 1
ATOM 3909 O O . VAL A 1 491 ? 9.349 -3.597 -2.426 1.00 93.75 491 VAL A O 1
ATOM 3912 N N . CYS A 1 492 ? 7.737 -2.036 -2.477 1.00 94.44 492 CYS A N 1
ATOM 3913 C CA . CYS A 1 492 ? 8.642 -0.895 -2.368 1.00 94.44 492 CYS A CA 1
ATOM 3914 C C . CYS A 1 492 ? 9.394 -0.884 -1.028 1.00 94.44 492 CYS A C 1
ATOM 3916 O O . CYS A 1 492 ? 10.596 -0.633 -1.042 1.00 94.44 492 CYS A O 1
ATOM 3918 N N . GLU A 1 493 ? 8.745 -1.215 0.093 1.00 93.62 493 GLU A N 1
ATOM 3919 C CA . GLU A 1 493 ? 9.384 -1.318 1.419 1.00 93.62 493 GLU A CA 1
ATOM 3920 C C . GLU A 1 493 ? 10.451 -2.419 1.464 1.00 93.62 493 GLU A C 1
ATOM 3922 O O . GLU A 1 493 ? 11.562 -2.212 1.959 1.00 93.62 493 GLU A O 1
ATOM 3927 N N . GLN A 1 494 ? 10.172 -3.578 0.860 1.00 94.81 494 GLN A N 1
ATOM 3928 C CA . GLN A 1 494 ? 11.173 -4.642 0.727 1.00 94.81 494 GLN A CA 1
ATOM 3929 C C . GLN A 1 494 ? 12.393 -4.173 -0.083 1.00 94.81 494 GLN A C 1
ATOM 3931 O O . GLN A 1 494 ? 13.542 -4.458 0.273 1.00 94.81 494 GLN A O 1
ATOM 3936 N N . LEU A 1 495 ? 12.164 -3.434 -1.173 1.00 94.25 495 LEU A N 1
ATOM 3937 C CA . LEU A 1 495 ? 13.242 -2.898 -2.004 1.00 94.25 495 LEU A CA 1
ATOM 3938 C C . LEU A 1 495 ? 14.042 -1.801 -1.281 1.00 94.25 495 LEU A C 1
ATOM 3940 O O . LEU A 1 495 ? 15.269 -1.759 -1.407 1.00 94.25 495 LEU A O 1
ATOM 3944 N N . GLU A 1 496 ? 13.369 -0.952 -0.504 1.00 92.50 496 GLU A N 1
ATOM 3945 C CA . GLU A 1 496 ? 13.969 0.088 0.336 1.00 92.50 496 GLU A CA 1
ATOM 3946 C C . GLU A 1 496 ? 14.958 -0.516 1.342 1.00 92.50 496 GLU A C 1
ATOM 3948 O O . GLU A 1 496 ? 16.113 -0.083 1.445 1.00 92.50 496 GLU A O 1
ATOM 3953 N N . GLU A 1 497 ? 14.558 -1.601 2.009 1.00 91.31 497 GLU A N 1
ATOM 3954 C CA . GLU A 1 497 ? 15.408 -2.313 2.960 1.00 91.31 497 GLU A CA 1
ATOM 3955 C C . GLU A 1 497 ? 16.691 -2.843 2.287 1.00 91.31 497 GLU A C 1
ATOM 3957 O O . GLU A 1 497 ? 17.803 -2.715 2.823 1.00 91.31 497 GLU A O 1
ATOM 3962 N N . LEU A 1 498 ? 16.570 -3.413 1.082 1.00 92.50 498 LEU A N 1
ATOM 3963 C CA . LEU A 1 498 ? 17.711 -3.900 0.298 1.00 92.50 498 LEU A CA 1
ATOM 3964 C C . LEU A 1 498 ? 18.630 -2.764 -0.162 1.00 92.50 498 LEU A C 1
ATOM 3966 O O . LEU A 1 498 ? 19.858 -2.927 -0.149 1.00 92.50 498 LEU A O 1
ATOM 3970 N N . TYR A 1 499 ? 18.054 -1.631 -0.557 1.00 91.56 499 TYR A N 1
ATOM 3971 C CA . TYR A 1 499 ? 18.781 -0.450 -1.008 1.00 91.56 499 TYR A CA 1
ATOM 3972 C C . TYR A 1 499 ? 19.617 0.147 0.132 1.00 91.56 499 TYR A C 1
ATOM 3974 O O . TYR A 1 499 ? 20.841 0.281 0.013 1.00 91.56 499 TYR A O 1
ATOM 3982 N N . TRP A 1 500 ? 19.010 0.403 1.295 1.00 88.25 500 TRP A N 1
ATOM 3983 C CA . TRP A 1 500 ? 19.720 1.010 2.423 1.00 88.25 500 TRP A CA 1
ATOM 3984 C C . TRP A 1 500 ? 20.768 0.089 3.051 1.00 88.25 500 TRP A C 1
ATOM 3986 O O . TRP A 1 500 ? 21.840 0.560 3.454 1.00 88.25 500 TRP A O 1
ATOM 3996 N N . LYS A 1 501 ? 20.542 -1.233 3.050 1.00 87.81 501 LYS A N 1
ATOM 3997 C CA . LYS A 1 501 ? 21.582 -2.217 3.404 1.00 87.81 501 LYS A CA 1
ATOM 3998 C C . LYS A 1 501 ? 22.827 -2.065 2.520 1.00 87.81 501 LYS A C 1
ATOM 4000 O O . LYS A 1 501 ? 23.949 -2.240 3.006 1.00 87.81 501 LYS A O 1
ATOM 4005 N N . GLN A 1 502 ? 22.671 -1.720 1.241 1.00 84.38 502 GLN A N 1
ATOM 4006 C CA . GLN A 1 502 ? 23.800 -1.490 0.335 1.00 84.38 502 GLN A CA 1
ATOM 4007 C C . GLN A 1 502 ? 24.448 -0.115 0.525 1.00 84.38 502 GLN A C 1
ATOM 4009 O O . GLN A 1 502 ? 25.682 -0.044 0.537 1.00 84.38 502 GLN A O 1
ATOM 4014 N N . CYS A 1 503 ? 23.665 0.945 0.761 1.00 82.38 503 CYS A N 1
ATOM 4015 C CA . CYS A 1 503 ? 24.189 2.264 1.144 1.00 82.38 503 CYS A CA 1
ATOM 4016 C C . CYS A 1 503 ? 25.133 2.160 2.349 1.00 82.38 503 CYS A C 1
ATOM 4018 O O . CYS A 1 503 ? 26.267 2.643 2.310 1.00 82.38 503 CYS A O 1
ATOM 4020 N N . ALA A 1 504 ? 24.693 1.470 3.407 1.00 80.81 504 ALA A N 1
ATOM 4021 C CA . ALA A 1 504 ? 25.482 1.286 4.619 1.00 80.81 504 ALA A CA 1
ATOM 4022 C C . ALA A 1 504 ? 26.813 0.566 4.338 1.00 80.81 504 ALA A C 1
ATOM 4024 O O . ALA A 1 504 ? 27.864 1.006 4.803 1.00 80.81 504 ALA A O 1
ATOM 4025 N N . ARG A 1 505 ? 26.800 -0.494 3.517 1.00 76.62 505 ARG A N 1
ATOM 4026 C CA . ARG A 1 505 ? 28.018 -1.227 3.121 1.00 76.62 505 ARG A CA 1
ATOM 4027 C C . ARG A 1 505 ? 28.989 -0.358 2.320 1.00 76.62 505 ARG A C 1
ATOM 4029 O O . ARG A 1 505 ? 30.183 -0.372 2.611 1.00 76.62 505 ARG A O 1
ATOM 4036 N N . ARG A 1 506 ? 28.497 0.426 1.354 1.00 74.19 506 ARG A N 1
ATOM 4037 C CA . ARG A 1 506 ? 29.325 1.370 0.577 1.00 74.19 506 ARG A CA 1
ATOM 4038 C C . ARG A 1 506 ? 29.990 2.418 1.474 1.00 74.19 506 ARG A C 1
ATOM 4040 O O . ARG A 1 506 ? 31.171 2.703 1.298 1.00 74.19 506 ARG A O 1
ATOM 4047 N N . ASN A 1 507 ? 29.263 2.941 2.459 1.00 69.50 507 ASN A N 1
ATOM 4048 C CA . ASN A 1 507 ? 29.782 3.941 3.395 1.00 69.50 507 ASN A CA 1
ATOM 4049 C C . ASN A 1 507 ? 30.818 3.379 4.381 1.00 69.50 507 ASN A C 1
ATOM 4051 O O . ASN A 1 507 ? 31.688 4.125 4.824 1.00 69.50 507 ASN A O 1
ATOM 4055 N N . VAL A 1 508 ? 30.753 2.085 4.712 1.00 65.50 508 VAL A N 1
ATOM 4056 C CA . VAL A 1 508 ? 31.780 1.404 5.521 1.00 65.50 508 VAL A CA 1
ATOM 4057 C C . VAL A 1 508 ? 33.053 1.153 4.712 1.00 65.50 508 VAL A C 1
ATOM 4059 O O . VAL A 1 508 ? 34.132 1.324 5.250 1.00 65.50 508 VAL A O 1
ATOM 4062 N N . ILE A 1 509 ? 32.947 0.797 3.428 1.00 57.84 509 ILE A N 1
ATOM 4063 C CA . ILE A 1 509 ? 34.114 0.543 2.558 1.00 57.84 509 ILE A CA 1
ATOM 4064 C C . ILE A 1 509 ? 34.868 1.840 2.206 1.00 57.84 509 ILE A C 1
ATOM 4066 O O . ILE A 1 509 ? 36.058 1.804 1.909 1.00 57.84 509 ILE A O 1
ATOM 4070 N N . ARG A 1 510 ? 34.180 2.990 2.222 1.00 49.59 510 ARG A N 1
ATOM 4071 C CA . ARG A 1 510 ? 34.770 4.316 1.959 1.00 49.59 510 ARG A CA 1
ATOM 4072 C C . ARG A 1 510 ? 35.431 4.970 3.187 1.00 49.59 510 ARG A C 1
ATOM 4074 O O . ARG A 1 510 ? 36.062 6.011 3.014 1.00 49.59 510 ARG A O 1
ATOM 4081 N N . LYS A 1 511 ? 35.270 4.412 4.393 1.00 43.22 511 LYS A N 1
ATOM 4082 C CA . LYS A 1 511 ? 35.958 4.840 5.626 1.00 43.22 511 LYS A CA 1
ATOM 4083 C C . LYS A 1 511 ? 37.131 3.918 5.912 1.00 43.22 511 LYS A C 1
ATOM 4085 O O . LYS A 1 511 ? 38.141 4.442 6.428 1.00 43.22 511 LYS A O 1
#